Protein AF-0000000085016935 (afdb_homodimer)

Foldseek 3Di:
DLVQLVVCLVPPVCLAQFSDDLVVLLVLLPDDDPVSLLSLLQSLLVLLVVAFQAFAEEAEDEFWQDAPFPPAQQFWQRHACQFPQYNPHTDGDDLVLLLQQLVLCVLQFHQAYEYEYHQDLPLRQLSSLLSNLVRHNHQYEYYYALSDDLVSLVSCVVSVRAEYEHELQFPPQVLSCVRRVRDHSVSRVVVQVSNQVSPHAYEYEHEPQSPDDSSRLSCRLVCCSPPHDHAEYEQFWADHGPRGNCNVRDTGALSSSLSSLSSSCRSNSHHAYEYECQRNDQLRLLSNSSSNHRYYYNEAEPSRDDQQADGRGGDHHYDVVNCVSCVVVVGHHNTNPVSNVVSCCVPVVPDDPDD/DLVQLVVCLPPPVCLAQFSDDLVVLLVLLPDDDPVSLLSLLQSLLVLLVVAFQAFAEEAEDEFWQDAPFPPAQQFWQRHACQFPQYPVHTDGDDLVLLLQQLVLCVLQFHQAYEYEYHQDLPLRQLSSLQSSLVRHNHQYEYYYALSDDLVSLVSCVVSVRAEYEHELQFPPQVLSCVRRVRDHSVSRVVVQVSNQVSPHAYEYEHEPQSPDDSSRLSCRLVCCSPPHDHAEYEQFWADHGPRGNCNVRDTGALSSSLSSLSSSCRSNSHHAYEYECQRNDQLRLLSNSSSNHRYYYNEAEPSRDDQQADGRGGDHHYDVVNCVSCVVVVGHHNTNPVSNVVSCCVPVVPDDPDD

Radius of gyration: 26.27 Å; Cα contacts (8 Å, |Δi|>4): 1594; chains: 2; bounding box: 50×77×64 Å

Secondary structure (DSSP, 8-state):
-HHHHHHHTT-HHHHHH-S--HHHHHHHHT--SHHHHHHHHHHHHHHHHHH-SSBEEEEEEEEE-----SSPPTT-SSSTTS-TTS--S--B--HHHHHHHHHHHHHTT--EEEEEE---SS-HHHHHHHHHHHH---EEEEE-GGG--HHHHHHHHHTT-SEEE---B-S-HHHHHHH-TT--HHHHHHHHHHHHHTTPEEE--EEESSS--HHHHHHHHHHHHHH--EEEEEEEE--PPTTSTTTTBPPPPHHHHHHHHHHHHHHSSSSEEEEEHHHH-TT-THHHHHHT--EEESEE-TT--S----SS-S--EEHHHHHHHHHHTT--B-S-HHHHHHHHHHH-TT-BS--/-HHHHHHHTT-HHHHHH-S--HHHHHHHHT--SHHHHHHHHHHHHHHHHHH-SSBEEEEEEEEE-----SSPPTT-SSSTTS-TTTT-S--B--HHHHHHHHHHHHHTT--EEEEEE---SS-HHHHHHHHHHHH---EEEEE-GGG--HHHHHHHHHTT-SEEE---B-S-HHHHHHH-TT--HHHHHHHHHHHHHTTPEEE--EEESSS--HHHHHHHHHHHHHH--EEEEEEEE--PPTTSTTTTBPPPPHHHHHHHHHHHHHHSSSSEEEEEHHHH-TT-THHHHHHT--EEESEE-TT--S----SS-S--EEHHHHHHHHHHTT--B-S-HHHHHHHHHHH-TT-BS--

Nearest PDB structures (foldseek):
  5ff0-assembly1_A  TM=8.303E-01  e=9.207E-25  Thermotoga maritima
  5fep-assembly1_A  TM=8.351E-01  e=1.105E-23  Thermotoga maritima
  3iix-assembly1_A  TM=8.285E-01  e=1.041E-23  Thermotoga maritima MSB8
  7o1s-assembly1_A  TM=8.313E-01  e=1.996E-23  Thermotoga maritima MSB8
  7o1p-assembly1_A  TM=8.322E-01  e=5.791E-23  Thermotoga maritima MSB8

pLDDT: mean 96.32, std 5.63, range [45.28, 98.94]

Solvent-accessible surface area (backbone atoms only — not comparable to full-atom values): 35408 Å² total; per-residue (Å²): 109,69,68,59,44,58,60,36,72,76,33,68,66,28,55,72,69,20,57,52,52,71,69,56,48,50,54,59,68,63,60,39,41,52,60,54,52,35,50,46,19,40,54,14,27,52,44,27,55,74,61,43,78,46,33,40,42,26,26,66,44,77,43,28,26,51,49,69,56,59,55,59,49,32,58,43,16,41,34,41,71,29,9,80,69,32,43,29,70,68,49,68,62,48,73,66,54,52,41,52,43,46,49,36,43,47,50,47,9,44,41,31,35,33,33,31,34,41,36,68,78,70,53,65,46,55,56,48,49,51,48,40,55,75,72,47,88,52,44,39,30,34,33,37,48,60,47,54,46,72,69,52,51,54,51,37,53,74,67,61,45,52,32,44,34,36,58,59,37,53,72,50,62,71,58,39,41,66,45,26,57,40,57,56,71,65,51,32,53,51,37,51,50,49,36,47,72,70,68,38,38,26,27,44,27,39,50,42,53,77,64,70,52,65,66,48,54,51,51,37,55,50,47,49,64,74,73,46,75,67,44,29,34,41,52,36,24,34,39,54,28,57,76,27,85,35,39,49,38,52,57,34,53,54,65,57,45,24,50,49,39,14,53,47,25,36,42,42,35,69,47,45,28,30,35,42,20,22,31,54,30,46,87,39,60,61,47,39,51,43,10,20,35,37,28,41,27,48,35,46,52,90,71,49,83,65,91,75,59,31,66,36,25,43,54,53,24,39,44,67,62,51,50,50,50,36,47,58,38,65,45,40,68,47,54,42,60,70,38,24,52,56,38,48,59,70,74,49,72,75,58,36,79,59,134,110,69,68,58,44,57,59,34,72,76,34,67,66,28,55,73,69,18,57,50,53,72,69,56,48,51,55,60,69,64,60,39,42,52,60,55,53,36,51,46,20,40,54,14,27,51,43,26,56,74,62,44,78,44,34,38,43,25,25,66,44,78,43,28,25,50,49,69,56,60,55,58,48,32,58,43,18,44,36,43,72,27,9,80,70,30,57,24,64,68,48,66,62,50,74,64,55,52,42,52,43,46,50,36,44,47,50,46,9,44,43,30,36,34,32,30,35,42,36,69,78,72,53,64,45,57,55,49,49,52,48,40,54,74,72,47,86,53,44,39,30,35,35,36,50,60,46,55,46,71,69,53,52,53,50,37,53,75,68,60,45,53,32,44,35,37,59,60,37,52,73,50,62,70,57,40,40,67,44,28,59,40,57,55,71,66,51,32,52,49,39,50,51,50,36,47,71,70,69,38,39,26,28,44,25,39,48,40,53,77,65,70,52,66,66,48,53,50,51,36,55,49,48,48,64,75,72,46,75,68,43,30,34,41,51,36,24,34,39,54,30,56,75,26,85,35,40,50,38,53,57,35,54,52,64,58,45,26,50,50,39,13,51,47,27,36,43,42,34,68,48,43,28,30,35,42,20,22,30,55,31,46,89,39,59,62,49,38,50,42,10,18,38,38,26,42,26,47,34,46,52,90,71,49,81,64,90,75,59,32,65,36,25,42,54,53,23,41,43,68,62,51,50,50,48,34,46,59,39,64,44,40,67,48,53,42,61,70,38,25,53,56,37,49,58,70,75,50,72,73,58,37,78,59,133

Organism: Methanocaldococcus infernus (strain DSM 11812 / JCM 15783 / ME) (NCBI:txid573063)

Sequence (710 aa):
MIDEIYRRLEDKYFLEKGLIDREEALKLFSIDKVRDYLELFKISSLVRDKFKEKIEITSTIHITNICKISPKCLYCGFAAGTSEEGYYKGFRLSDEEIKRCALAIEESGIRRVSCSSAHTERGEVVRAARIVKENTNLEVLVNAGSDLTEEHIKELKKLRVETVCCNLETINEEIFKRVKPGEELEDRIKVCKLVNKYGIELSSGLLIGIGESYEDRVDHLFFLKENFEIGEIPIMGFNPYKGTPMEHFEKCHPLEQGKTIAITRLIFPKIRITSPSPTIGAENIYLPLMAGASNIATVIPKNYPLLVKGVGNPKTANLEEVVKTIEMLNLKPKLDLERFRRYYDRYNRDVQRYWMIDEIYRRLEDKYFLEKGLIDREEALKLFSIDKVRDYLELFKISSLVRDKFKEKIEITSTIHITNICKISPKCLYCGFAAGTSEEGYYKGFRLSDEEIKRCALAIEESGIRRVSCSSAHTERGEVVRAARIVKENTNLEVLVNAGSDLTEEHIKELKKLRVETVCCNLETINEEIFKRVKPGEELEDRIKVCKLVNKYGIELSSGLLIGIGESYEDRVDHLFFLKENFEIGEIPIMGFNPYKGTPMEHFEKCHPLEQGKTIAITRLIFPKIRITSPSPTIGAENIYLPLMAGASNIATVIPKNYPLLVKGVGNPKTANLEEVVKTIEMLNLKPKLDLERFRRYYDRYNRDVQRYW

InterPro domains:
  IPR002684 Biotin synthase/Biotin biosynthesis bifunctional protein BioAB [PTHR22976] (17-334)
  IPR006638 Elp3/MiaA/NifB-like, radical SAM core domain [SM00729] (57-266)
  IPR007197 Radical SAM [PF04055] (63-224)
  IPR007197 Radical SAM [PS51918] (53-277)
  IPR007197 Radical SAM [SFLDS00029] (8-341)
  IPR010722 Biotin and thiamin synthesis-associated domain [PF06968] (234-298)
  IPR010722 Biotin and thiamin synthesis-associated domain [SM00876] (234-333)
  IPR013785 Aldolase-type TIM barrel [G3DSA:3.20.20.70] (1-344)
  IPR023858 Radical S-adenosyl methionine enzyme HcgA-like [SFLDF00330] (8-341)
  IPR023858 Radical S-adenosyl methionine enzyme HcgA-like [TIGR03957] (21-335)
  IPR024177 Biotin synthase [PIRSF001619] (10-293)
  IPR058240 Radical SAM superfamily [SSF102114] (21-297)

Structure (mmCIF, N/CA/C/O backbone):
data_AF-0000000085016935-model_v1
#
loop_
_entity.id
_entity.type
_entity.pdbx_description
1 polymer 'biotin synthase'
#
loop_
_atom_site.group_PDB
_atom_site.id
_atom_site.type_symbol
_atom_site.label_atom_id
_atom_site.label_alt_id
_atom_site.label_comp_id
_atom_site.label_asym_id
_atom_site.label_entity_id
_atom_site.label_seq_id
_atom_site.pdbx_PDB_ins_code
_atom_site.Cartn_x
_atom_site.Cartn_y
_atom_site.Cartn_z
_atom_site.occupancy
_atom_site.B_iso_or_equiv
_atom_site.auth_seq_id
_atom_site.auth_comp_id
_atom_site.auth_asym_id
_atom_site.auth_atom_id
_atom_site.pdbx_PDB_model_num
ATOM 1 N N . MET A 1 1 ? -15.812 15.188 -18.547 1 82.38 1 MET A N 1
ATOM 2 C CA . MET A 1 1 ? -15.43 16 -17.391 1 82.38 1 MET A CA 1
ATOM 3 C C . MET A 1 1 ? -13.914 16.094 -17.281 1 82.38 1 MET A C 1
ATOM 5 O O . MET A 1 1 ? -13.352 17.188 -17.312 1 82.38 1 MET A O 1
ATOM 9 N N . ILE A 1 2 ? -13.148 15.023 -17.438 1 82.88 2 ILE A N 1
ATOM 10 C CA . ILE A 1 2 ? -11.703 15.031 -17.25 1 82.88 2 ILE A CA 1
ATOM 11 C C . ILE A 1 2 ? -11.031 15.781 -18.406 1 82.88 2 ILE A C 1
ATOM 13 O O . ILE A 1 2 ? -10.086 16.547 -18.188 1 82.88 2 ILE A O 1
ATOM 17 N N . ASP A 1 3 ? -11.609 15.656 -19.562 1 84.81 3 ASP A N 1
ATOM 18 C CA . ASP A 1 3 ? -11.07 16.375 -20.719 1 84.81 3 ASP A CA 1
ATOM 19 C C . ASP A 1 3 ? -11.18 17.875 -20.531 1 84.81 3 ASP A C 1
ATOM 21 O O . ASP A 1 3 ? -10.273 18.625 -20.891 1 84.81 3 ASP A O 1
ATOM 25 N N . GLU A 1 4 ? -12.289 18.25 -20 1 89.5 4 GLU A N 1
ATOM 26 C CA . GLU A 1 4 ? -12.484 19.672 -19.734 1 89.5 4 GLU A CA 1
ATOM 27 C C . GLU A 1 4 ? -11.5 20.188 -18.688 1 89.5 4 GLU A C 1
ATOM 29 O O . GLU A 1 4 ? -11 21.312 -18.797 1 89.5 4 GLU A O 1
ATOM 34 N N . ILE A 1 5 ? -11.211 19.406 -17.75 1 90.94 5 ILE A N 1
ATOM 35 C CA . ILE A 1 5 ? -10.273 19.781 -16.703 1 90.94 5 ILE A CA 1
ATOM 36 C C . ILE A 1 5 ? -8.875 19.953 -17.297 1 90.94 5 ILE A C 1
ATOM 38 O O . ILE A 1 5 ? -8.148 20.875 -16.938 1 90.94 5 ILE A O 1
ATOM 42 N N . TYR A 1 6 ? -8.539 19.141 -18.281 1 90.38 6 TYR A N 1
ATOM 43 C CA . TYR A 1 6 ? -7.254 19.266 -18.953 1 90.38 6 TYR A CA 1
ATOM 44 C C . TYR A 1 6 ? -7.145 20.609 -19.672 1 90.38 6 TYR A C 1
ATOM 46 O O . TYR A 1 6 ? -6.086 21.234 -19.656 1 90.38 6 TYR A O 1
ATOM 54 N N . ARG A 1 7 ? -8.195 21 -20.25 1 90.94 7 ARG A N 1
ATOM 55 C CA . ARG A 1 7 ? -8.211 22.281 -20.938 1 90.94 7 ARG A CA 1
ATOM 56 C C . ARG A 1 7 ? -8.008 23.438 -19.969 1 90.94 7 ARG A C 1
ATOM 58 O O . ARG A 1 7 ? -7.34 24.422 -20.281 1 90.94 7 ARG A O 1
ATOM 65 N N . ARG A 1 8 ? -8.531 23.25 -18.797 1 93.19 8 ARG A N 1
ATOM 66 C CA . ARG A 1 8 ? -8.461 24.281 -17.781 1 93.19 8 ARG A CA 1
ATOM 67 C C . ARG A 1 8 ? -7.043 24.406 -17.219 1 93.19 8 ARG A C 1
ATOM 69 O O . ARG A 1 8 ? -6.695 25.406 -16.609 1 93.19 8 ARG A O 1
ATOM 76 N N . LEU A 1 9 ? -6.227 23.406 -17.484 1 91.75 9 LEU A N 1
ATOM 77 C CA . LEU A 1 9 ? -4.848 23.422 -17 1 91.75 9 LEU A CA 1
ATOM 78 C C . LEU A 1 9 ? -4.039 24.516 -17.672 1 91.75 9 LEU A C 1
ATOM 80 O O . LEU A 1 9 ? -2.986 24.922 -17.172 1 91.75 9 LEU A O 1
ATOM 84 N N . GLU A 1 10 ? -4.52 25.016 -18.734 1 90.62 10 GLU A N 1
ATOM 85 C CA . GLU A 1 10 ? -3.795 26.016 -19.5 1 90.62 10 GLU A CA 1
ATOM 86 C C . GLU A 1 10 ? -4.367 27.422 -19.25 1 90.62 10 GLU A C 1
ATOM 88 O O . GLU A 1 10 ? -3.873 28.406 -19.797 1 90.62 10 GLU A O 1
ATOM 93 N N . ASP A 1 11 ? -5.34 27.469 -18.453 1 92.38 11 ASP A N 1
ATOM 94 C CA . ASP A 1 11 ? -6.027 28.719 -18.156 1 92.38 11 ASP A CA 1
ATOM 95 C C . ASP A 1 11 ? -5.621 29.281 -16.797 1 92.38 11 ASP A C 1
ATOM 97 O O . ASP A 1 11 ? -5.871 28.641 -15.766 1 92.38 11 ASP A O 1
ATOM 101 N N . LYS A 1 12 ? -5.199 30.469 -16.766 1 90.56 12 LYS A N 1
ATOM 102 C CA . LYS A 1 12 ? -4.664 31.094 -15.57 1 90.56 12 LYS A CA 1
ATOM 103 C C . LYS A 1 12 ? -5.75 31.266 -14.508 1 90.56 12 LYS A C 1
ATOM 105 O O . LYS A 1 12 ? -5.48 31.172 -13.312 1 90.56 12 LYS A O 1
ATOM 110 N N . TYR A 1 13 ? -6.883 31.562 -14.984 1 92.25 13 TYR A N 1
ATOM 111 C CA . TYR A 1 13 ? -7.988 31.766 -14.055 1 92.25 13 TYR A CA 1
ATOM 112 C C . TYR A 1 13 ? -8.227 30.5 -13.219 1 92.25 13 TYR A C 1
ATOM 114 O O . TYR A 1 13 ? -8.297 30.578 -11.992 1 92.25 13 TYR A O 1
ATOM 122 N N . PHE A 1 14 ? -8.289 29.391 -13.859 1 91.06 14 PHE A N 1
ATOM 123 C CA . PHE A 1 14 ? -8.555 28.125 -13.18 1 91.06 14 PHE A CA 1
ATOM 124 C C . PHE A 1 14 ? -7.367 27.703 -12.328 1 91.06 14 PHE A C 1
ATOM 126 O O . PHE A 1 14 ? -7.543 27.109 -11.266 1 91.06 14 PHE A O 1
ATOM 133 N N . LEU A 1 15 ? -6.23 28.016 -12.719 1 91.62 15 LEU A N 1
ATOM 134 C CA . LEU A 1 15 ? -5.035 27.656 -11.961 1 91.62 15 LEU A CA 1
ATOM 135 C C . LEU A 1 15 ? -4.977 28.438 -10.656 1 91.62 15 LEU A C 1
ATOM 137 O O . LEU A 1 15 ? -4.395 27.969 -9.672 1 91.62 15 LEU A O 1
ATOM 141 N N . GLU A 1 16 ? -5.617 29.578 -10.656 1 91.31 16 GLU A N 1
ATOM 142 C CA . GLU A 1 16 ? -5.625 30.406 -9.453 1 91.31 16 GLU A CA 1
ATOM 143 C C . GLU A 1 16 ? -6.82 30.078 -8.562 1 91.31 16 GLU A C 1
ATOM 145 O O . GLU A 1 16 ? -6.688 30.016 -7.34 1 91.31 16 GLU A O 1
ATOM 150 N N . LYS A 1 17 ? -7.93 29.828 -9.219 1 92.88 17 LYS A N 1
ATOM 151 C CA . LYS A 1 17 ? -9.164 29.734 -8.445 1 92.88 17 LYS A CA 1
ATOM 152 C C . LYS A 1 17 ? -9.57 28.297 -8.203 1 92.88 17 LYS A C 1
ATOM 154 O O . LYS A 1 17 ? -10.414 28.016 -7.348 1 92.88 17 LYS A O 1
ATOM 159 N N . GLY A 1 18 ? -8.969 27.391 -8.898 1 96.44 18 GLY A N 1
ATOM 160 C CA . GLY A 1 18 ? -9.367 26 -8.852 1 96.44 18 GLY A CA 1
ATOM 161 C C . GLY A 1 18 ? -9.875 25.469 -10.18 1 96.44 18 GLY A C 1
ATOM 162 O O . GLY A 1 18 ? -10.523 26.203 -10.93 1 96.44 18 GLY A O 1
ATOM 163 N N . LEU A 1 19 ? -9.664 24.266 -10.453 1 97 19 LEU A N 1
ATOM 164 C CA . LEU A 1 19 ? -9.953 23.688 -11.758 1 97 19 LEU A CA 1
ATOM 165 C C . LEU A 1 19 ? -11.359 23.094 -11.789 1 97 19 LEU A C 1
ATOM 167 O O . LEU A 1 19 ? -11.891 22.797 -12.859 1 97 19 LEU A O 1
ATOM 171 N N . ILE A 1 20 ? -11.922 22.891 -10.555 1 98 20 ILE A N 1
ATOM 172 C CA . ILE A 1 20 ? -13.227 22.25 -10.531 1 98 20 ILE A CA 1
ATOM 173 C C . ILE A 1 20 ? -14.133 22.953 -9.523 1 98 20 ILE A C 1
ATOM 175 O O . ILE A 1 20 ? -13.641 23.578 -8.57 1 98 20 ILE A O 1
ATOM 179 N N . ASP A 1 21 ? -15.398 22.891 -9.75 1 96.94 21 ASP A N 1
ATOM 180 C CA . ASP A 1 21 ? -16.375 23.453 -8.836 1 96.94 21 ASP A CA 1
ATOM 181 C C . ASP A 1 21 ? -17 22.375 -7.949 1 96.94 21 ASP A C 1
ATOM 183 O O . ASP A 1 21 ? -16.531 21.219 -7.961 1 96.94 21 ASP A O 1
ATOM 187 N N . ARG A 1 22 ? -17.938 22.75 -7.172 1 97.75 22 ARG A N 1
ATOM 188 C CA . ARG A 1 22 ? -18.547 21.859 -6.195 1 97.75 22 ARG A CA 1
ATOM 189 C C . ARG A 1 22 ? -19.172 20.641 -6.875 1 97.75 22 ARG A C 1
ATOM 191 O O . ARG A 1 22 ? -19 19.516 -6.422 1 97.75 22 ARG A O 1
ATOM 198 N N . GLU A 1 23 ? -19.891 20.844 -7.902 1 97.69 23 GLU A N 1
ATOM 199 C CA . GLU A 1 23 ? -20.594 19.766 -8.609 1 97.69 23 GLU A CA 1
ATOM 200 C C . GLU A 1 23 ? -19.609 18.797 -9.234 1 97.69 23 GLU A C 1
ATOM 202 O O . GLU A 1 23 ? -19.797 17.578 -9.156 1 97.69 23 GLU A O 1
ATOM 207 N N . GLU A 1 24 ? -18.625 19.328 -9.867 1 97.88 24 GLU A N 1
ATOM 208 C CA . GLU A 1 24 ? -17.594 18.5 -10.477 1 97.88 24 GLU A CA 1
ATOM 209 C C . GLU A 1 24 ? -16.828 17.688 -9.43 1 97.88 24 GLU A C 1
ATOM 211 O O . GLU A 1 24 ? -16.5 16.531 -9.648 1 97.88 24 GLU A O 1
ATOM 216 N N . ALA A 1 25 ? -16.516 18.312 -8.273 1 98.44 25 ALA A N 1
ATOM 217 C CA . ALA A 1 25 ? -15.859 17.609 -7.184 1 98.44 25 ALA A CA 1
ATOM 218 C C . ALA A 1 25 ? -16.688 16.422 -6.715 1 98.44 25 ALA A C 1
ATOM 220 O O . ALA A 1 25 ? -16.172 15.312 -6.523 1 98.44 25 ALA A O 1
ATOM 221 N N . LEU A 1 26 ? -17.984 16.641 -6.543 1 98.31 26 LEU A N 1
ATOM 222 C CA . LEU A 1 26 ? -18.875 15.57 -6.098 1 98.31 26 LEU A CA 1
ATOM 223 C C . LEU A 1 26 ? -18.891 14.43 -7.105 1 98.31 26 LEU A C 1
ATOM 225 O O . LEU A 1 26 ? -18.891 13.258 -6.719 1 98.31 26 LEU A O 1
ATOM 229 N N . LYS A 1 27 ? -18.922 14.766 -8.398 1 97.56 27 LYS A N 1
ATOM 230 C CA . LYS A 1 27 ? -18.875 13.75 -9.445 1 97.56 27 LYS A CA 1
ATOM 231 C C . LYS A 1 27 ? -17.578 12.945 -9.375 1 97.56 27 LYS A C 1
ATOM 233 O O . LYS A 1 27 ? -17.594 11.727 -9.555 1 97.56 27 LYS A O 1
ATOM 238 N N . LEU A 1 28 ? -16.5 13.633 -9.125 1 98.12 28 LEU A N 1
ATOM 239 C CA . LEU A 1 28 ? -15.211 12.953 -9.047 1 98.12 28 LEU A CA 1
ATOM 240 C C . LEU A 1 28 ? -15.164 12.023 -7.836 1 98.12 28 LEU A C 1
ATOM 242 O O . LEU A 1 28 ? -14.578 10.938 -7.906 1 98.12 28 LEU A O 1
ATOM 246 N N . PHE A 1 29 ? -15.766 12.414 -6.703 1 98.06 29 PHE A N 1
ATOM 247 C CA . PHE A 1 29 ? -15.797 11.555 -5.527 1 98.06 29 PHE A CA 1
ATOM 248 C C . PHE A 1 29 ? -16.594 10.281 -5.809 1 98.06 29 PHE A C 1
ATOM 250 O O . PHE A 1 29 ? -16.391 9.258 -5.156 1 98.06 29 PHE A O 1
ATOM 257 N N . SER A 1 30 ? -17.391 10.305 -6.816 1 95.75 30 SER A N 1
ATOM 258 C CA . SER A 1 30 ? -18.281 9.18 -7.086 1 95.75 30 SER A CA 1
ATOM 259 C C . SER A 1 30 ? -17.688 8.234 -8.117 1 95.75 30 SER A C 1
ATOM 261 O O . SER A 1 30 ? -18.312 7.223 -8.477 1 95.75 30 SER A O 1
ATOM 263 N N . ILE A 1 31 ? -16.516 8.531 -8.586 1 95 31 ILE A N 1
ATOM 264 C CA . ILE A 1 31 ? -15.906 7.629 -9.562 1 95 31 ILE A CA 1
ATOM 265 C C . ILE A 1 31 ? -15.648 6.27 -8.914 1 95 31 ILE A C 1
ATOM 267 O O . ILE A 1 31 ? -15.359 6.191 -7.715 1 95 31 ILE A O 1
ATOM 271 N N . ASP A 1 32 ? -15.719 5.168 -9.719 1 93.38 32 ASP A N 1
ATOM 272 C CA . ASP A 1 32 ? -15.523 3.84 -9.148 1 93.38 32 ASP A CA 1
ATOM 273 C C . ASP A 1 32 ? -14.875 2.896 -10.164 1 93.38 32 ASP A C 1
ATOM 275 O O . ASP A 1 32 ? -14.922 1.676 -10 1 93.38 32 ASP A O 1
ATOM 279 N N . LYS A 1 33 ? -14.352 3.42 -11.258 1 95.81 33 LYS A N 1
ATOM 280 C CA . LYS A 1 33 ? -13.648 2.592 -12.234 1 95.81 33 LYS A CA 1
ATOM 281 C C . LYS A 1 33 ? -12.141 2.844 -12.18 1 95.81 33 LYS A C 1
ATOM 283 O O . LYS A 1 33 ? -11.703 3.967 -11.922 1 95.81 33 LYS A O 1
ATOM 288 N N . VAL A 1 34 ? -11.422 1.822 -12.5 1 97.25 34 VAL A N 1
ATOM 289 C CA . VAL A 1 34 ? -9.961 1.887 -12.492 1 97.25 34 VAL A CA 1
ATOM 290 C C . VAL A 1 34 ? -9.484 3.025 -13.391 1 97.25 34 VAL A C 1
ATOM 292 O O . VAL A 1 34 ? -8.68 3.861 -12.977 1 97.25 34 VAL A O 1
ATOM 295 N N . ARG A 1 35 ? -10.031 3.107 -14.602 1 95 35 ARG A N 1
ATOM 296 C CA . ARG A 1 35 ? -9.609 4.098 -15.586 1 95 35 ARG A CA 1
ATOM 297 C C . ARG A 1 35 ? -9.836 5.516 -15.07 1 95 35 ARG A C 1
ATOM 299 O O . ARG A 1 35 ? -9.008 6.402 -15.297 1 95 35 ARG A O 1
ATOM 306 N N . ASP A 1 36 ? -10.93 5.699 -14.344 1 96.31 36 ASP A N 1
ATOM 307 C CA . ASP A 1 36 ? -11.258 7.027 -13.836 1 96.31 36 ASP A CA 1
ATOM 308 C C . ASP A 1 36 ? -10.305 7.438 -12.719 1 96.31 36 ASP A C 1
ATOM 310 O O . ASP A 1 36 ? -9.883 8.594 -12.648 1 96.31 36 ASP A O 1
ATOM 314 N N . TYR A 1 37 ? -9.953 6.465 -11.82 1 97.56 37 TYR A N 1
ATOM 315 C CA . TYR A 1 37 ? -8.945 6.723 -10.789 1 97.56 37 TYR A CA 1
ATOM 316 C C . TYR A 1 37 ? -7.629 7.156 -11.414 1 97.56 37 TYR A C 1
ATOM 318 O O . TYR A 1 37 ? -7.039 8.156 -11.008 1 97.56 37 TYR A O 1
ATOM 326 N N . LEU A 1 38 ? -7.211 6.395 -12.406 1 97.94 38 LEU A N 1
ATOM 327 C CA . LEU A 1 38 ? -5.906 6.617 -13.023 1 97.94 38 LEU A CA 1
ATOM 328 C C . LEU A 1 38 ? -5.871 7.957 -13.75 1 97.94 38 LEU A C 1
ATOM 330 O O . LEU A 1 38 ? -4.871 8.672 -13.695 1 97.94 38 LEU A O 1
ATOM 334 N N . GLU A 1 39 ? -6.969 8.336 -14.367 1 96.62 39 GLU A N 1
ATOM 335 C CA . GLU A 1 39 ? -7.062 9.633 -15.039 1 96.62 39 GLU A CA 1
ATOM 336 C C . GLU A 1 39 ? -7.051 10.773 -14.031 1 96.62 39 GLU A C 1
ATOM 338 O O . GLU A 1 39 ? -6.402 11.805 -14.25 1 96.62 39 GLU A O 1
ATOM 343 N N . LEU A 1 40 ? -7.785 10.57 -12.969 1 97.62 40 LEU A N 1
ATOM 344 C CA . LEU A 1 40 ? -7.812 11.578 -11.914 1 97.62 40 LEU A CA 1
ATOM 345 C C . LEU A 1 40 ? -6.418 11.789 -11.328 1 97.62 40 LEU A C 1
ATOM 347 O O . LEU A 1 40 ? -5.984 12.93 -11.164 1 97.62 40 LEU A O 1
ATOM 351 N N . PHE A 1 41 ? -5.699 10.711 -11.047 1 98.5 41 PHE A N 1
ATOM 352 C CA . PHE A 1 41 ? -4.355 10.805 -10.484 1 98.5 41 PHE A CA 1
ATOM 353 C C . PHE A 1 41 ? -3.395 11.438 -11.484 1 98.5 41 PHE A C 1
ATOM 355 O O . PHE A 1 41 ? -2.518 12.219 -11.094 1 98.5 41 PHE A O 1
ATOM 362 N N . LYS A 1 42 ? -3.592 11.156 -12.758 1 97.31 42 LYS A N 1
ATOM 363 C CA . LYS A 1 42 ? -2.746 11.742 -13.797 1 97.31 42 LYS A CA 1
ATOM 364 C C . LYS A 1 42 ? -2.885 13.258 -13.836 1 97.31 42 LYS A C 1
ATOM 366 O O . LYS A 1 42 ? -1.887 13.984 -13.773 1 97.31 42 LYS A O 1
ATOM 371 N N . ILE A 1 43 ? -4.109 13.742 -13.836 1 97.06 43 ILE A N 1
ATOM 372 C CA . ILE A 1 43 ? -4.32 15.18 -13.969 1 97.06 43 ILE A CA 1
ATOM 373 C C . ILE A 1 43 ? -3.887 15.891 -12.688 1 97.06 43 ILE A C 1
ATOM 375 O O . ILE A 1 43 ? -3.262 16.953 -12.742 1 97.06 43 ILE A O 1
ATOM 379 N N . SER A 1 44 ? -4.199 15.305 -11.508 1 98.06 44 SER A N 1
ATOM 380 C CA . SER A 1 44 ? -3.832 15.945 -10.242 1 98.06 44 SER A CA 1
ATOM 381 C C . SER A 1 44 ? -2.318 16 -10.078 1 98.06 44 SER A C 1
ATOM 383 O O . SER A 1 44 ? -1.783 16.984 -9.562 1 98.06 44 SER A O 1
ATOM 385 N N . SER A 1 45 ? -1.615 14.93 -10.508 1 97.94 45 SER A N 1
ATOM 386 C CA . SER A 1 45 ? -0.159 14.945 -10.422 1 97.94 45 SER A CA 1
ATOM 387 C C . SER A 1 45 ? 0.441 15.984 -11.359 1 97.94 45 SER A C 1
ATOM 389 O O . SER A 1 45 ? 1.449 16.625 -11.039 1 97.94 45 SER A O 1
ATOM 391 N N . LEU A 1 46 ? -0.153 16.188 -12.539 1 96.56 46 LEU A N 1
ATOM 392 C CA . LEU A 1 46 ? 0.291 17.234 -13.461 1 96.56 46 LEU A CA 1
ATOM 393 C C . LEU A 1 46 ? 0.126 18.609 -12.852 1 96.56 46 LEU A C 1
ATOM 395 O O . LEU A 1 46 ? 1.009 19.469 -12.984 1 96.56 46 LEU A O 1
ATOM 399 N N . VAL A 1 47 ? -0.986 18.812 -12.188 1 97.38 47 VAL A N 1
ATOM 400 C CA . VAL A 1 47 ? -1.243 20.078 -11.539 1 97.38 47 VAL A CA 1
ATOM 401 C C . VAL A 1 47 ? -0.197 20.328 -10.453 1 97.38 47 VAL A C 1
ATOM 403 O O . VAL A 1 47 ? 0.366 21.422 -10.367 1 97.38 47 VAL A O 1
ATOM 406 N N . ARG A 1 48 ? 0.086 19.281 -9.641 1 98.06 48 ARG A N 1
ATOM 407 C CA . ARG A 1 48 ? 1.125 19.422 -8.625 1 98.06 48 ARG A CA 1
ATOM 408 C C . ARG A 1 48 ? 2.451 19.844 -9.242 1 98.06 48 ARG A C 1
ATOM 410 O O . ARG A 1 48 ? 3.102 20.766 -8.766 1 98.06 48 ARG A O 1
ATOM 417 N N . ASP A 1 49 ? 2.83 19.203 -10.328 1 96.75 49 ASP A N 1
ATOM 418 C CA . ASP A 1 49 ? 4.141 19.406 -10.938 1 96.75 49 ASP A CA 1
ATOM 419 C C . ASP A 1 49 ? 4.273 20.797 -11.523 1 96.75 49 ASP A C 1
ATOM 421 O O . ASP A 1 49 ? 5.383 21.312 -11.68 1 96.75 49 ASP A O 1
ATOM 425 N N . LYS A 1 50 ? 3.172 21.406 -11.844 1 95.31 50 LYS A N 1
ATOM 426 C CA . LYS A 1 50 ? 3.189 22.766 -12.375 1 95.31 50 LYS A CA 1
ATOM 427 C C . LYS A 1 50 ? 3.598 23.781 -11.297 1 95.31 50 LYS A C 1
ATOM 429 O O . LYS A 1 50 ? 4.234 24.797 -11.594 1 95.31 50 LYS A O 1
ATOM 434 N N . PHE A 1 51 ? 3.287 23.422 -10.031 1 96.31 51 PHE A N 1
ATOM 435 C CA . PHE A 1 51 ? 3.439 24.453 -9.008 1 96.31 51 PHE A CA 1
ATOM 436 C C . PHE A 1 51 ? 4.426 24.016 -7.938 1 96.31 51 PHE A C 1
ATOM 438 O O . PHE A 1 51 ? 4.934 24.844 -7.18 1 96.31 51 PHE A O 1
ATOM 445 N N . LYS A 1 52 ? 4.582 22.734 -7.812 1 95.75 52 LYS A N 1
ATOM 446 C CA . LYS A 1 52 ? 5.457 22.188 -6.777 1 95.75 52 LYS A CA 1
ATOM 447 C C . LYS A 1 52 ? 6.633 21.438 -7.391 1 95.75 52 LYS A C 1
ATOM 449 O O . LYS A 1 52 ? 6.508 20.266 -7.742 1 95.75 52 LYS A O 1
ATOM 454 N N . GLU A 1 53 ? 7.77 22 -7.352 1 93.31 53 GLU A N 1
ATOM 455 C CA . GLU A 1 53 ? 8.961 21.438 -7.984 1 93.31 53 GLU A CA 1
ATOM 456 C C . GLU A 1 53 ? 9.555 20.312 -7.141 1 93.31 53 GLU A C 1
ATOM 458 O O . GLU A 1 53 ? 10.141 19.375 -7.676 1 93.31 53 GLU A O 1
ATOM 463 N N . LYS A 1 54 ? 9.445 20.484 -5.867 1 98.25 54 LYS A N 1
ATOM 464 C CA . LYS A 1 54 ? 10.023 19.516 -4.934 1 98.25 54 LYS A CA 1
ATOM 465 C C . LYS A 1 54 ? 8.953 18.953 -3.994 1 98.25 54 LYS A C 1
ATOM 467 O O . LYS A 1 54 ? 7.961 19.625 -3.715 1 98.25 54 LYS A O 1
ATOM 472 N N . ILE A 1 55 ? 9.156 17.734 -3.613 1 98.81 55 ILE A N 1
ATOM 473 C CA . ILE A 1 55 ? 8.297 17.094 -2.623 1 98.81 55 ILE A CA 1
ATOM 474 C C . ILE A 1 55 ? 8.844 17.344 -1.222 1 98.81 55 ILE A C 1
ATOM 476 O O . ILE A 1 55 ? 9.984 17 -0.92 1 98.81 55 ILE A O 1
ATOM 480 N N . GLU A 1 56 ? 8.062 17.938 -0.413 1 98.81 56 GLU A N 1
ATOM 481 C CA . GLU A 1 56 ? 8.469 18.203 0.966 1 98.81 56 GLU A CA 1
ATOM 482 C C . GLU A 1 56 ? 8.367 16.938 1.816 1 98.81 56 GLU A C 1
ATOM 484 O O . GLU A 1 56 ? 7.535 16.062 1.546 1 98.81 56 GLU A O 1
ATOM 489 N N . ILE A 1 57 ? 9.258 16.828 2.709 1 98.88 57 ILE A N 1
ATOM 490 C CA . ILE A 1 57 ? 9.273 15.773 3.721 1 98.88 57 ILE A CA 1
ATOM 491 C C . ILE A 1 57 ? 9.266 16.391 5.113 1 98.88 57 ILE A C 1
ATOM 493 O O . ILE A 1 57 ? 10.109 17.234 5.434 1 98.88 57 ILE A O 1
ATOM 497 N N . THR A 1 58 ? 8.281 16.031 5.906 1 98.88 58 THR A N 1
ATOM 498 C CA . THR A 1 58 ? 8.148 16.609 7.242 1 98.88 58 THR A CA 1
ATOM 499 C C . THR A 1 58 ? 8.281 15.523 8.312 1 98.88 58 THR A C 1
ATOM 501 O O . THR A 1 58 ? 7.594 14.508 8.258 1 98.88 58 THR A O 1
ATOM 504 N N . SER A 1 59 ? 9.211 15.672 9.195 1 98.81 59 SER A N 1
ATOM 505 C CA . SER A 1 59 ? 9.289 14.805 10.367 1 98.81 59 SER A CA 1
ATOM 506 C C . SER A 1 59 ? 8.461 15.359 11.516 1 98.81 59 SER A C 1
ATOM 508 O O . SER A 1 59 ? 7.672 16.281 11.328 1 98.81 59 SER A O 1
ATOM 510 N N . THR A 1 60 ? 8.578 14.695 12.719 1 98.75 60 THR A N 1
ATOM 511 C CA . THR A 1 60 ? 7.676 15.117 13.789 1 98.75 60 THR A CA 1
ATOM 512 C C . THR A 1 60 ? 8.359 14.992 15.148 1 98.75 60 THR A C 1
ATOM 514 O O . THR A 1 60 ? 9.289 14.203 15.312 1 98.75 60 THR A O 1
ATOM 517 N N . ILE A 1 61 ? 8.023 15.82 16.016 1 98.81 61 ILE A N 1
ATOM 518 C CA . ILE A 1 61 ? 8.297 15.711 17.453 1 98.81 61 ILE A CA 1
ATOM 519 C C . ILE A 1 61 ? 6.984 15.758 18.219 1 98.81 61 ILE A C 1
ATOM 521 O O . ILE A 1 61 ? 6.281 16.766 18.203 1 98.81 61 ILE A O 1
ATOM 525 N N . HIS A 1 62 ? 6.648 14.648 18.844 1 98.5 62 HIS A N 1
ATOM 526 C CA . HIS A 1 62 ? 5.504 14.617 19.734 1 98.5 62 HIS A CA 1
ATOM 527 C C . HIS A 1 62 ? 5.887 15.102 21.141 1 98.5 62 HIS A C 1
ATOM 529 O O . HIS A 1 62 ? 6.605 14.414 21.859 1 98.5 62 HIS A O 1
ATOM 535 N N . ILE A 1 63 ? 5.305 16.172 21.531 1 98.5 63 ILE A N 1
ATOM 536 C CA . ILE A 1 63 ? 5.801 16.891 22.703 1 98.5 63 ILE A CA 1
ATOM 537 C C . ILE A 1 63 ? 5.23 16.266 23.969 1 98.5 63 ILE A C 1
ATOM 539 O O . ILE A 1 63 ? 5.957 16.031 24.938 1 98.5 63 ILE A O 1
ATOM 543 N N . THR A 1 64 ? 3.967 16.016 23.984 1 98.25 64 THR A N 1
ATOM 544 C CA . THR A 1 64 ? 3.279 15.383 25.109 1 98.25 64 THR A CA 1
ATOM 545 C C . THR A 1 64 ? 1.981 14.727 24.641 1 98.25 64 THR A C 1
ATOM 547 O O . THR A 1 64 ? 1.303 15.242 23.75 1 98.25 64 THR A O 1
ATOM 550 N N . ASN A 1 65 ? 1.684 13.586 25.203 1 97.5 65 ASN A N 1
ATOM 551 C CA . ASN A 1 65 ? 0.427 12.914 24.891 1 97.5 65 ASN A CA 1
ATOM 552 C C . ASN A 1 65 ? -0.573 13.031 26.047 1 97.5 65 ASN A C 1
ATOM 554 O O . ASN A 1 65 ? -1.604 12.359 26.031 1 97.5 65 ASN A O 1
ATOM 558 N N . ILE A 1 66 ? -0.205 13.773 27.094 1 97.88 66 ILE A N 1
ATOM 559 C CA . ILE A 1 66 ? -1.127 14.047 28.188 1 97.88 66 ILE A CA 1
ATOM 560 C C . ILE A 1 66 ? -2.176 15.062 27.734 1 97.88 66 ILE A C 1
ATOM 562 O O . ILE A 1 66 ? -1.866 16.25 27.562 1 97.88 66 ILE A O 1
ATOM 566 N N . CYS A 1 67 ? -3.406 14.57 27.578 1 97.94 67 CYS A N 1
ATOM 567 C CA . CYS A 1 67 ? -4.461 15.406 27 1 97.94 67 CYS A CA 1
ATOM 568 C C . CYS A 1 67 ? -5.539 15.703 28.047 1 97.94 67 CYS A C 1
ATOM 570 O O . CYS A 1 67 ? -6.062 14.781 28.672 1 97.94 67 CYS A O 1
ATOM 572 N N . LYS A 1 68 ? -5.922 16.922 28.172 1 97.31 68 LYS A N 1
ATOM 573 C CA . LYS A 1 68 ? -6.895 17.359 29.172 1 97.31 68 LYS A CA 1
ATOM 574 C C . LYS A 1 68 ? -8.32 17.266 28.625 1 97.31 68 LYS A C 1
ATOM 576 O O . LYS A 1 68 ? -9.281 17.422 29.375 1 97.31 68 LYS A O 1
ATOM 581 N N . ILE A 1 69 ? -8.461 17.016 27.359 1 97.44 69 ILE A N 1
ATOM 582 C CA . ILE A 1 69 ? -9.789 16.938 26.766 1 97.44 69 ILE A CA 1
ATOM 583 C C . ILE A 1 69 ? -10.555 15.766 27.391 1 97.44 69 ILE A C 1
ATOM 585 O O . ILE A 1 69 ? -10.023 14.664 27.516 1 97.44 69 ILE A O 1
ATOM 589 N N . SER A 1 70 ? -11.742 16.062 27.781 1 96.31 70 SER A N 1
ATOM 590 C CA . SER A 1 70 ? -12.664 15.07 28.312 1 96.31 70 SER A CA 1
ATOM 591 C C . SER A 1 70 ? -14.102 15.367 27.875 1 96.31 70 SER A C 1
ATOM 593 O O . SER A 1 70 ? -14.57 16.5 27.984 1 96.31 70 SER A O 1
ATOM 595 N N . PRO A 1 71 ? -14.805 14.398 27.469 1 97.31 71 PRO A N 1
ATOM 596 C CA . PRO A 1 71 ? -14.328 13.055 27.125 1 97.31 71 PRO A CA 1
ATOM 597 C C . PRO A 1 71 ? -13.32 13.07 25.969 1 97.31 71 PRO A C 1
ATOM 599 O O . PRO A 1 71 ? -13.297 14.016 25.172 1 97.31 71 PRO A O 1
ATOM 602 N N . LYS A 1 72 ? -12.492 12.031 25.812 1 96.81 72 LYS A N 1
ATOM 603 C CA . LYS A 1 72 ? -11.484 11.914 24.766 1 96.81 72 LYS A CA 1
ATOM 604 C C . LYS A 1 72 ? -12.125 11.695 23.406 1 96.81 72 LYS A C 1
ATOM 606 O O . LYS A 1 72 ? -13.266 11.227 23.312 1 96.81 72 LYS A O 1
ATOM 611 N N . CYS A 1 73 ? -11.344 12.109 22.375 1 97.5 73 CYS A N 1
ATOM 612 C CA . CYS A 1 73 ? -11.758 11.742 21.016 1 97.5 73 CYS A CA 1
ATOM 613 C C . CYS A 1 73 ? -11.914 10.234 20.891 1 97.5 73 CYS A C 1
ATOM 615 O O . CYS A 1 73 ? -11.086 9.477 21.391 1 97.5 73 CYS A O 1
ATOM 617 N N . LEU A 1 74 ? -12.844 9.766 20.156 1 97.12 74 LEU A N 1
ATOM 618 C CA . LEU A 1 74 ? -13.211 8.359 20.156 1 97.12 74 LEU A CA 1
ATOM 619 C C . LEU A 1 74 ? -12.219 7.535 19.344 1 97.12 74 LEU A C 1
ATOM 621 O O . LEU A 1 74 ? -12.148 6.312 19.484 1 97.12 74 LEU A O 1
ATOM 625 N N . TYR A 1 75 ? -11.422 8.203 18.484 1 96.12 75 TYR A N 1
ATOM 626 C CA . TYR A 1 75 ? -10.516 7.496 17.594 1 96.12 75 TYR A CA 1
ATOM 627 C C . TYR A 1 75 ? -9.07 7.656 18.047 1 96.12 75 TYR A C 1
ATOM 629 O O . TYR A 1 75 ? -8.156 7.121 17.406 1 96.12 75 TYR A O 1
ATOM 637 N N . CYS A 1 76 ? -8.828 8.344 19.031 1 96.06 76 CYS A N 1
ATOM 638 C CA . CYS A 1 76 ? -7.484 8.844 19.312 1 96.06 76 CYS A CA 1
ATOM 639 C C . CYS A 1 76 ? -6.602 7.738 19.891 1 96.06 76 CYS A C 1
ATOM 641 O O . CYS A 1 76 ? -6.859 7.23 20.984 1 96.06 76 CYS A O 1
ATOM 643 N N . GLY A 1 77 ? -5.586 7.48 19.203 1 95.06 77 GLY A N 1
ATOM 644 C CA . GLY A 1 77 ? -4.582 6.559 19.703 1 95.06 77 GLY A CA 1
ATOM 645 C C . GLY A 1 77 ? -3.367 7.262 20.297 1 95.06 77 GLY A C 1
ATOM 646 O O . GLY A 1 77 ? -2.41 6.609 20.719 1 95.06 77 GLY A O 1
ATOM 647 N N . PHE A 1 78 ? -3.354 8.531 20.344 1 95.94 78 PHE A N 1
ATOM 648 C CA . PHE A 1 78 ? -2.217 9.344 20.75 1 95.94 78 PHE A CA 1
ATOM 649 C C . PHE A 1 78 ? -2.291 9.656 22.25 1 95.94 78 PHE A C 1
ATOM 651 O O . PHE A 1 78 ? -1.281 9.586 22.953 1 95.94 78 PHE A O 1
ATOM 658 N N . ALA A 1 79 ? -3.479 10.016 22.734 1 97.25 79 ALA A N 1
ATOM 659 C CA . ALA A 1 79 ? -3.637 10.438 24.125 1 97.25 79 ALA A CA 1
ATOM 660 C C . ALA A 1 79 ? -3.342 9.281 25.078 1 97.25 79 ALA A C 1
ATOM 662 O O . ALA A 1 79 ? -3.699 8.133 24.797 1 97.25 79 ALA A O 1
ATOM 663 N N . ALA A 1 80 ? -2.771 9.641 26.156 1 97.12 80 ALA A N 1
ATOM 664 C CA . ALA A 1 80 ? -2.432 8.641 27.172 1 97.12 80 ALA A CA 1
ATOM 665 C C . ALA A 1 80 ? -3.662 7.844 27.594 1 97.12 80 ALA A C 1
ATOM 667 O O . ALA A 1 80 ? -4.746 8.406 27.766 1 97.12 80 ALA A O 1
ATOM 668 N N . GLY A 1 81 ? -3.467 6.512 27.625 1 96.56 81 GLY A N 1
ATOM 669 C CA . GLY A 1 81 ? -4.512 5.652 28.156 1 96.56 81 GLY A CA 1
ATOM 670 C C . GLY A 1 81 ? -5.512 5.207 27.109 1 96.56 81 GLY A C 1
ATOM 671 O O . GLY A 1 81 ? -6.418 4.422 27.406 1 96.56 81 GLY A O 1
ATOM 672 N N . THR A 1 82 ? -5.363 5.648 25.875 1 96.5 82 THR A N 1
ATOM 673 C CA . THR A 1 82 ? -6.41 5.387 24.891 1 96.5 82 THR A CA 1
ATOM 674 C C . THR A 1 82 ? -6.164 4.059 24.188 1 96.5 82 THR A C 1
ATOM 676 O O . THR A 1 82 ? -7.102 3.301 23.922 1 96.5 82 THR A O 1
ATOM 679 N N . SER A 1 83 ? -4.918 3.789 23.828 1 96.94 83 SER A N 1
ATOM 680 C CA . SER A 1 83 ? -4.621 2.564 23.094 1 96.94 83 SER A CA 1
ATOM 681 C C . SER A 1 83 ? -3.244 2.02 23.453 1 96.94 83 SER A C 1
ATOM 683 O O . SER A 1 83 ? -2.266 2.77 23.5 1 96.94 83 SER A O 1
ATOM 685 N N . GLU A 1 84 ? -3.115 0.746 23.578 1 94.94 84 GLU A N 1
ATOM 686 C CA . GLU A 1 84 ? -1.833 0.111 23.875 1 94.94 84 GLU A CA 1
ATOM 687 C C . GLU A 1 84 ? -0.95 0.053 22.625 1 94.94 84 GLU A C 1
ATOM 689 O O . GLU A 1 84 ? 0.27 -0.092 22.734 1 94.94 84 GLU A O 1
ATOM 694 N N . GLU A 1 85 ? -1.52 0.175 21.453 1 94.81 85 GLU A N 1
ATOM 695 C CA . GLU A 1 85 ? -0.758 0.223 20.203 1 94.81 85 GLU A CA 1
ATOM 696 C C . GLU A 1 85 ? -0.146 1.604 19.984 1 94.81 85 GLU A C 1
ATOM 698 O O . GLU A 1 85 ? 0.793 1.755 19.203 1 94.81 85 GLU A O 1
ATOM 703 N N . GLY A 1 86 ? -0.796 2.605 20.656 1 94.12 86 GLY A N 1
ATOM 704 C CA . GLY A 1 86 ? -0.28 3.965 20.609 1 94.12 86 GLY A CA 1
ATOM 705 C C . GLY A 1 86 ? 0.645 4.277 21.781 1 94.12 86 GLY A C 1
ATOM 706 O O . GLY A 1 86 ? 1.421 3.424 22.203 1 94.12 86 GLY A O 1
ATOM 707 N N . TYR A 1 87 ? 0.604 5.754 22.203 1 90.81 87 TYR A N 1
ATOM 708 C CA . TYR A 1 87 ? 1.369 6.188 23.375 1 90.81 87 TYR A CA 1
ATOM 709 C C . TYR A 1 87 ? 0.589 5.941 24.656 1 90.81 87 TYR A C 1
ATOM 711 O O . TYR A 1 87 ? -0.174 6.801 25.109 1 90.81 87 TYR A O 1
ATOM 719 N N . TYR A 1 88 ? 0.474 4.703 25.031 1 93.94 88 TYR A N 1
ATOM 720 C CA . TYR A 1 88 ? -0.389 4.363 26.156 1 93.94 88 TYR A CA 1
ATOM 721 C C . TYR A 1 88 ? 0.027 5.117 27.406 1 93.94 88 TYR A C 1
ATOM 723 O O . TYR A 1 88 ? -0.815 5.688 28.109 1 93.94 88 TYR A O 1
ATOM 731 N N . LYS A 1 89 ? 1.337 5.102 27.797 1 96.44 89 LYS A N 1
ATOM 732 C CA . LYS A 1 89 ? 1.846 5.785 28.984 1 96.44 89 LYS A CA 1
ATOM 733 C C . LYS A 1 89 ? 2.018 7.281 28.734 1 96.44 89 LYS A C 1
ATOM 735 O O . LYS A 1 89 ? 2.49 7.684 27.672 1 96.44 89 LYS A O 1
ATOM 740 N N . GLY A 1 90 ? 1.656 8.078 29.703 1 97.31 90 GLY A N 1
ATOM 741 C CA . GLY A 1 90 ? 1.819 9.523 29.594 1 97.31 90 GLY A CA 1
ATOM 742 C C . GLY A 1 90 ? 3.273 9.953 29.547 1 97.31 90 GLY A C 1
ATOM 743 O O . GLY A 1 90 ? 4.117 9.383 30.25 1 97.31 90 GLY A O 1
ATOM 744 N N . PHE A 1 91 ? 3.516 10.984 28.703 1 97.88 91 PHE A N 1
ATOM 745 C CA . PHE A 1 91 ? 4.855 11.555 28.672 1 97.88 91 PHE A CA 1
ATOM 746 C C . PHE A 1 91 ? 4.801 13.047 28.359 1 97.88 91 PHE A C 1
ATOM 748 O O . PHE A 1 91 ? 3.805 13.539 27.828 1 97.88 91 PHE A O 1
ATOM 755 N N . ARG A 1 92 ? 5.75 13.75 28.719 1 98.25 92 ARG A N 1
ATOM 756 C CA . ARG A 1 92 ? 6.094 15.125 28.359 1 98.25 92 ARG A CA 1
ATOM 757 C C . ARG A 1 92 ? 7.594 15.273 28.125 1 98.25 92 ARG A C 1
ATOM 759 O O . ARG A 1 92 ? 8.391 15.102 29.062 1 98.25 92 ARG A O 1
ATOM 766 N N . LEU A 1 93 ? 7.961 15.609 26.938 1 98.62 93 LEU A N 1
ATOM 767 C CA . LEU A 1 93 ? 9.383 15.68 26.625 1 98.62 93 LEU A CA 1
ATOM 768 C C . LEU A 1 93 ? 10.047 16.859 27.328 1 98.62 93 LEU A C 1
ATOM 770 O O . LEU A 1 93 ? 9.453 17.938 27.438 1 98.62 93 LEU A O 1
ATOM 774 N N . SER A 1 94 ? 11.258 16.609 27.766 1 98.62 94 SER A N 1
ATOM 775 C CA . SER A 1 94 ? 12.078 17.688 28.281 1 98.62 94 SER A CA 1
ATOM 776 C C . SER A 1 94 ? 12.602 18.578 27.156 1 98.62 94 SER A C 1
ATOM 778 O O . SER A 1 94 ? 12.516 18.219 25.984 1 98.62 94 SER A O 1
ATOM 780 N N . ASP A 1 95 ? 13.086 19.797 27.578 1 98.69 95 ASP A N 1
ATOM 781 C CA . ASP A 1 95 ? 13.68 20.688 26.594 1 98.69 95 ASP A CA 1
ATOM 782 C C . ASP A 1 95 ? 14.836 20 25.875 1 98.69 95 ASP A C 1
ATOM 784 O O . ASP A 1 95 ? 14.977 20.141 24.656 1 98.69 95 ASP A O 1
ATOM 788 N N . GLU A 1 96 ? 15.586 19.266 26.609 1 98.69 96 GLU A N 1
ATOM 789 C CA . GLU A 1 96 ? 16.734 18.562 26.031 1 98.69 96 GLU A CA 1
ATOM 790 C C . GLU A 1 96 ? 16.297 17.5 25.047 1 98.69 96 GLU A C 1
ATOM 792 O O . GLU A 1 96 ? 16.938 17.297 24.016 1 98.69 96 GLU A O 1
ATOM 797 N N . GLU A 1 97 ? 15.305 16.766 25.375 1 98.75 97 GLU A N 1
ATOM 798 C CA . GLU A 1 97 ? 14.789 15.742 24.484 1 98.75 97 GLU A CA 1
ATOM 799 C C . GLU A 1 97 ? 14.289 16.359 23.172 1 98.75 97 GLU A C 1
ATOM 801 O O . GLU A 1 97 ? 14.539 15.82 22.094 1 98.75 97 GLU A O 1
ATOM 806 N N . ILE A 1 98 ? 13.562 17.438 23.281 1 98.88 98 ILE A N 1
ATOM 807 C CA . ILE A 1 98 ? 13.062 18.141 22.094 1 98.88 98 ILE A CA 1
ATOM 808 C C . ILE A 1 98 ? 14.242 18.578 21.234 1 98.88 98 ILE A C 1
ATOM 810 O O . ILE A 1 98 ? 14.242 18.375 20.016 1 98.88 98 ILE A O 1
ATOM 814 N N . LYS A 1 99 ? 15.25 19.172 21.875 1 98.88 99 LYS A N 1
ATOM 815 C CA . LYS A 1 99 ? 16.453 19.625 21.172 1 98.88 99 LYS A CA 1
ATOM 816 C C . LYS A 1 99 ? 17.125 18.469 20.453 1 98.88 99 LYS A C 1
ATOM 818 O O . LYS A 1 99 ? 17.5 18.594 19.281 1 98.88 99 LYS A O 1
ATOM 823 N N . ARG A 1 100 ? 17.266 17.344 21.125 1 98.81 100 ARG A N 1
ATOM 824 C CA . ARG A 1 100 ? 17.922 16.188 20.531 1 98.81 100 ARG A CA 1
ATOM 825 C C . ARG A 1 100 ? 17.172 15.688 19.312 1 98.81 100 ARG A C 1
ATOM 827 O O . ARG A 1 100 ? 17.781 15.328 18.297 1 98.81 100 ARG A O 1
ATOM 834 N N . CYS A 1 101 ? 15.898 15.625 19.406 1 98.88 101 CYS A N 1
ATOM 835 C CA . CYS A 1 101 ? 15.07 15.219 18.281 1 98.88 101 CYS A CA 1
ATOM 836 C C . CYS A 1 101 ? 15.25 16.172 17.109 1 98.88 101 CYS A C 1
ATOM 838 O O . CYS A 1 101 ? 15.445 15.734 15.969 1 98.88 101 CYS A O 1
ATOM 840 N N . ALA A 1 102 ? 15.18 17.438 17.391 1 98.94 102 ALA A N 1
ATOM 841 C CA . ALA A 1 102 ? 15.297 18.453 16.344 1 98.94 102 ALA A CA 1
ATOM 842 C C . ALA A 1 102 ? 16.641 18.359 15.625 1 98.94 102 ALA A C 1
ATOM 844 O O . ALA A 1 102 ? 16.703 18.422 14.391 1 98.94 102 ALA A O 1
ATOM 845 N N . LEU A 1 103 ? 17.672 18.203 16.375 1 98.88 103 LEU A N 1
ATOM 846 C CA . LEU A 1 103 ? 19 18.094 15.812 1 98.88 103 LEU A CA 1
ATOM 847 C C . LEU A 1 103 ? 19.125 16.844 14.945 1 98.88 103 LEU A C 1
ATOM 849 O O . LEU A 1 103 ? 19.734 16.891 13.867 1 98.88 103 LEU A O 1
ATOM 853 N N . ALA A 1 104 ? 18.594 15.766 15.43 1 98.81 104 ALA A N 1
ATOM 854 C CA . ALA A 1 104 ? 18.625 14.523 14.656 1 98.81 104 ALA A CA 1
ATOM 855 C C . ALA A 1 104 ? 17.906 14.68 13.328 1 98.81 104 ALA A C 1
ATOM 857 O O . ALA A 1 104 ? 18.391 14.211 12.289 1 98.81 104 ALA A O 1
ATOM 858 N N . ILE A 1 105 ? 16.766 15.312 13.352 1 98.88 105 ILE A N 1
ATOM 859 C CA . ILE A 1 105 ? 15.977 15.555 12.156 1 98.88 105 ILE A CA 1
ATOM 860 C C . ILE A 1 105 ? 16.781 16.406 11.172 1 98.88 105 ILE A C 1
ATOM 862 O O . ILE A 1 105 ? 16.922 16.062 10 1 98.88 105 ILE A O 1
ATOM 866 N N . GLU A 1 106 ? 17.359 17.469 11.617 1 98.88 106 GLU A N 1
ATOM 867 C CA . GLU A 1 106 ? 18.141 18.344 10.758 1 98.88 106 GLU A CA 1
ATOM 868 C C . GLU A 1 106 ? 19.359 17.625 10.188 1 98.88 106 GLU A C 1
ATOM 870 O O . GLU A 1 106 ? 19.688 17.766 9.008 1 98.88 106 GLU A O 1
ATOM 875 N N . GLU A 1 107 ? 19.984 16.797 10.977 1 98.62 107 GLU A N 1
ATOM 876 C CA . GLU A 1 107 ? 21.172 16.062 10.562 1 98.62 107 GLU A CA 1
ATOM 877 C C . GLU A 1 107 ? 20.859 15.078 9.453 1 98.62 107 GLU A C 1
ATOM 879 O O . GLU A 1 107 ? 21.719 14.758 8.625 1 98.62 107 GLU A O 1
ATOM 884 N N . SER A 1 108 ? 19.672 14.602 9.414 1 98.69 108 SER A N 1
ATOM 885 C CA . SER A 1 108 ? 19.266 13.625 8.414 1 98.69 108 SER A CA 1
ATOM 886 C C . SER A 1 108 ? 19.078 14.266 7.043 1 98.69 108 SER A C 1
ATOM 888 O O . SER A 1 108 ? 18.984 13.57 6.027 1 98.69 108 SER A O 1
ATOM 890 N N . GLY A 1 109 ? 18.984 15.586 7.035 1 98.81 109 GLY A N 1
ATOM 891 C CA . GLY A 1 109 ? 18.75 16.312 5.801 1 98.81 109 GLY A CA 1
ATOM 892 C C . GLY A 1 109 ? 17.312 16.828 5.672 1 98.81 109 GLY A C 1
ATOM 893 O O . GLY A 1 109 ? 17.016 17.625 4.785 1 98.81 109 GLY A O 1
ATOM 894 N N . ILE A 1 110 ? 16.406 16.391 6.52 1 98.88 110 ILE A N 1
ATOM 895 C CA . ILE A 1 110 ? 15.047 16.891 6.527 1 98.88 110 ILE A CA 1
ATOM 896 C C . ILE A 1 110 ? 15.039 18.375 6.891 1 98.88 110 ILE A C 1
ATOM 898 O O . ILE A 1 110 ? 15.805 18.812 7.754 1 98.88 110 ILE A O 1
ATOM 902 N N . ARG A 1 111 ? 14.117 19.156 6.316 1 98.81 111 ARG A N 1
ATOM 903 C CA . ARG A 1 111 ? 14.164 20.594 6.48 1 98.81 111 ARG A CA 1
ATOM 904 C C . ARG A 1 111 ? 12.969 21.109 7.281 1 98.81 111 ARG A C 1
ATOM 906 O O . ARG A 1 111 ? 12.906 22.281 7.637 1 98.81 111 ARG A O 1
ATOM 913 N N . ARG A 1 112 ? 12.031 20.234 7.543 1 98.88 112 ARG A N 1
ATOM 914 C CA . ARG A 1 112 ? 10.781 20.656 8.156 1 98.88 112 ARG A CA 1
ATOM 915 C C . ARG A 1 112 ? 10.367 19.688 9.266 1 98.88 112 ARG A C 1
ATOM 917 O O . ARG A 1 112 ? 10.5 18.484 9.125 1 98.88 112 ARG A O 1
ATOM 924 N N . VAL A 1 113 ? 9.859 20.203 10.383 1 98.94 113 VAL A N 1
ATOM 925 C CA . VAL A 1 113 ? 9.438 19.375 11.508 1 98.94 113 VAL A CA 1
ATOM 926 C C . VAL A 1 113 ? 8.086 19.875 12.031 1 98.94 113 VAL A C 1
ATOM 928 O O . VAL A 1 113 ? 7.828 21.078 12.055 1 98.94 113 VAL A O 1
ATOM 931 N N . SER A 1 114 ? 7.262 18.969 12.344 1 98.81 114 SER A N 1
ATOM 932 C CA . SER A 1 114 ? 6.012 19.25 13.039 1 98.81 114 SER A CA 1
ATOM 933 C C . SER A 1 114 ? 6.148 19.031 14.539 1 98.81 114 SER A C 1
ATOM 935 O O . SER A 1 114 ? 6.492 17.938 14.977 1 98.81 114 SER A O 1
ATOM 937 N N . CYS A 1 115 ? 5.918 20.016 15.297 1 98.81 115 CYS A N 1
ATOM 938 C CA . CYS A 1 115 ? 5.793 19.906 16.75 1 98.81 115 CYS A CA 1
ATOM 939 C C . CYS A 1 115 ? 4.332 19.766 17.156 1 98.81 115 CYS A C 1
ATOM 941 O O . CYS A 1 115 ? 3.574 20.734 17.078 1 98.81 115 CYS A O 1
ATOM 943 N N . SER A 1 116 ? 4.008 18.609 17.625 1 98.06 116 SER A N 1
ATOM 944 C CA . SER A 1 116 ? 2.609 18.328 17.922 1 98.06 116 SER A CA 1
ATOM 945 C C . SER A 1 116 ? 2.42 18 19.406 1 98.06 116 SER A C 1
ATOM 947 O O . SER A 1 116 ? 3.279 17.359 20.016 1 98.06 116 SER A O 1
ATOM 949 N N . SER A 1 117 ? 1.312 18.422 19.953 1 97.19 117 SER A N 1
ATOM 950 C CA . SER A 1 117 ? 1.012 18.188 21.359 1 97.19 117 SER A CA 1
ATOM 951 C C . SER A 1 117 ? -0.47 17.891 21.562 1 97.19 117 SER A C 1
ATOM 953 O O . SER A 1 117 ? -1.308 18.297 20.766 1 97.19 117 SER A O 1
ATOM 955 N N . ALA A 1 118 ? -0.708 17.172 22.625 1 97.19 118 ALA A N 1
ATOM 956 C CA . ALA A 1 118 ? -2.072 17.109 23.141 1 97.19 118 ALA A CA 1
ATOM 957 C C . ALA A 1 118 ? -2.5 18.438 23.75 1 97.19 118 ALA A C 1
ATOM 959 O O . ALA A 1 118 ? -1.727 19.406 23.766 1 97.19 118 ALA A O 1
ATOM 960 N N . HIS A 1 119 ? -3.785 18.469 24.188 1 97.19 119 HIS A N 1
ATOM 961 C CA . HIS A 1 119 ? -4.316 19.672 24.828 1 97.19 119 HIS A CA 1
ATOM 962 C C . HIS A 1 119 ? -3.891 19.75 26.281 1 97.19 119 HIS A C 1
ATOM 964 O O . HIS A 1 119 ? -4.262 18.906 27.094 1 97.19 119 HIS A O 1
ATOM 970 N N . THR A 1 120 ? -3.105 20.766 26.609 1 95.44 120 THR A N 1
ATOM 971 C CA . THR A 1 120 ? -2.586 20.906 27.969 1 95.44 120 THR A CA 1
ATOM 972 C C . THR A 1 120 ? -2.947 22.281 28.547 1 95.44 120 THR A C 1
ATOM 974 O O . THR A 1 120 ? -2.836 22.484 29.75 1 95.44 120 THR A O 1
ATOM 977 N N . GLU A 1 121 ? -3.281 23.25 27.75 1 89 121 GLU A N 1
ATOM 978 C CA . GLU A 1 121 ? -3.566 24.641 28.109 1 89 121 GLU A CA 1
ATOM 979 C C . GLU A 1 121 ? -2.309 25.359 28.594 1 89 121 GLU A C 1
ATOM 981 O O . GLU A 1 121 ? -2.391 26.312 29.359 1 89 121 GLU A O 1
ATOM 986 N N . ARG A 1 122 ? -1.052 24.859 28.203 1 89.44 122 ARG A N 1
ATOM 987 C CA . ARG A 1 122 ? 0.197 25.422 28.719 1 89.44 122 ARG A CA 1
ATOM 988 C C . ARG A 1 122 ? 1.079 25.922 27.578 1 89.44 122 ARG A C 1
ATOM 990 O O . ARG A 1 122 ? 2.203 26.375 27.812 1 89.44 122 ARG A O 1
ATOM 997 N N . GLY A 1 123 ? 0.612 25.797 26.391 1 94.5 123 GLY A N 1
ATOM 998 C CA . GLY A 1 123 ? 1.391 26.281 25.266 1 94.5 123 GLY A CA 1
ATOM 999 C C . GLY A 1 123 ? 2.617 25.438 24.984 1 94.5 123 GLY A C 1
ATOM 1000 O O . GLY A 1 123 ? 3.688 25.969 24.672 1 94.5 123 GLY A O 1
ATOM 1001 N N . GLU A 1 124 ? 2.506 24.156 25.078 1 97.69 124 GLU A N 1
ATOM 1002 C CA . GLU A 1 124 ? 3.621 23.219 24.922 1 97.69 124 GLU A CA 1
ATOM 1003 C C . GLU A 1 124 ? 4.262 23.328 23.547 1 97.69 124 GLU A C 1
ATOM 1005 O O . GLU A 1 124 ? 5.477 23.172 23.406 1 97.69 124 GLU A O 1
ATOM 1010 N N . VAL A 1 125 ? 3.465 23.594 22.516 1 98.38 125 VAL A N 1
ATOM 1011 C CA . VAL A 1 125 ? 4.012 23.672 21.172 1 98.38 125 VAL A CA 1
ATOM 1012 C C . VAL A 1 125 ? 4.797 24.969 20.984 1 98.38 125 VAL A C 1
ATOM 1014 O O . VAL A 1 125 ? 5.727 25.031 20.172 1 98.38 125 VAL A O 1
ATOM 1017 N N . VAL A 1 126 ? 4.438 26.047 21.719 1 98.69 126 VAL A N 1
ATOM 1018 C CA . VAL A 1 126 ? 5.207 27.281 21.688 1 98.69 126 VAL A CA 1
ATOM 1019 C C . VAL A 1 126 ? 6.594 27.031 22.281 1 98.69 126 VAL A C 1
ATOM 1021 O O . VAL A 1 126 ? 7.602 27.469 21.719 1 98.69 126 VAL A O 1
ATOM 1024 N N . ARG A 1 127 ? 6.594 26.312 23.422 1 98.62 127 ARG A N 1
ATOM 1025 C CA . ARG A 1 127 ? 7.844 25.922 24.047 1 98.62 127 ARG A CA 1
ATOM 1026 C C . ARG A 1 127 ? 8.719 25.125 23.078 1 98.62 127 ARG A C 1
ATOM 1028 O O . ARG A 1 127 ? 9.898 25.422 22.922 1 98.62 127 ARG A O 1
ATOM 1035 N N . ALA A 1 128 ? 8.148 24.203 22.438 1 98.88 128 ALA A N 1
ATOM 1036 C CA . ALA A 1 128 ? 8.875 23.344 21.516 1 98.88 128 ALA A CA 1
ATOM 1037 C C . ALA A 1 128 ? 9.398 24.156 20.328 1 98.88 128 ALA A C 1
ATOM 1039 O O . ALA A 1 128 ? 10.547 23.984 19.906 1 98.88 128 ALA A O 1
ATOM 1040 N N . ALA A 1 129 ? 8.555 25 19.781 1 98.88 129 ALA A N 1
ATOM 1041 C CA . ALA A 1 129 ? 8.945 25.828 18.656 1 98.88 129 ALA A CA 1
ATOM 1042 C C . ALA A 1 129 ? 10.156 26.688 19 1 98.88 129 ALA A C 1
ATOM 1044 O O . ALA A 1 129 ? 11.07 26.828 18.172 1 98.88 129 ALA A O 1
ATOM 1045 N N . ARG A 1 130 ? 10.164 27.266 20.156 1 98.81 130 ARG A N 1
ATOM 1046 C CA . ARG A 1 130 ? 11.281 28.078 20.609 1 98.81 130 ARG A CA 1
ATOM 1047 C C . ARG A 1 130 ? 12.578 27.281 20.625 1 98.81 130 ARG A C 1
ATOM 1049 O O . ARG A 1 130 ? 13.602 27.734 20.109 1 98.81 130 ARG A O 1
ATOM 1056 N N . ILE A 1 131 ? 12.523 26.094 21.188 1 98.88 131 ILE A N 1
ATOM 1057 C CA . ILE A 1 131 ? 13.695 25.234 21.312 1 98.88 131 ILE A CA 1
ATOM 1058 C C . ILE A 1 131 ? 14.203 24.859 19.922 1 98.88 131 ILE A C 1
ATOM 1060 O O . ILE A 1 131 ? 15.406 24.938 19.656 1 98.88 131 ILE A O 1
ATOM 1064 N N . VAL A 1 132 ? 13.32 24.469 18.984 1 98.94 132 VAL A N 1
ATOM 1065 C CA . VAL A 1 132 ? 13.711 24.062 17.641 1 98.94 132 VAL A CA 1
ATOM 1066 C C . VAL A 1 132 ? 14.32 25.25 16.906 1 98.94 132 VAL A C 1
ATOM 1068 O O . VAL A 1 132 ? 15.391 25.125 16.297 1 98.94 132 VAL A O 1
ATOM 1071 N N . LYS A 1 133 ? 13.68 26.453 17.031 1 98.81 133 LYS A N 1
ATOM 1072 C CA . LYS A 1 133 ? 14.125 27.641 16.312 1 98.81 133 LYS A CA 1
ATOM 1073 C C . LYS A 1 133 ? 15.477 28.109 16.828 1 98.81 133 LYS A C 1
ATOM 1075 O O . LYS A 1 133 ? 16.297 28.625 16.062 1 98.81 133 LYS A O 1
ATOM 1080 N N . GLU A 1 134 ? 15.734 27.938 18.078 1 98.62 134 GLU A N 1
ATOM 1081 C CA . GLU A 1 134 ? 16.969 28.391 18.688 1 98.62 134 GLU A CA 1
ATOM 1082 C C . GLU A 1 134 ? 18.125 27.453 18.359 1 98.62 134 GLU A C 1
ATOM 1084 O O . GLU A 1 134 ? 19.297 27.859 18.406 1 98.62 134 GLU A O 1
ATOM 1089 N N . ASN A 1 135 ? 17.812 26.25 17.984 1 98.75 135 ASN A N 1
ATOM 1090 C CA . ASN A 1 135 ? 18.891 25.266 17.922 1 98.75 135 ASN A CA 1
ATOM 1091 C C . ASN A 1 135 ? 19.062 24.703 16.516 1 98.75 135 ASN A C 1
ATOM 1093 O O . ASN A 1 135 ? 20 23.969 16.234 1 98.75 135 ASN A O 1
ATOM 1097 N N . THR A 1 136 ? 18.141 25.016 15.602 1 98.81 136 THR A N 1
ATOM 1098 C CA . THR A 1 136 ? 18.203 24.469 14.25 1 98.81 136 THR A CA 1
ATOM 1099 C C . THR A 1 136 ? 17.734 25.5 13.227 1 98.81 136 THR A C 1
ATOM 1101 O O . THR A 1 136 ? 17.281 26.578 13.594 1 98.81 136 THR A O 1
ATOM 1104 N N . ASN A 1 137 ? 17.859 25.219 11.984 1 98.56 137 ASN A N 1
ATOM 1105 C CA . ASN A 1 137 ? 17.328 26.016 10.883 1 98.56 137 ASN A CA 1
ATOM 1106 C C . ASN A 1 137 ? 16.094 25.391 10.281 1 98.56 137 ASN A C 1
ATOM 1108 O O . ASN A 1 137 ? 15.688 25.734 9.164 1 98.56 137 ASN A O 1
ATOM 1112 N N . LEU A 1 138 ? 15.5 24.438 10.977 1 98.88 138 LEU A N 1
ATOM 1113 C CA . LEU A 1 138 ? 14.312 23.734 10.492 1 98.88 138 LEU A CA 1
ATOM 1114 C C . LEU A 1 138 ? 13.141 24.703 10.328 1 98.88 138 LEU A C 1
ATOM 1116 O O . LEU A 1 138 ? 12.953 25.594 11.156 1 98.88 138 LEU A O 1
ATOM 1120 N N . GLU A 1 139 ? 12.391 24.484 9.25 1 98.88 139 GLU A N 1
ATOM 1121 C CA . GLU A 1 139 ? 11.039 25.031 9.203 1 98.88 139 GLU A CA 1
ATOM 1122 C C . GLU A 1 139 ? 10.133 24.359 10.227 1 98.88 139 GLU A C 1
ATOM 1124 O O . GLU A 1 139 ? 10.148 23.125 10.352 1 98.88 139 GLU A O 1
ATOM 1129 N N . VAL A 1 140 ? 9.336 25.156 10.922 1 98.94 140 VAL A N 1
ATOM 1130 C CA . VAL A 1 140 ? 8.578 24.594 12.039 1 98.94 140 VAL A CA 1
ATOM 1131 C C . VAL A 1 140 ? 7.082 24.734 11.758 1 98.94 140 VAL A C 1
ATOM 1133 O O . VAL A 1 140 ? 6.613 25.797 11.367 1 98.94 140 VAL A O 1
ATOM 1136 N N . LEU A 1 141 ? 6.395 23.641 11.859 1 98.88 141 LEU A N 1
ATOM 1137 C CA . LEU A 1 141 ? 4.941 23.562 11.977 1 98.88 141 LEU A CA 1
ATOM 1138 C C . LEU A 1 141 ? 4.539 23.156 13.391 1 98.88 141 LEU A C 1
ATOM 1140 O O . LEU A 1 141 ? 5.148 22.266 13.992 1 98.88 141 LEU A O 1
ATOM 1144 N N . VAL A 1 142 ? 3.541 23.828 13.922 1 98.81 142 VAL A N 1
ATOM 1145 C CA . VAL A 1 142 ? 3.033 23.391 15.219 1 98.81 142 VAL A CA 1
ATOM 1146 C C . VAL A 1 142 ? 1.596 22.891 15.07 1 98.81 142 VAL A C 1
ATOM 1148 O O . VAL A 1 142 ? 0.851 23.375 14.211 1 98.81 142 VAL A O 1
ATOM 1151 N N . ASN A 1 143 ? 1.22 21.891 15.828 1 98.19 143 ASN A N 1
ATOM 1152 C CA . ASN A 1 143 ? -0.109 21.297 15.836 1 98.19 143 ASN A CA 1
ATOM 1153 C C . ASN A 1 143 ? -0.584 21.016 17.266 1 98.19 143 ASN A C 1
ATOM 1155 O O . ASN A 1 143 ? -0.067 20.109 17.922 1 98.19 143 ASN A O 1
ATOM 1159 N N . ALA A 1 144 ? -1.577 21.812 17.703 1 96.88 144 ALA A N 1
ATOM 1160 C CA . ALA A 1 144 ? -2.121 21.625 19.047 1 96.88 144 ALA A CA 1
ATOM 1161 C C . ALA A 1 144 ? -3.625 21.875 19.062 1 96.88 144 ALA A C 1
ATOM 1163 O O . ALA A 1 144 ? -4.195 22.172 20.125 1 96.88 144 ALA A O 1
ATOM 1164 N N . GLY A 1 145 ? -4.23 21.875 17.953 1 96.19 145 GLY A N 1
ATOM 1165 C CA . GLY A 1 145 ? -5.672 22.016 17.828 1 96.19 145 GLY A CA 1
ATOM 1166 C C . GLY A 1 145 ? -6.211 23.25 18.516 1 96.19 145 GLY A C 1
ATOM 1167 O O . GLY A 1 145 ? -5.676 24.344 18.328 1 96.19 145 GLY A O 1
ATOM 1168 N N . SER A 1 146 ? -7.297 23.078 19.234 1 96.88 146 SER A N 1
ATOM 1169 C CA . SER A 1 146 ? -7.988 24.203 19.859 1 96.88 146 SER A CA 1
ATOM 1170 C C . SER A 1 146 ? -7.316 24.625 21.156 1 96.88 146 SER A C 1
ATOM 1172 O O . SER A 1 146 ? -7.789 25.531 21.844 1 96.88 146 SER A O 1
ATOM 1174 N N . ASP A 1 147 ? -6.219 23.969 21.422 1 96.88 147 ASP A N 1
ATOM 1175 C CA . ASP A 1 147 ? -5.453 24.359 22.594 1 96.88 147 ASP A CA 1
ATOM 1176 C C . ASP A 1 147 ? -4.762 25.703 22.406 1 96.88 147 ASP A C 1
ATOM 1178 O O . ASP A 1 147 ? -4.293 26.312 23.359 1 96.88 147 ASP A O 1
ATOM 1182 N N . LEU A 1 148 ? -4.66 26.188 21.234 1 98.06 148 LEU A N 1
ATOM 1183 C CA . LEU A 1 148 ? -3.959 27.422 20.891 1 98.06 148 LEU A CA 1
ATOM 1184 C C . LEU A 1 148 ? -4.828 28.641 21.203 1 98.06 148 LEU A C 1
ATOM 1186 O O . LEU A 1 148 ? -5.969 28.719 20.75 1 98.06 148 LEU A O 1
ATOM 1190 N N . THR A 1 149 ? -4.27 29.578 21.938 1 97.75 149 THR A N 1
ATOM 1191 C CA . THR A 1 149 ? -4.902 30.859 22.219 1 97.75 149 THR A CA 1
ATOM 1192 C C . THR A 1 149 ? -4.324 31.953 21.328 1 97.75 149 THR A C 1
ATOM 1194 O O . THR A 1 149 ? -3.336 31.734 20.625 1 97.75 149 THR A O 1
ATOM 1197 N N . GLU A 1 150 ? -4.98 33.062 21.344 1 98.31 150 GLU A N 1
ATOM 1198 C CA . GLU A 1 150 ? -4.453 34.188 20.578 1 98.31 150 GLU A CA 1
ATOM 1199 C C . GLU A 1 150 ? -3.035 34.531 21.016 1 98.31 150 GLU A C 1
ATOM 1201 O O . GLU A 1 150 ? -2.189 34.875 20.188 1 98.31 150 GLU A O 1
ATOM 1206 N N . GLU A 1 151 ? -2.807 34.5 22.312 1 98.19 151 GLU A N 1
ATOM 1207 C CA . GLU A 1 151 ? -1.472 34.75 22.828 1 98.19 151 GLU A CA 1
ATOM 1208 C C . GLU A 1 151 ? -0.45 33.781 22.281 1 98.19 151 GLU A C 1
ATOM 1210 O O . GLU A 1 151 ? 0.67 34.156 21.938 1 98.19 151 GLU A O 1
ATOM 1215 N N . HIS A 1 152 ? -0.808 32.5 22.234 1 98.5 152 HIS A N 1
ATOM 1216 C CA . HIS A 1 152 ? 0.072 31.516 21.641 1 98.5 152 HIS A CA 1
ATOM 1217 C C . HIS A 1 152 ? 0.411 31.859 20.203 1 98.5 152 HIS A C 1
ATOM 1219 O O . HIS A 1 152 ? 1.573 31.781 19.797 1 98.5 152 HIS A O 1
ATOM 1225 N N . ILE A 1 153 ? -0.562 32.25 19.438 1 98.62 153 ILE A N 1
ATOM 1226 C CA . ILE A 1 153 ? -0.394 32.531 18.016 1 98.62 153 ILE A CA 1
ATOM 1227 C C . ILE A 1 153 ? 0.527 33.719 17.844 1 98.62 153 ILE A C 1
ATOM 1229 O O . ILE A 1 153 ? 1.41 33.719 16.984 1 98.62 153 ILE A O 1
ATOM 1233 N N . LYS A 1 154 ? 0.341 34.75 18.672 1 98.56 154 LYS A N 1
ATOM 1234 C CA . LYS A 1 154 ? 1.22 35.906 18.641 1 98.56 154 LYS A CA 1
ATOM 1235 C C . LYS A 1 154 ? 2.668 35.531 18.922 1 98.56 154 LYS A C 1
ATOM 1237 O O . LYS A 1 154 ? 3.586 36 18.25 1 98.56 154 LYS A O 1
ATOM 1242 N N . GLU A 1 155 ? 2.83 34.688 19.875 1 98.5 155 GLU A N 1
ATOM 1243 C CA . GLU A 1 155 ? 4.172 34.219 20.219 1 98.5 155 GLU A CA 1
ATOM 1244 C C . GLU A 1 155 ? 4.789 33.438 19.062 1 98.5 155 GLU A C 1
ATOM 1246 O O . GLU A 1 155 ? 5.977 33.562 18.781 1 98.5 155 GLU A O 1
ATOM 1251 N N . LEU A 1 156 ? 4.027 32.594 18.453 1 98.81 156 LEU A N 1
ATOM 1252 C CA . LEU A 1 156 ? 4.496 31.797 17.344 1 98.81 156 LEU A CA 1
ATOM 1253 C C . LEU A 1 156 ? 4.914 32.688 16.172 1 98.81 156 LEU A C 1
ATOM 1255 O O . LEU A 1 156 ? 5.887 32.375 15.477 1 98.81 156 LEU A O 1
ATOM 1259 N N . LYS A 1 157 ? 4.18 33.75 15.938 1 98.69 157 LYS A N 1
ATOM 1260 C CA . LYS A 1 157 ? 4.547 34.719 14.914 1 98.69 157 LYS A CA 1
ATOM 1261 C C . LYS A 1 157 ? 5.906 35.344 15.211 1 98.69 157 LYS A C 1
ATOM 1263 O O . LYS A 1 157 ? 6.75 35.469 14.32 1 98.69 157 LYS A O 1
ATOM 1268 N N . LYS A 1 158 ? 6.082 35.719 16.453 1 98.56 158 LYS A N 1
ATOM 1269 C CA . LYS A 1 158 ? 7.344 36.312 16.875 1 98.56 158 LYS A CA 1
ATOM 1270 C C . LYS A 1 158 ? 8.508 35.375 16.672 1 98.56 158 LYS A C 1
ATOM 1272 O O . LYS A 1 158 ? 9.617 35.781 16.344 1 98.56 158 LYS A O 1
ATOM 1277 N N . LEU A 1 159 ? 8.234 34.094 16.875 1 98.5 159 LEU A N 1
ATOM 1278 C CA . LEU A 1 159 ? 9.25 33.062 16.719 1 98.5 159 LEU A CA 1
ATOM 1279 C C . LEU A 1 159 ? 9.477 32.75 15.25 1 98.5 159 LEU A C 1
ATOM 1281 O O . LEU A 1 159 ? 10.344 31.938 14.906 1 98.5 159 LEU A O 1
ATOM 1285 N N . ARG A 1 160 ? 8.664 33.312 14.375 1 98.44 160 ARG A N 1
ATOM 1286 C CA . ARG A 1 160 ? 8.742 33.125 12.93 1 98.44 160 ARG A CA 1
ATOM 1287 C C . ARG A 1 160 ? 8.445 31.656 12.562 1 98.44 160 ARG A C 1
ATOM 1289 O O . ARG A 1 160 ? 9.141 31.078 11.734 1 98.44 160 ARG A O 1
ATOM 1296 N N . VAL A 1 161 ? 7.555 31.109 13.305 1 98.75 161 VAL A N 1
ATOM 1297 C CA . VAL A 1 161 ? 7.027 29.812 12.922 1 98.75 161 VAL A CA 1
ATOM 1298 C C . VAL A 1 161 ? 6.391 29.891 11.539 1 98.75 161 VAL A C 1
ATOM 1300 O O . VAL A 1 161 ? 5.699 30.859 11.227 1 98.75 161 VAL A O 1
ATOM 1303 N N . GLU A 1 162 ? 6.664 28.891 10.742 1 98.88 162 GLU A N 1
ATOM 1304 C CA . GLU A 1 162 ? 6.254 28.969 9.344 1 98.88 162 GLU A CA 1
ATOM 1305 C C . GLU A 1 162 ? 4.785 28.594 9.18 1 98.88 162 GLU A C 1
ATOM 1307 O O . GLU A 1 162 ? 4.074 29.172 8.359 1 98.88 162 GLU A O 1
ATOM 1312 N N . THR A 1 163 ? 4.316 27.547 9.906 1 98.94 163 THR A N 1
ATOM 1313 C CA . THR A 1 163 ? 2.973 27.016 9.695 1 98.94 163 THR A CA 1
ATOM 1314 C C . THR A 1 163 ? 2.318 26.656 11.023 1 98.94 163 THR A C 1
ATOM 1316 O O . THR A 1 163 ? 2.971 26.109 11.914 1 98.94 163 THR A O 1
ATOM 1319 N N . VAL A 1 164 ? 1.075 26.984 11.203 1 98.94 164 VAL A N 1
ATOM 1320 C CA . VAL A 1 164 ? 0.251 26.5 12.305 1 98.94 164 VAL A CA 1
ATOM 1321 C C . VAL A 1 164 ? -0.857 25.594 11.773 1 98.94 164 VAL A C 1
ATOM 1323 O O . VAL A 1 164 ? -1.599 25.984 10.867 1 98.94 164 VAL A O 1
ATOM 1326 N N . CYS A 1 165 ? -0.904 24.422 12.352 1 98.88 165 CYS A N 1
ATOM 1327 C CA . CYS A 1 165 ? -1.896 23.438 11.922 1 98.88 165 CYS A CA 1
ATOM 1328 C C . CYS A 1 165 ? -3.043 23.359 12.922 1 98.88 165 CYS A C 1
ATOM 1330 O O . CYS A 1 165 ? -2.814 23.234 14.125 1 98.88 165 CYS A O 1
ATOM 1332 N N . CYS A 1 166 ? -4.207 23.438 12.438 1 98.69 166 CYS A N 1
ATOM 1333 C CA . CYS A 1 166 ? -5.434 23.125 13.164 1 98.69 166 CYS A CA 1
ATOM 1334 C C . CYS A 1 166 ? -6.449 22.453 12.25 1 98.69 166 CYS A C 1
ATOM 1336 O O . CYS A 1 166 ? -7.238 23.125 11.586 1 98.69 166 CYS A O 1
ATOM 1338 N N . ASN A 1 167 ? -6.457 21.172 12.297 1 98.44 167 ASN A N 1
ATOM 1339 C CA . ASN A 1 167 ? -7.387 20.406 11.469 1 98.44 167 ASN A CA 1
ATOM 1340 C C . ASN A 1 167 ? -8.812 20.484 12 1 98.44 167 ASN A C 1
ATOM 1342 O O . ASN A 1 167 ? -9.031 20.406 13.211 1 98.44 167 ASN A O 1
ATOM 1346 N N . LEU A 1 168 ? -9.711 20.609 11.078 1 98.69 168 LEU A N 1
ATOM 1347 C CA . LEU A 1 168 ? -11.109 20.594 11.477 1 98.69 168 LEU A CA 1
ATOM 1348 C C . LEU A 1 168 ? -11.648 19.172 11.5 1 98.69 168 LEU A C 1
ATOM 1350 O O . LEU A 1 168 ? -12.68 18.891 12.117 1 98.69 168 LEU A O 1
ATOM 1354 N N . GLU A 1 169 ? -11.008 18.281 10.812 1 97.81 169 GLU A N 1
ATOM 1355 C CA . GLU A 1 169 ? -11.391 16.891 10.633 1 97.81 169 GLU A CA 1
ATOM 1356 C C . GLU A 1 169 ? -12.641 16.766 9.773 1 97.81 169 GLU A C 1
ATOM 1358 O O . GLU A 1 169 ? -12.664 16 8.805 1 97.81 169 GLU A O 1
ATOM 1363 N N . THR A 1 170 ? -13.68 17.375 10.141 1 98.56 170 THR A N 1
ATOM 1364 C CA . THR A 1 170 ? -14.93 17.5 9.398 1 98.56 170 THR A CA 1
ATOM 1365 C C . THR A 1 170 ? -15.695 18.75 9.836 1 98.56 170 THR A C 1
ATOM 1367 O O . THR A 1 170 ? -15.57 19.188 10.984 1 98.56 170 THR A O 1
ATOM 1370 N N . ILE A 1 171 ? -16.5 19.312 8.938 1 98.56 171 ILE A N 1
ATOM 1371 C CA . ILE A 1 171 ? -17.312 20.469 9.305 1 98.56 171 ILE A CA 1
ATOM 1372 C C . ILE A 1 171 ? -18.75 20.031 9.555 1 98.56 171 ILE A C 1
ATOM 1374 O O . ILE A 1 171 ? -19.609 20.859 9.836 1 98.56 171 ILE A O 1
ATOM 1378 N N . ASN A 1 172 ? -18.984 18.734 9.297 1 98.56 172 ASN A N 1
ATOM 1379 C CA . ASN A 1 172 ? -20.266 18.188 9.742 1 98.56 172 ASN A CA 1
ATOM 1380 C C . ASN A 1 172 ? -20.359 18.156 11.266 1 98.56 172 ASN A C 1
ATOM 1382 O O . ASN A 1 172 ? -19.734 17.312 11.914 1 98.56 172 ASN A O 1
ATOM 1386 N N . GLU A 1 173 ? -21.172 18.984 11.828 1 98.38 173 GLU A N 1
ATOM 1387 C CA . GLU A 1 173 ? -21.234 19.188 13.266 1 98.38 173 GLU A CA 1
ATOM 1388 C C . GLU A 1 173 ? -21.641 17.922 14 1 98.38 173 GLU A C 1
ATOM 1390 O O . GLU A 1 173 ? -21.141 17.625 15.086 1 98.38 173 GLU A O 1
ATOM 1395 N N . GLU A 1 174 ? -22.562 17.234 13.43 1 98 174 GLU A N 1
ATOM 1396 C CA . GLU A 1 174 ? -23.047 16 14.055 1 98 174 GLU A CA 1
ATOM 1397 C C . GLU A 1 174 ? -21.938 14.961 14.156 1 98 174 GLU A C 1
ATOM 1399 O O . GLU A 1 174 ? -21.734 14.352 15.211 1 98 174 GLU A O 1
ATOM 1404 N N . ILE A 1 175 ? -21.203 14.812 13.07 1 98.12 175 ILE A N 1
ATOM 1405 C CA . ILE A 1 175 ? -20.109 13.836 13.055 1 98.12 175 ILE A CA 1
ATOM 1406 C C . ILE A 1 175 ? -18.984 14.305 13.969 1 98.12 175 ILE A C 1
ATOM 1408 O O . ILE A 1 175 ? -18.422 13.516 14.734 1 98.12 175 ILE A O 1
ATOM 1412 N N . PHE A 1 176 ? -18.688 15.586 13.93 1 98.5 176 PHE A N 1
ATOM 1413 C CA . PHE A 1 176 ? -17.641 16.141 14.773 1 98.5 176 PHE A CA 1
ATOM 1414 C C . PHE A 1 176 ? -17.922 15.875 16.25 1 98.5 176 PHE A C 1
ATOM 1416 O O . PHE A 1 176 ? -17.078 15.352 16.969 1 98.5 176 PHE A O 1
ATOM 1423 N N . LYS A 1 177 ? -19.109 16.172 16.672 1 97.94 177 LYS A N 1
ATOM 1424 C CA . LYS A 1 177 ? -19.5 16.016 18.062 1 97.94 177 LYS A CA 1
ATOM 1425 C C . LYS A 1 177 ? -19.453 14.547 18.484 1 97.94 177 LYS A C 1
ATOM 1427 O O . LYS A 1 177 ? -19.125 14.227 19.641 1 97.94 177 LYS A O 1
ATOM 1432 N N . ARG A 1 178 ? -19.781 13.781 17.562 1 97.25 178 ARG A N 1
ATOM 1433 C CA . ARG A 1 178 ? -19.781 12.352 17.859 1 97.25 178 ARG A CA 1
ATOM 1434 C C . ARG A 1 178 ? -18.375 11.828 18.109 1 97.25 178 ARG A C 1
ATOM 1436 O O . ARG A 1 178 ? -18.125 11.125 19.078 1 97.25 178 ARG A O 1
ATOM 1443 N N . VAL A 1 179 ? -17.391 12.164 17.25 1 97.56 179 VAL A N 1
ATOM 1444 C CA . VAL A 1 179 ? -16.078 11.547 17.312 1 97.56 179 VAL A CA 1
ATOM 1445 C C . VAL A 1 179 ? -15.18 12.328 18.281 1 97.56 179 VAL A C 1
ATOM 1447 O O . VAL A 1 179 ? -14.188 11.797 18.781 1 97.56 179 VAL A O 1
ATOM 1450 N N . LYS A 1 180 ? -15.523 13.562 18.5 1 97.81 180 LYS A N 1
ATOM 1451 C CA . LYS A 1 180 ? -14.789 14.43 19.422 1 97.81 180 LYS A CA 1
ATOM 1452 C C . LYS A 1 180 ? -15.734 15.062 20.438 1 97.81 180 LYS A C 1
ATOM 1454 O O . LYS A 1 180 ? -15.844 16.281 20.516 1 97.81 180 LYS A O 1
ATOM 1459 N N . PRO A 1 181 ? -16.234 14.305 21.297 1 97.88 181 PRO A N 1
ATOM 1460 C CA . PRO A 1 181 ? -17.281 14.789 22.203 1 97.88 181 PRO A CA 1
ATOM 1461 C C . PRO A 1 181 ? -16.766 15.828 23.203 1 97.88 181 PRO A C 1
ATOM 1463 O O . PRO A 1 181 ? -17.547 16.578 23.766 1 97.88 181 PRO A O 1
ATOM 1466 N N . GLY A 1 182 ? -15.523 15.914 23.422 1 98 182 GLY A N 1
ATOM 1467 C CA . GLY A 1 182 ? -14.977 16.844 24.391 1 98 182 GLY A CA 1
ATOM 1468 C C . GLY A 1 182 ? -14.562 18.172 23.781 1 98 182 GLY A C 1
ATOM 1469 O O . GLY A 1 182 ? -14.062 19.062 24.469 1 98 182 GLY A O 1
ATOM 1470 N N . GLU A 1 183 ? -14.758 18.344 22.484 1 97.75 183 GLU A N 1
ATOM 1471 C CA . GLU A 1 183 ? -14.367 19.562 21.781 1 97.75 183 GLU A CA 1
ATOM 1472 C C . GLU A 1 183 ? -15.555 20.172 21.031 1 97.75 183 GLU A C 1
ATOM 1474 O O . GLU A 1 183 ? -16.594 19.516 20.859 1 97.75 183 GLU A O 1
ATOM 1479 N N . GLU A 1 184 ? -15.328 21.375 20.688 1 97.88 184 GLU A N 1
ATOM 1480 C CA . GLU A 1 184 ? -16.281 22.078 19.828 1 97.88 184 GLU A CA 1
ATOM 1481 C C . GLU A 1 184 ? -15.625 22.5 18.516 1 97.88 184 GLU A C 1
ATOM 1483 O O . GLU A 1 184 ? -14.523 23.047 18.516 1 97.88 184 GLU A O 1
ATOM 1488 N N . LEU A 1 185 ? -16.312 22.234 17.438 1 98.62 185 LEU A N 1
ATOM 1489 C CA . LEU A 1 185 ? -15.812 22.594 16.125 1 98.62 185 LEU A CA 1
ATOM 1490 C C . LEU A 1 185 ? -15.516 24.094 16.031 1 98.62 185 LEU A C 1
ATOM 1492 O O . LEU A 1 185 ? -14.508 24.5 15.461 1 98.62 185 LEU A O 1
ATOM 1496 N N . GLU A 1 186 ? -16.344 24.875 16.625 1 98.44 186 GLU A N 1
ATOM 1497 C CA . GLU A 1 186 ? -16.219 26.328 16.562 1 98.44 186 GLU A CA 1
ATOM 1498 C C . GLU A 1 186 ? -14.891 26.797 17.156 1 98.44 186 GLU A C 1
ATOM 1500 O O . GLU A 1 186 ? -14.312 27.781 16.719 1 98.44 186 GLU A O 1
ATOM 1505 N N . ASP A 1 187 ? -14.438 26.109 18.141 1 98.31 187 ASP A N 1
ATOM 1506 C CA . ASP A 1 187 ? -13.164 26.453 18.766 1 98.31 187 ASP A CA 1
ATOM 1507 C C . ASP A 1 187 ? -12.008 26.297 17.781 1 98.31 187 ASP A C 1
ATOM 1509 O O . ASP A 1 187 ? -11.078 27.109 17.766 1 98.31 187 ASP A O 1
ATOM 1513 N N . ARG A 1 188 ? -12.023 25.25 17 1 98.69 188 ARG A N 1
ATOM 1514 C CA . ARG A 1 188 ? -10.984 25.031 16 1 98.69 188 ARG A CA 1
ATOM 1515 C C . ARG A 1 188 ? -11.078 26.062 14.875 1 98.69 188 ARG A C 1
ATOM 1517 O O . ARG A 1 188 ? -10.062 26.547 14.383 1 98.69 188 ARG A O 1
ATOM 1524 N N . ILE A 1 189 ? -12.32 26.359 14.508 1 98.88 189 ILE A N 1
ATOM 1525 C CA . ILE A 1 189 ? -12.523 27.375 13.477 1 98.88 189 ILE A CA 1
ATOM 1526 C C . ILE A 1 189 ? -11.961 28.719 13.953 1 98.88 189 ILE A C 1
ATOM 1528 O O . ILE A 1 189 ? -11.312 29.438 13.18 1 98.88 189 ILE A O 1
ATOM 1532 N N . LYS A 1 190 ? -12.188 29.047 15.195 1 98.69 190 LYS A N 1
ATOM 1533 C CA . LYS A 1 190 ? -11.656 30.266 15.773 1 98.69 190 LYS A CA 1
ATOM 1534 C C . LYS A 1 190 ? -10.133 30.312 15.695 1 98.69 190 LYS A C 1
ATOM 1536 O O . LYS A 1 190 ? -9.547 31.344 15.375 1 98.69 190 LYS A O 1
ATOM 1541 N N . VAL A 1 191 ? -9.508 29.188 16 1 98.75 191 VAL A N 1
ATOM 1542 C CA . VAL A 1 191 ? -8.047 29.109 15.914 1 98.75 191 VAL A CA 1
ATOM 1543 C C . VAL A 1 191 ? -7.602 29.375 14.484 1 98.75 191 VAL A C 1
ATOM 1545 O O . VAL A 1 191 ? -6.66 30.156 14.258 1 98.75 191 VAL A O 1
ATOM 1548 N N . CYS A 1 192 ? -8.258 28.781 13.5 1 98.88 192 CYS A N 1
ATOM 1549 C CA . CYS A 1 192 ? -7.914 29 12.094 1 98.88 192 CYS A CA 1
ATOM 1550 C C . CYS A 1 192 ? -8.008 30.469 11.719 1 98.88 192 CYS A C 1
ATOM 1552 O O . CYS A 1 192 ? -7.129 31 11.047 1 98.88 192 CYS A O 1
ATOM 1554 N N . LYS A 1 193 ? -9.062 31.125 12.219 1 98.81 193 LYS A N 1
ATOM 1555 C CA . LYS A 1 193 ? -9.242 32.531 11.945 1 98.81 193 LYS A CA 1
ATOM 1556 C C . LYS A 1 193 ? -8.117 33.375 12.555 1 98.81 193 LYS A C 1
ATOM 1558 O O . LYS A 1 193 ? -7.633 34.312 11.938 1 98.81 193 LYS A O 1
ATOM 1563 N N . LEU A 1 194 ? -7.75 33 13.758 1 98.75 194 LEU A N 1
ATOM 1564 C CA . LEU A 1 194 ? -6.672 33.719 14.445 1 98.75 194 LEU A CA 1
ATOM 1565 C C . LEU A 1 194 ? -5.355 33.562 13.688 1 98.75 194 LEU A C 1
ATOM 1567 O O . LEU A 1 194 ? -4.586 34.5 13.57 1 98.75 194 LEU A O 1
ATOM 1571 N N . VAL A 1 195 ? -5.082 32.344 13.195 1 98.88 195 VAL A N 1
ATOM 1572 C CA . VAL A 1 195 ? -3.859 32.094 12.438 1 98.88 195 VAL A CA 1
ATOM 1573 C C . VAL A 1 195 ? -3.811 33 11.211 1 98.88 195 VAL A C 1
ATOM 1575 O O . VAL A 1 195 ? -2.789 33.656 10.945 1 98.88 195 VAL A O 1
ATOM 1578 N N . ASN A 1 196 ? -4.926 33.125 10.477 1 98.81 196 ASN A N 1
ATOM 1579 C CA . ASN A 1 196 ? -5.004 34.031 9.328 1 98.81 196 ASN A CA 1
ATOM 1580 C C . ASN A 1 196 ? -4.855 35.469 9.75 1 98.81 196 ASN A C 1
ATOM 1582 O O . ASN A 1 196 ? -4.164 36.25 9.086 1 98.81 196 ASN A O 1
ATOM 1586 N N . LYS A 1 197 ? -5.547 35.812 10.875 1 98.69 197 LYS A N 1
ATOM 1587 C CA . LYS A 1 197 ? -5.508 37.188 11.383 1 98.69 197 LYS A CA 1
ATOM 1588 C C . LYS A 1 197 ? -4.07 37.656 11.586 1 98.69 197 LYS A C 1
ATOM 1590 O O . LYS A 1 197 ? -3.738 38.781 11.281 1 98.69 197 LYS A O 1
ATOM 1595 N N . TYR A 1 198 ? -3.207 36.781 12.016 1 98.5 198 TYR A N 1
ATOM 1596 C CA . TYR A 1 198 ? -1.849 37.188 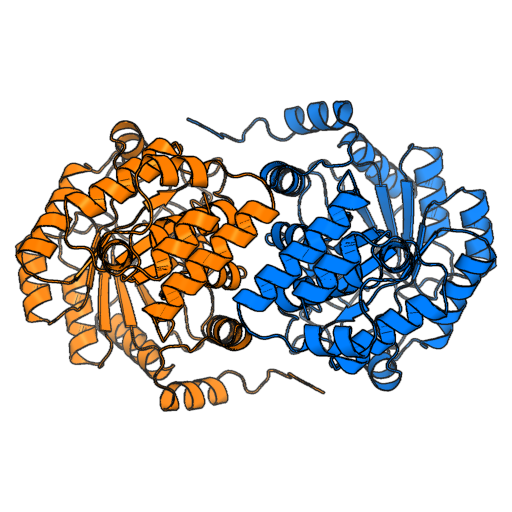12.375 1 98.5 198 TYR A CA 1
ATOM 1597 C C . TYR A 1 198 ? -0.873 36.844 11.25 1 98.5 198 TYR A C 1
ATOM 1599 O O . TYR A 1 198 ? 0.341 37 11.406 1 98.5 198 TYR A O 1
ATOM 1607 N N . GLY A 1 199 ? -1.338 36.312 10.156 1 98.38 199 GLY A N 1
ATOM 1608 C CA . GLY A 1 199 ? -0.565 36.219 8.93 1 98.38 199 GLY A CA 1
ATOM 1609 C C . GLY A 1 199 ? 0.391 35.031 8.938 1 98.38 199 GLY A C 1
ATOM 1610 O O . GLY A 1 199 ? 1.427 35.062 8.266 1 98.38 199 GLY A O 1
ATOM 1611 N N . ILE A 1 200 ? 0.223 34 9.766 1 98.81 200 ILE A N 1
ATOM 1612 C CA . ILE A 1 200 ? 0.975 32.75 9.711 1 98.81 200 ILE A CA 1
ATOM 1613 C C . ILE A 1 200 ? 0.314 31.797 8.727 1 98.81 200 ILE A C 1
ATOM 1615 O O . ILE A 1 200 ? -0.909 31.812 8.562 1 98.81 200 ILE A O 1
ATOM 1619 N N . GLU A 1 201 ? 1.081 31.016 7.988 1 98.88 201 GLU A N 1
ATOM 1620 C CA . GLU A 1 201 ? 0.495 30.016 7.09 1 98.88 201 GLU A CA 1
ATOM 1621 C C . GLU A 1 201 ? -0.388 29.031 7.855 1 98.88 201 GLU A C 1
ATOM 1623 O O . GLU A 1 201 ? 0.023 28.5 8.883 1 98.88 201 GLU A O 1
ATOM 1628 N N . LEU A 1 202 ? -1.587 28.859 7.379 1 98.94 202 LEU A N 1
ATOM 1629 C CA . LEU A 1 202 ? -2.551 27.953 8.008 1 98.94 202 LEU A CA 1
ATOM 1630 C C . LEU A 1 202 ? -2.551 26.594 7.32 1 98.94 202 LEU A C 1
ATOM 1632 O O . LEU A 1 202 ? -2.613 26.516 6.094 1 98.94 202 LEU A O 1
ATOM 1636 N N . SER A 1 203 ? -2.373 25.531 8.102 1 98.94 203 SER A N 1
ATOM 1637 C CA . SER A 1 203 ? -2.65 24.156 7.707 1 98.94 203 SER A CA 1
ATOM 1638 C C . SER A 1 203 ? -3.928 23.641 8.359 1 98.94 203 SER A C 1
ATOM 1640 O O . SER A 1 203 ? -4.086 23.719 9.578 1 98.94 203 SER A O 1
ATOM 1642 N N . SER A 1 204 ? -4.848 23.172 7.57 1 98.88 204 SER A N 1
ATOM 1643 C CA . SER A 1 204 ? -6.09 22.609 8.094 1 98.88 204 SER A CA 1
ATOM 1644 C C . SER A 1 204 ? -6.648 21.531 7.16 1 98.88 204 SER A C 1
ATOM 1646 O O . SER A 1 204 ? -6.812 21.781 5.961 1 98.88 204 SER A O 1
ATOM 1648 N N . GLY A 1 205 ? -6.93 20.375 7.707 1 97.81 205 GLY A N 1
ATOM 1649 C CA . GLY A 1 205 ? -7.258 19.266 6.82 1 97.81 205 GLY A CA 1
ATOM 1650 C C . GLY A 1 205 ? -8.453 18.469 7.285 1 97.81 205 GLY A C 1
ATOM 1651 O O . GLY A 1 205 ? -9.258 18.953 8.086 1 97.81 205 GLY A O 1
ATOM 1652 N N . LEU A 1 206 ? -8.664 17.391 6.57 1 98.19 206 LEU A N 1
ATOM 1653 C CA . LEU A 1 206 ? -9.797 16.5 6.754 1 98.19 206 LEU A CA 1
ATOM 1654 C C . LEU A 1 206 ? -9.328 15.141 7.289 1 98.19 206 LEU A C 1
ATOM 1656 O O . LEU A 1 206 ? -8.297 14.625 6.863 1 98.19 206 LEU A O 1
ATOM 1660 N N . LEU A 1 207 ? -10.07 14.602 8.203 1 98.38 207 LEU A N 1
ATOM 1661 C CA . LEU A 1 207 ? -10.031 13.18 8.508 1 98.38 207 LEU A CA 1
ATOM 1662 C C . LEU A 1 207 ? -11.172 12.438 7.82 1 98.38 207 LEU A C 1
ATOM 1664 O O . LEU A 1 207 ? -12.344 12.664 8.141 1 98.38 207 LEU A O 1
ATOM 1668 N N . ILE A 1 208 ? -10.852 11.578 6.879 1 98 208 ILE A N 1
ATOM 1669 C CA . ILE A 1 208 ? -11.906 10.953 6.094 1 98 208 ILE A CA 1
ATOM 1670 C C . ILE A 1 208 ? -12.086 9.5 6.535 1 98 208 ILE A C 1
ATOM 1672 O O . ILE A 1 208 ? -11.148 8.867 7.016 1 98 208 ILE A O 1
ATOM 1676 N N . GLY A 1 209 ? -13.328 9 6.352 1 96.56 209 GLY A N 1
ATOM 1677 C CA . GLY A 1 209 ? -13.672 7.641 6.738 1 96.56 209 GLY A CA 1
ATOM 1678 C C . GLY A 1 209 ? -14.242 7.547 8.141 1 96.56 209 GLY A C 1
ATOM 1679 O O . GLY A 1 209 ? -14.195 6.484 8.766 1 96.56 209 GLY A O 1
ATOM 1680 N N . ILE A 1 210 ? -14.75 8.633 8.672 1 96.75 210 ILE A N 1
ATOM 1681 C CA . ILE A 1 210 ? -15.273 8.633 10.031 1 96.75 210 ILE A CA 1
ATOM 1682 C C . ILE A 1 210 ? -16.797 8.727 10 1 96.75 210 ILE A C 1
ATOM 1684 O O . ILE A 1 210 ? -17.422 9.203 10.961 1 96.75 210 ILE A O 1
ATOM 1688 N N . GLY A 1 211 ? -17.359 8.406 8.883 1 95.62 211 GLY A N 1
ATOM 1689 C CA . GLY A 1 211 ? -18.812 8.391 8.766 1 95.62 211 GLY A CA 1
ATOM 1690 C C . GLY A 1 211 ? -19.344 9.508 7.902 1 95.62 211 GLY A C 1
A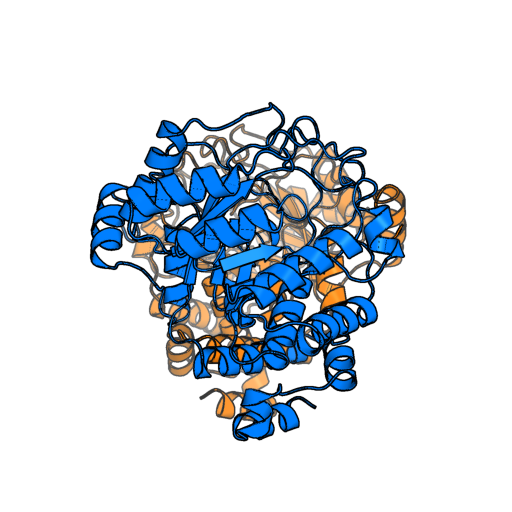TOM 1691 O O . GLY A 1 211 ? -20.562 9.617 7.699 1 95.62 211 GLY A O 1
ATOM 1692 N N . GLU A 1 212 ? -18.469 10.336 7.395 1 97.38 212 GLU A N 1
ATOM 1693 C CA . GLU A 1 212 ? -18.891 11.453 6.562 1 97.38 212 GLU A CA 1
ATOM 1694 C C . GLU A 1 212 ? -19.219 11 5.145 1 97.38 212 GLU A C 1
ATOM 1696 O O . GLU A 1 212 ? -18.719 9.977 4.684 1 97.38 212 GLU A O 1
ATOM 1701 N N . SER A 1 213 ? -20.109 11.75 4.441 1 97.5 213 SER A N 1
ATOM 1702 C CA . SER A 1 213 ? -20.453 11.5 3.043 1 97.5 213 SER A CA 1
ATOM 1703 C C . SER A 1 213 ? -19.484 12.219 2.102 1 97.5 213 SER A C 1
ATOM 1705 O O . SER A 1 213 ? -18.656 13.016 2.545 1 97.5 213 SER A O 1
ATOM 1707 N N . TYR A 1 214 ? -19.641 11.914 0.846 1 98.25 214 TYR A N 1
ATOM 1708 C CA . TYR A 1 214 ? -18.875 12.664 -0.15 1 98.25 214 TYR A CA 1
ATOM 1709 C C . TYR A 1 214 ? -19.281 14.133 -0.155 1 98.25 214 TYR A C 1
ATOM 1711 O O . TYR A 1 214 ? -18.438 15.008 -0.353 1 98.25 214 TYR A O 1
ATOM 1719 N N . GLU A 1 215 ? -20.531 14.367 0.045 1 98.56 215 GLU A N 1
ATOM 1720 C CA . GLU A 1 215 ? -21 15.75 0.16 1 98.56 215 GLU A CA 1
ATOM 1721 C C . GLU A 1 215 ? -20.328 16.469 1.33 1 98.56 215 GLU A C 1
ATOM 1723 O O . GLU A 1 215 ? -19.969 17.641 1.222 1 98.56 215 GLU A O 1
ATOM 1728 N N . ASP A 1 216 ? -20.172 15.773 2.416 1 98.62 216 ASP A N 1
ATOM 1729 C CA . ASP A 1 216 ? -19.469 16.344 3.572 1 98.62 216 ASP A CA 1
ATOM 1730 C C . ASP A 1 216 ? -18.047 16.734 3.217 1 98.62 216 ASP A C 1
ATOM 1732 O O . ASP A 1 216 ? -17.562 17.781 3.637 1 98.62 216 ASP A O 1
ATOM 1736 N N . ARG A 1 217 ? -17.328 15.906 2.475 1 98.88 217 ARG A N 1
ATOM 1737 C CA . ARG A 1 217 ? -15.945 16.188 2.08 1 98.88 217 ARG A CA 1
ATOM 1738 C C . ARG A 1 217 ? -15.875 17.422 1.186 1 98.88 217 ARG A C 1
ATOM 1740 O O . ARG A 1 217 ? -15.023 18.281 1.385 1 98.88 217 ARG A O 1
ATOM 1747 N N . VAL A 1 218 ? -16.828 17.453 0.229 1 98.81 218 VAL A N 1
ATOM 1748 C CA . VAL A 1 218 ? -16.875 18.578 -0.692 1 98.81 218 VAL A CA 1
ATOM 1749 C C . VAL A 1 218 ? -17.156 19.875 0.081 1 98.81 218 VAL A C 1
ATOM 1751 O O . VAL A 1 218 ? -16.484 20.875 -0.108 1 98.81 218 VAL A O 1
ATOM 1754 N N . ASP A 1 219 ? -18.156 19.797 0.957 1 98.81 219 ASP A N 1
ATOM 1755 C CA . ASP A 1 219 ? -18.5 20.969 1.771 1 98.81 219 ASP A CA 1
ATOM 1756 C C . ASP A 1 219 ? -17.312 21.438 2.596 1 98.81 219 ASP A C 1
ATOM 1758 O O . ASP A 1 219 ? -17.062 22.625 2.707 1 98.81 219 ASP A O 1
ATOM 1762 N N . HIS A 1 220 ? -16.594 20.531 3.119 1 98.88 220 HIS A N 1
ATOM 1763 C CA . HIS A 1 220 ? -15.43 20.844 3.934 1 98.88 220 HIS A CA 1
ATOM 1764 C C . HIS A 1 220 ? -14.367 21.578 3.111 1 98.88 220 HIS A C 1
ATOM 1766 O O . HIS A 1 220 ? -13.859 22.625 3.523 1 98.88 220 HIS A O 1
ATOM 1772 N N . LEU A 1 221 ? -14.016 21 1.985 1 98.94 221 LEU A N 1
ATOM 1773 C CA . LEU A 1 221 ? -12.969 21.578 1.143 1 98.94 221 LEU A CA 1
ATOM 1774 C C . LEU A 1 221 ? -13.344 22.984 0.685 1 98.94 221 LEU A C 1
ATOM 1776 O O . LEU A 1 221 ? -12.516 23.891 0.732 1 98.94 221 LEU A O 1
ATOM 1780 N N . PHE A 1 222 ? -14.539 23.188 0.332 1 98.81 222 PHE A N 1
ATOM 1781 C CA . PHE A 1 222 ? -14.953 24.5 -0.136 1 98.81 222 PHE A CA 1
ATOM 1782 C C . PHE A 1 222 ? -15.141 25.453 1.035 1 98.81 222 PHE A C 1
ATOM 1784 O O . PHE A 1 222 ? -14.953 26.672 0.892 1 98.81 222 PHE A O 1
ATOM 1791 N N . PHE A 1 223 ? -15.547 24.938 2.191 1 98.81 223 PHE A N 1
ATOM 1792 C CA . PHE A 1 223 ? -15.555 25.766 3.391 1 98.81 223 PHE A CA 1
ATOM 1793 C C . PHE A 1 223 ? -14.172 26.359 3.652 1 98.81 223 PHE A C 1
ATOM 1795 O O . PHE A 1 223 ? -14.039 27.562 3.912 1 98.81 223 PHE A O 1
ATOM 1802 N N . LEU A 1 224 ? -13.141 25.484 3.57 1 98.88 224 LEU A N 1
ATOM 1803 C CA . LEU A 1 224 ? -11.773 25.969 3.744 1 98.88 224 LEU A CA 1
ATOM 1804 C C . LEU A 1 224 ? -11.438 27.031 2.713 1 98.88 224 LEU A C 1
ATOM 1806 O O . LEU A 1 224 ? -10.852 28.078 3.051 1 98.88 224 LEU A O 1
ATOM 1810 N N . LYS A 1 225 ? -11.805 26.828 1.479 1 98.44 225 LYS A N 1
ATOM 1811 C CA . LYS A 1 225 ? -11.484 27.719 0.367 1 98.44 225 LYS A CA 1
ATOM 1812 C C . LYS A 1 225 ? -12.141 29.078 0.556 1 98.44 225 LYS A C 1
ATOM 1814 O O . LYS A 1 225 ? -11.531 30.109 0.257 1 98.44 225 LYS A O 1
ATOM 1819 N N . GLU A 1 226 ? -13.336 29.078 1.11 1 98.12 226 GLU A N 1
ATOM 1820 C CA . GLU A 1 226 ? -14.148 30.297 1.171 1 98.12 226 GLU A CA 1
ATOM 1821 C C . GLU A 1 226 ? -13.875 31.078 2.449 1 98.12 226 GLU A C 1
ATOM 1823 O O . GLU A 1 226 ? -14.102 32.281 2.498 1 98.12 226 GLU A O 1
ATOM 1828 N N . ASN A 1 227 ? -13.328 30.422 3.432 1 98.44 227 ASN A N 1
ATOM 1829 C CA . ASN A 1 227 ? -13.32 31.078 4.738 1 98.44 227 ASN A CA 1
ATOM 1830 C C . ASN A 1 227 ? -11.898 31.375 5.203 1 98.44 227 ASN A C 1
ATOM 1832 O O . ASN A 1 227 ? -11.695 32.156 6.145 1 98.44 227 ASN A O 1
ATOM 1836 N N . PHE A 1 228 ? -10.898 30.797 4.523 1 98.69 228 PHE A N 1
ATOM 1837 C CA . PHE A 1 228 ? -9.547 30.953 5.047 1 98.69 228 PHE A CA 1
ATOM 1838 C C . PHE A 1 228 ? -8.547 31.172 3.918 1 98.69 228 PHE A C 1
ATOM 1840 O O . PHE A 1 228 ? -8.797 30.797 2.775 1 98.69 228 PHE A O 1
ATOM 1847 N N . GLU A 1 229 ? -7.5 31.906 4.215 1 98.38 229 GLU A N 1
ATOM 1848 C CA . GLU A 1 229 ? -6.266 31.812 3.445 1 98.38 229 GLU A CA 1
ATOM 1849 C C . GLU A 1 229 ? -5.438 30.609 3.871 1 98.38 229 GLU A C 1
ATOM 1851 O O . GLU A 1 229 ? -4.766 30.641 4.902 1 98.38 229 GLU A O 1
ATOM 1856 N N . ILE A 1 230 ? -5.426 29.625 3.064 1 98.25 230 ILE A N 1
ATOM 1857 C CA . ILE A 1 230 ? -4.883 28.312 3.449 1 98.25 230 ILE A CA 1
ATOM 1858 C C . ILE A 1 230 ? -3.613 28.031 2.648 1 98.25 230 ILE A C 1
ATOM 1860 O O . ILE A 1 230 ? -3.555 28.312 1.447 1 98.25 230 ILE A O 1
ATOM 1864 N N . GLY A 1 231 ? -2.588 27.516 3.363 1 98.62 231 GLY A N 1
ATOM 1865 C CA . GLY A 1 231 ? -1.338 27.188 2.693 1 98.62 231 GLY A CA 1
ATOM 1866 C C . GLY A 1 231 ? -1.092 25.703 2.59 1 98.62 231 GLY A C 1
ATOM 1867 O O . GLY A 1 231 ? -0.279 25.25 1.776 1 98.62 231 GLY A O 1
ATOM 1868 N N . GLU A 1 232 ? -1.82 24.938 3.404 1 98.88 232 GLU A N 1
ATOM 1869 C CA . GLU A 1 232 ? -1.607 23.484 3.465 1 98.88 232 GLU A CA 1
ATOM 1870 C C . GLU A 1 232 ? -2.879 22.766 3.889 1 98.88 232 GLU A C 1
ATOM 1872 O O . GLU A 1 232 ? -3.611 23.234 4.762 1 98.88 232 GLU A O 1
ATOM 1877 N N . ILE A 1 233 ? -3.146 21.656 3.211 1 98.94 233 ILE A N 1
ATOM 1878 C CA . ILE A 1 233 ? -4.27 20.812 3.596 1 98.94 233 ILE A CA 1
ATOM 1879 C C . ILE A 1 233 ? -3.793 19.375 3.781 1 98.94 233 ILE A C 1
ATOM 1881 O O . ILE A 1 233 ? -3.459 18.688 2.807 1 98.94 233 ILE A O 1
ATOM 1885 N N . PRO A 1 234 ? -3.703 18.906 5 1 98.88 234 PRO A N 1
ATOM 1886 C CA . PRO A 1 234 ? -3.5 17.469 5.23 1 98.88 234 PRO A CA 1
ATOM 1887 C C . PRO A 1 234 ? -4.75 16.641 4.938 1 98.88 234 PRO A C 1
ATOM 1889 O O . PRO A 1 234 ? -5.848 17 5.359 1 98.88 234 PRO A O 1
ATOM 1892 N N . ILE A 1 235 ? -4.602 15.633 4.168 1 98.88 235 ILE A N 1
ATOM 1893 C CA . ILE A 1 235 ? -5.656 14.641 3.957 1 98.88 235 ILE A CA 1
ATOM 1894 C C . ILE A 1 235 ? -5.324 13.359 4.727 1 98.88 235 ILE A C 1
ATOM 1896 O O . ILE A 1 235 ? -4.363 12.664 4.395 1 98.88 235 ILE A O 1
ATOM 1900 N N . MET A 1 236 ? -6.16 13.062 5.703 1 98.5 236 MET A N 1
ATOM 1901 C CA . MET A 1 236 ? -5.891 11.945 6.605 1 98.5 236 MET A CA 1
ATOM 1902 C C . MET A 1 236 ? -6.984 10.891 6.504 1 98.5 236 MET A C 1
ATOM 1904 O O . MET A 1 236 ? -8.172 11.203 6.621 1 98.5 236 MET A O 1
ATOM 1908 N N . GLY A 1 237 ? -6.57 9.648 6.297 1 98.12 237 GLY A N 1
ATOM 1909 C CA . GLY A 1 237 ? -7.504 8.539 6.348 1 98.12 237 GLY A CA 1
ATOM 1910 C C . GLY A 1 237 ? -7.605 7.906 7.723 1 98.12 237 GLY A C 1
ATOM 1911 O O . GLY A 1 237 ? -6.59 7.695 8.391 1 98.12 237 GLY A O 1
ATOM 1912 N N . PHE A 1 238 ? -8.812 7.535 8.086 1 97.75 238 PHE A N 1
ATOM 1913 C CA . PHE A 1 238 ? -9.055 6.957 9.406 1 97.75 238 PHE A CA 1
ATOM 1914 C C . PHE A 1 238 ? -8.516 5.531 9.477 1 97.75 238 PHE A C 1
ATOM 1916 O O . PHE A 1 238 ? -8.758 4.727 8.578 1 97.75 238 PHE A O 1
ATOM 1923 N N . ASN A 1 239 ? -7.777 5.273 10.484 1 96.12 239 ASN A N 1
ATOM 1924 C CA . ASN A 1 239 ? -7.395 3.928 10.898 1 96.12 239 ASN A CA 1
ATOM 1925 C C . ASN A 1 239 ? -7.781 3.65 12.344 1 96.12 239 ASN A C 1
ATOM 1927 O O . ASN A 1 239 ? -7.434 4.422 13.242 1 96.12 239 ASN A O 1
ATOM 1931 N N . PRO A 1 240 ? -8.391 2.572 12.641 1 95.19 240 PRO A N 1
ATOM 1932 C CA . PRO A 1 240 ? -8.773 2.281 14.023 1 95.19 240 PRO A CA 1
ATOM 1933 C C . PRO A 1 240 ? -7.574 1.919 14.898 1 95.19 240 PRO A C 1
ATOM 1935 O O . PRO A 1 240 ? -6.648 1.247 14.438 1 95.19 240 PRO A O 1
ATOM 1938 N N . TYR A 1 241 ? -7.602 2.396 16.078 1 95.81 241 TYR A N 1
ATOM 1939 C CA . TYR A 1 241 ? -6.66 1.998 17.125 1 95.81 241 TYR A CA 1
ATOM 1940 C C . TYR A 1 241 ? -7.305 1.027 18.109 1 95.81 241 TYR A C 1
ATOM 1942 O O . TYR A 1 241 ? -8.398 1.288 18.609 1 95.81 241 TYR A O 1
ATOM 1950 N N . LYS A 1 242 ? -6.594 -0.035 18.328 1 94.62 242 LYS A N 1
ATOM 1951 C CA . LYS A 1 242 ? -7.113 -1.017 19.266 1 94.62 242 LYS A CA 1
ATOM 1952 C C . LYS A 1 242 ? -7.289 -0.402 20.656 1 94.62 242 LYS A C 1
ATOM 1954 O O . LYS A 1 242 ? -6.434 0.355 21.109 1 94.62 242 LYS A O 1
ATOM 1959 N N . GLY A 1 243 ? -8.383 -0.704 21.297 1 95.5 243 GLY A N 1
ATOM 1960 C CA . GLY A 1 243 ? -8.633 -0.207 22.641 1 95.5 243 GLY A CA 1
ATOM 1961 C C . GLY A 1 243 ? -9.453 1.069 22.672 1 95.5 243 GLY A C 1
ATOM 1962 O O . GLY A 1 243 ? -9.984 1.454 23.703 1 95.5 243 GLY A O 1
ATOM 1963 N N . THR A 1 244 ? -9.609 1.769 21.562 1 96.19 244 THR A N 1
ATOM 1964 C CA . THR A 1 244 ? -10.43 2.975 21.484 1 96.19 244 THR A CA 1
ATOM 1965 C C . THR A 1 244 ? -11.891 2.625 21.234 1 96.19 244 THR A C 1
ATOM 1967 O O . THR A 1 244 ? -12.203 1.514 20.812 1 96.19 244 THR A O 1
ATOM 1970 N N . PRO A 1 245 ? -12.773 3.529 21.469 1 96 245 PRO A N 1
ATOM 1971 C CA . PRO A 1 245 ? -14.188 3.275 21.203 1 96 245 PRO A CA 1
ATOM 1972 C C . PRO A 1 245 ? -14.477 2.982 19.734 1 96 245 PRO A C 1
ATOM 1974 O O . PRO A 1 245 ? -15.469 2.332 19.422 1 96 245 PRO A O 1
ATOM 1977 N N . MET A 1 246 ? -13.602 3.383 18.844 1 96.06 246 MET A N 1
ATOM 1978 C CA . MET A 1 246 ? -13.82 3.186 17.406 1 96.06 246 MET A CA 1
ATOM 1979 C C . MET A 1 246 ? -12.938 2.059 16.875 1 96.06 246 MET A C 1
ATOM 1981 O O . MET A 1 246 ? -12.648 2.004 15.68 1 96.06 246 MET A O 1
ATOM 1985 N N . GLU A 1 247 ? -12.453 1.175 17.688 1 94.5 247 GLU A N 1
ATOM 1986 C CA . GLU A 1 247 ? -11.531 0.113 17.297 1 94.5 247 GLU A CA 1
ATOM 1987 C C . GLU A 1 247 ? -12.156 -0.8 16.25 1 94.5 247 GLU A C 1
ATOM 1989 O O . GLU A 1 247 ? -11.445 -1.446 15.477 1 94.5 247 GLU A O 1
ATOM 1994 N N . HIS A 1 248 ? -13.547 -0.816 16.156 1 92.44 248 HIS A N 1
ATOM 1995 C CA . HIS A 1 248 ? -14.195 -1.749 15.25 1 92.44 248 HIS A CA 1
ATOM 1996 C C . HIS A 1 248 ? -14.75 -1.025 14.023 1 92.44 248 HIS A C 1
ATOM 1998 O O . HIS A 1 248 ? -15.445 -1.628 13.203 1 92.44 248 HIS A O 1
ATOM 2004 N N . PHE A 1 249 ? -14.422 0.284 13.953 1 93.5 249 PHE A N 1
ATOM 2005 C CA . PHE A 1 249 ? -14.805 1.047 12.773 1 93.5 249 PHE A CA 1
ATOM 2006 C C . PHE A 1 249 ? -13.945 0.656 11.578 1 93.5 249 PHE A C 1
ATOM 2008 O O . PHE A 1 249 ? -12.781 0.297 11.734 1 93.5 249 PHE A O 1
ATOM 2015 N N . GLU A 1 250 ? -14.539 0.711 10.461 1 91.62 250 GLU A N 1
ATOM 2016 C CA . GLU A 1 250 ? -13.82 0.335 9.25 1 91.62 250 GLU A CA 1
ATOM 2017 C C . GLU A 1 250 ? -12.727 1.344 8.922 1 91.62 250 GLU A C 1
ATOM 2019 O O . GLU A 1 250 ? -12.93 2.553 9.039 1 91.62 250 GLU A O 1
ATOM 2024 N N . LYS A 1 251 ? -11.617 0.847 8.586 1 93.56 251 LYS A N 1
ATOM 2025 C CA . LYS A 1 251 ? -10.516 1.709 8.172 1 93.56 251 LYS A CA 1
ATOM 2026 C C . LYS A 1 251 ? -10.797 2.352 6.82 1 93.56 251 LYS A C 1
ATOM 2028 O O . LYS A 1 251 ? -11.438 1.746 5.961 1 93.56 251 LYS A O 1
ATOM 2033 N N . CYS A 1 252 ? -10.312 3.574 6.652 1 95.75 252 CYS A N 1
ATOM 2034 C CA . CYS A 1 252 ? -10.375 4.246 5.359 1 95.75 252 CYS A CA 1
ATOM 2035 C C . CYS A 1 252 ? -9.453 3.57 4.352 1 95.75 252 CYS A C 1
ATOM 2037 O O . CYS A 1 252 ? -8.266 3.377 4.625 1 95.75 252 CYS A O 1
ATOM 2039 N N . HIS A 1 253 ? -9.969 3.199 3.254 1 95.44 253 HIS A N 1
ATOM 2040 C CA . HIS A 1 253 ? -9.156 2.57 2.219 1 95.44 253 HIS A CA 1
ATOM 2041 C C . HIS A 1 253 ? -8.156 3.559 1.628 1 95.44 253 HIS A C 1
ATOM 2043 O O . HIS A 1 253 ? -8.492 4.715 1.373 1 95.44 253 HIS A O 1
ATOM 2049 N N . PRO A 1 254 ? -6.93 3.162 1.375 1 96.5 254 PRO A N 1
ATOM 2050 C CA . PRO A 1 254 ? -5.926 4.078 0.831 1 96.5 254 PRO A CA 1
ATOM 2051 C C . PRO A 1 254 ? -6.379 4.75 -0.464 1 96.5 254 PRO A C 1
ATOM 2053 O O . PRO A 1 254 ? -6.086 5.926 -0.689 1 96.5 254 PRO A O 1
ATOM 2056 N N . LEU A 1 255 ? -7.125 4.105 -1.278 1 96.81 255 LEU A N 1
ATOM 2057 C CA . LEU A 1 255 ? -7.59 4.676 -2.539 1 96.81 255 LEU A CA 1
ATOM 2058 C C . LEU A 1 255 ? -8.508 5.867 -2.293 1 96.81 255 LEU A C 1
ATOM 2060 O O . LEU A 1 255 ? -8.516 6.82 -3.076 1 96.81 255 LEU A O 1
ATOM 2064 N N . GLU A 1 256 ? -9.266 5.746 -1.227 1 96.88 256 GLU A N 1
ATOM 2065 C CA . GLU A 1 256 ? -10.141 6.859 -0.874 1 96.88 256 GLU A CA 1
ATOM 2066 C C . GLU A 1 256 ? -9.336 8.086 -0.463 1 96.88 256 GLU A C 1
ATOM 2068 O O . GLU A 1 256 ? -9.695 9.219 -0.81 1 96.88 256 GLU A O 1
ATOM 2073 N N . GLN A 1 257 ? -8.32 7.848 0.293 1 98.06 257 GLN A N 1
ATOM 2074 C CA . GLN A 1 257 ? -7.445 8.953 0.663 1 98.06 257 GLN A CA 1
ATOM 2075 C C . GLN A 1 257 ? -6.746 9.531 -0.562 1 98.06 257 GLN A C 1
ATOM 2077 O O . GLN A 1 257 ? -6.66 10.758 -0.712 1 98.06 257 GLN A O 1
ATOM 2082 N N . GLY A 1 258 ? -6.246 8.641 -1.459 1 98.5 258 GLY A N 1
ATOM 2083 C CA . GLY A 1 258 ? -5.656 9.102 -2.705 1 98.5 258 GLY A CA 1
ATOM 2084 C C . GLY A 1 258 ? -6.613 9.93 -3.547 1 98.5 258 GLY A C 1
ATOM 2085 O O . GLY A 1 258 ? -6.242 10.984 -4.059 1 98.5 258 GLY A O 1
ATOM 2086 N N . LYS A 1 259 ? -7.824 9.445 -3.67 1 98.56 259 LYS A N 1
ATOM 2087 C CA . LYS A 1 259 ? -8.867 10.148 -4.414 1 98.56 259 LYS A CA 1
ATOM 2088 C C . LYS A 1 259 ? -9.125 11.531 -3.832 1 98.56 259 LYS A C 1
ATOM 2090 O O . LYS A 1 259 ? -9.234 12.516 -4.574 1 98.56 259 LYS A O 1
ATOM 2095 N N . THR A 1 260 ? -9.18 11.594 -2.541 1 98.94 260 THR A N 1
ATOM 2096 C CA . THR A 1 260 ? -9.422 12.867 -1.871 1 98.94 260 THR A CA 1
ATOM 2097 C C . THR A 1 260 ? -8.25 13.82 -2.082 1 98.94 260 THR A C 1
ATOM 2099 O O . THR A 1 260 ? -8.453 15.016 -2.305 1 98.94 260 THR A O 1
ATOM 2102 N N . ILE A 1 261 ? -7.062 13.297 -2.037 1 98.94 261 ILE A N 1
ATOM 2103 C CA . ILE A 1 261 ? -5.871 14.102 -2.297 1 98.94 261 ILE A CA 1
ATOM 2104 C C . ILE A 1 261 ? -5.941 14.695 -3.701 1 98.94 261 ILE A C 1
ATOM 2106 O O . ILE A 1 261 ? -5.723 15.891 -3.889 1 98.94 261 ILE A O 1
ATOM 2110 N N . ALA A 1 262 ? -6.273 13.875 -4.656 1 98.88 262 ALA A N 1
ATOM 2111 C CA . ALA A 1 262 ? -6.32 14.297 -6.051 1 98.88 262 ALA A CA 1
ATOM 2112 C C . ALA A 1 262 ? -7.371 15.391 -6.258 1 98.88 262 ALA A C 1
ATOM 2114 O O . ALA A 1 262 ? -7.102 16.406 -6.906 1 98.88 262 ALA A O 1
ATOM 2115 N N . ILE A 1 263 ? -8.5 15.195 -5.699 1 98.88 263 ILE A N 1
ATOM 2116 C CA . ILE A 1 263 ? -9.594 16.156 -5.844 1 98.88 263 ILE A CA 1
ATOM 2117 C C . ILE A 1 263 ? -9.219 17.469 -5.16 1 98.88 263 ILE A C 1
ATOM 2119 O O . ILE A 1 263 ? -9.461 18.547 -5.699 1 98.88 263 ILE A O 1
ATOM 2123 N N . THR A 1 264 ? -8.609 17.328 -3.986 1 98.94 264 THR A N 1
ATOM 2124 C CA . THR A 1 264 ? -8.141 18.516 -3.279 1 98.94 264 THR A CA 1
ATOM 2125 C C . THR A 1 264 ? -7.16 19.312 -4.137 1 98.94 264 THR A C 1
ATOM 2127 O O . THR A 1 264 ? -7.242 20.547 -4.215 1 98.94 264 THR A O 1
ATOM 2130 N N . ARG A 1 265 ? -6.242 18.656 -4.832 1 98.81 265 ARG A N 1
ATOM 2131 C CA . ARG A 1 265 ? -5.273 19.297 -5.715 1 98.81 265 ARG A CA 1
ATOM 2132 C C . ARG A 1 265 ? -5.973 20.062 -6.832 1 98.81 265 ARG A C 1
ATOM 2134 O O . ARG A 1 265 ? -5.555 21.172 -7.184 1 98.81 265 ARG A O 1
ATOM 2141 N N . LEU A 1 266 ? -7.043 19.5 -7.336 1 98.56 266 LEU A N 1
ATOM 2142 C CA . LEU A 1 266 ? -7.766 20.172 -8.414 1 98.56 266 LEU A CA 1
ATOM 2143 C C . LEU A 1 266 ? -8.508 21.406 -7.898 1 98.56 266 LEU A C 1
ATOM 2145 O O . LEU A 1 266 ? -8.688 22.375 -8.633 1 98.56 266 LEU A O 1
ATOM 2149 N N . ILE A 1 267 ? -8.891 21.375 -6.617 1 98.75 267 ILE A N 1
ATOM 2150 C CA . ILE A 1 267 ? -9.578 22.516 -6.004 1 98.75 267 ILE A CA 1
ATOM 2151 C C . ILE A 1 267 ? -8.562 23.578 -5.598 1 98.75 267 ILE A C 1
ATOM 2153 O O . ILE A 1 267 ? -8.828 24.766 -5.719 1 98.75 267 ILE A O 1
ATOM 2157 N N . PHE A 1 268 ? -7.441 23.125 -5.117 1 98.44 268 PHE A N 1
ATOM 2158 C CA . PHE A 1 268 ? -6.367 23.984 -4.645 1 98.44 268 PHE A CA 1
ATOM 2159 C C . PHE A 1 268 ? -5.074 23.703 -5.402 1 98.44 268 PHE A C 1
ATOM 2161 O O . PHE A 1 268 ? -4.16 23.078 -4.867 1 98.44 268 PHE A O 1
ATOM 2168 N N . PRO A 1 269 ? -4.871 24.203 -6.531 1 97.94 269 PRO A N 1
ATOM 2169 C CA . PRO A 1 269 ? -3.746 23.812 -7.387 1 97.94 269 PRO A CA 1
ATOM 2170 C C . PRO A 1 269 ? -2.393 24.156 -6.773 1 97.94 269 PRO A C 1
ATOM 2172 O O . PRO A 1 269 ? -1.419 23.422 -6.961 1 97.94 269 PRO A O 1
ATOM 2175 N N . LYS A 1 270 ? -2.295 25.188 -5.93 1 97.62 270 LYS A N 1
ATOM 2176 C CA . LYS A 1 270 ? -0.999 25.797 -5.66 1 97.62 270 LYS A CA 1
ATOM 2177 C C . LYS A 1 270 ? -0.492 25.438 -4.27 1 97.62 270 LYS A C 1
ATOM 2179 O O . LYS A 1 270 ? 0.708 25.516 -3.996 1 97.62 270 LYS A O 1
ATOM 2184 N N . ILE A 1 271 ? -1.357 25.016 -3.447 1 98.25 271 ILE A N 1
ATOM 2185 C CA . ILE A 1 271 ? -0.953 24.938 -2.047 1 98.25 271 ILE A CA 1
ATOM 2186 C C . ILE A 1 271 ? -0.376 23.562 -1.752 1 98.25 271 ILE A C 1
ATOM 2188 O O . ILE A 1 271 ? -0.404 22.672 -2.609 1 98.25 271 ILE A O 1
ATOM 2192 N N . ARG A 1 272 ? 0.22 23.438 -0.542 1 98.75 272 ARG A N 1
ATOM 2193 C CA . ARG A 1 272 ? 0.773 22.172 -0.066 1 98.75 272 ARG A CA 1
ATOM 2194 C C . ARG A 1 272 ? -0.337 21.203 0.316 1 98.75 272 ARG A C 1
ATOM 2196 O O . ARG A 1 272 ? -1.179 21.5 1.161 1 98.75 272 ARG A O 1
ATOM 2203 N N . ILE A 1 273 ? -0.384 20.094 -0.357 1 98.94 273 ILE A N 1
ATOM 2204 C CA . ILE A 1 273 ? -1.255 19 0.051 1 98.94 273 ILE A CA 1
ATOM 2205 C C . ILE A 1 273 ? -0.425 17.891 0.704 1 98.94 273 ILE A C 1
ATOM 2207 O O . ILE A 1 273 ? 0.525 17.391 0.104 1 98.94 273 ILE A O 1
ATOM 2211 N N . THR A 1 274 ? -0.771 17.531 1.926 1 98.88 274 THR A N 1
ATOM 2212 C CA . THR A 1 274 ? 0.061 16.672 2.764 1 98.88 274 THR A CA 1
ATOM 2213 C C . THR A 1 274 ? -0.617 15.32 3.002 1 98.88 274 THR A C 1
ATOM 2215 O O . THR A 1 274 ? -1.822 15.266 3.252 1 98.88 274 THR A O 1
ATOM 2218 N N . SER A 1 275 ? 0.149 14.289 2.865 1 98.69 275 SER A N 1
ATOM 2219 C CA . SER A 1 275 ? -0.274 12.953 3.285 1 98.69 275 SER A CA 1
ATOM 2220 C C . SER A 1 275 ? 0.595 12.438 4.426 1 98.69 275 SER A C 1
ATOM 2222 O O . SER A 1 275 ? 1.782 12.164 4.234 1 98.69 275 SER A O 1
ATOM 2224 N N . PRO A 1 276 ? 0.065 12.305 5.613 1 98.19 276 PRO A N 1
ATOM 2225 C CA . PRO A 1 276 ? 0.839 11.664 6.68 1 98.19 276 PRO A CA 1
ATOM 2226 C C . PRO A 1 276 ? 1.059 10.172 6.441 1 98.19 276 PRO A C 1
ATOM 2228 O O . PRO A 1 276 ? 0.121 9.461 6.078 1 98.19 276 PRO A O 1
ATOM 2231 N N . SER A 1 277 ? 2.236 9.695 6.688 1 97.94 277 SER A N 1
ATOM 2232 C CA . SER A 1 277 ? 2.594 8.312 6.375 1 97.94 277 SER A CA 1
ATOM 2233 C C . SER A 1 277 ? 1.814 7.328 7.242 1 97.94 277 SER A C 1
ATOM 2235 O O . SER A 1 277 ? 1.435 6.25 6.777 1 97.94 277 SER A O 1
ATOM 2237 N N . PRO A 1 278 ? 1.506 7.633 8.516 1 96.81 278 PRO A N 1
ATOM 2238 C CA . PRO A 1 278 ? 0.749 6.66 9.305 1 96.81 278 PRO A CA 1
ATOM 2239 C C . PRO A 1 278 ? -0.675 6.461 8.789 1 96.81 278 PRO A C 1
ATOM 2241 O O . PRO A 1 278 ? -1.237 5.371 8.93 1 96.81 278 PRO A O 1
ATOM 2244 N N . THR A 1 279 ? -1.267 7.504 8.203 1 96.5 279 THR A N 1
ATOM 2245 C CA . THR A 1 279 ? -2.672 7.426 7.82 1 96.5 279 THR A CA 1
ATOM 2246 C C . THR A 1 279 ? -2.83 6.738 6.469 1 96.5 279 THR A C 1
ATOM 2248 O O . THR A 1 279 ? -3.773 5.973 6.262 1 96.5 279 THR A O 1
ATOM 2251 N N . ILE A 1 280 ? -1.916 6.965 5.57 1 96.62 280 ILE A N 1
ATOM 2252 C CA . ILE A 1 280 ? -1.982 6.352 4.246 1 96.62 280 ILE A CA 1
ATOM 2253 C C . ILE A 1 280 ? -1.352 4.961 4.293 1 96.62 280 ILE A C 1
ATOM 2255 O O . ILE A 1 280 ? -1.678 4.098 3.475 1 96.62 280 ILE A O 1
ATOM 2259 N N . GLY A 1 281 ? -0.509 4.715 5.219 1 94 281 GLY A N 1
ATOM 2260 C CA . GLY A 1 281 ? 0.301 3.512 5.305 1 94 281 GLY A CA 1
ATOM 2261 C C . GLY A 1 281 ? 1.744 3.734 4.891 1 94 281 GLY A C 1
ATOM 2262 O O . GLY A 1 281 ? 2.012 4.266 3.812 1 94 281 GLY A O 1
ATOM 2263 N N . ALA A 1 282 ? 2.602 3.234 5.688 1 89.81 282 ALA A N 1
ATOM 2264 C CA . ALA A 1 282 ? 4.035 3.447 5.508 1 89.81 282 ALA A CA 1
ATOM 2265 C C . ALA A 1 282 ? 4.512 2.865 4.18 1 89.81 282 ALA A C 1
ATOM 2267 O O . ALA A 1 282 ? 5.469 3.365 3.582 1 89.81 282 ALA A O 1
ATOM 2268 N N . GLU A 1 283 ? 3.836 1.899 3.664 1 89.38 283 GLU A N 1
ATOM 2269 C CA . GLU A 1 283 ? 4.254 1.228 2.438 1 89.38 283 GLU A CA 1
ATOM 2270 C C . GLU A 1 283 ? 3.518 1.788 1.224 1 89.38 283 GLU A C 1
ATOM 2272 O O . GLU A 1 283 ? 3.754 1.355 0.094 1 89.38 283 GLU A O 1
ATOM 2277 N N . ASN A 1 284 ? 2.697 2.773 1.493 1 95 284 ASN A N 1
ATOM 2278 C CA . ASN A 1 284 ? 1.813 3.27 0.442 1 95 284 ASN A CA 1
ATOM 2279 C C . ASN A 1 284 ? 2.182 4.691 0.025 1 95 284 ASN A C 1
ATOM 2281 O O . ASN A 1 284 ? 1.377 5.391 -0.592 1 95 284 ASN A O 1
ATOM 2285 N N . ILE A 1 285 ? 3.383 5.055 0.269 1 96.88 285 ILE A N 1
ATOM 2286 C CA . ILE A 1 285 ? 3.777 6.445 0.078 1 96.88 285 ILE A CA 1
ATOM 2287 C C . ILE A 1 285 ? 3.715 6.801 -1.406 1 96.88 285 ILE A C 1
ATOM 2289 O O . ILE A 1 285 ? 3.535 7.965 -1.765 1 96.88 285 ILE A O 1
ATOM 2293 N N . TYR A 1 286 ? 3.852 5.832 -2.293 1 97.88 286 TYR A N 1
ATOM 2294 C CA . TYR A 1 286 ? 3.812 6.094 -3.727 1 97.88 286 TYR A CA 1
ATOM 2295 C C . TYR A 1 286 ? 2.432 6.574 -4.156 1 97.88 286 TYR A C 1
ATOM 2297 O O . TYR A 1 286 ? 2.305 7.355 -5.105 1 97.88 286 TYR A O 1
ATOM 2305 N N . LEU A 1 287 ? 1.387 6.234 -3.43 1 98.31 287 LEU A N 1
ATOM 2306 C CA . LEU A 1 287 ? 0.018 6.523 -3.842 1 98.31 287 LEU A CA 1
ATOM 2307 C C . LEU A 1 287 ? -0.283 8.016 -3.721 1 98.31 287 LEU A C 1
ATOM 2309 O O . LEU A 1 287 ? -0.713 8.641 -4.688 1 98.31 287 LEU A O 1
ATOM 2313 N N . PRO A 1 288 ? -0.021 8.617 -2.557 1 98.69 288 PRO A N 1
ATOM 2314 C CA . PRO A 1 288 ? -0.274 10.062 -2.492 1 98.69 288 PRO A CA 1
ATOM 2315 C C . PRO A 1 288 ? 0.581 10.859 -3.477 1 98.69 288 PRO A C 1
ATOM 2317 O O . PRO A 1 288 ? 0.138 11.883 -3.994 1 98.69 288 PRO A O 1
ATOM 2320 N N . LEU A 1 289 ? 1.784 10.422 -3.752 1 98.75 289 LEU A N 1
ATOM 2321 C CA . LEU A 1 289 ? 2.627 11.094 -4.73 1 98.75 289 LEU A CA 1
ATOM 2322 C C . LEU A 1 289 ? 2.018 11.008 -6.125 1 98.75 289 LEU A C 1
ATOM 2324 O O . LEU A 1 289 ? 2.002 11.992 -6.867 1 98.75 289 LEU A O 1
ATOM 2328 N N . MET A 1 290 ? 1.495 9.875 -6.422 1 98.44 290 MET A N 1
ATOM 2329 C CA . MET A 1 290 ? 0.837 9.688 -7.711 1 98.44 290 MET A CA 1
ATOM 2330 C C . MET A 1 290 ? -0.458 10.492 -7.781 1 98.44 290 MET A C 1
ATOM 2332 O O . MET A 1 290 ? -0.871 10.922 -8.859 1 98.44 290 MET A O 1
ATOM 2336 N N . ALA A 1 291 ? -1.065 10.781 -6.609 1 98.69 291 ALA A N 1
ATOM 2337 C CA . ALA A 1 291 ? -2.365 11.445 -6.535 1 98.69 291 ALA A CA 1
ATOM 2338 C C . ALA A 1 291 ? -2.207 12.961 -6.473 1 98.69 291 ALA A C 1
ATOM 2340 O O . ALA A 1 291 ? -3.195 13.695 -6.496 1 98.69 291 ALA A O 1
ATOM 2341 N N . GLY A 1 292 ? -0.978 13.445 -6.305 1 98.75 292 GLY A N 1
ATOM 2342 C CA . GLY A 1 292 ? -0.768 14.883 -6.426 1 98.75 292 GLY A CA 1
ATOM 2343 C C . GLY A 1 292 ? -0.397 15.539 -5.113 1 98.75 292 GLY A C 1
ATOM 2344 O O . GLY A 1 292 ? -0.409 16.766 -5.004 1 98.75 292 GLY A O 1
ATOM 2345 N N . ALA A 1 293 ? -0.107 14.734 -4.098 1 98.88 293 ALA A N 1
ATOM 2346 C CA . ALA A 1 293 ? 0.409 15.312 -2.857 1 98.88 293 ALA A CA 1
ATOM 2347 C C . ALA A 1 293 ? 1.792 15.922 -3.068 1 98.88 293 ALA A C 1
ATOM 2349 O O . ALA A 1 293 ? 2.557 15.461 -3.92 1 98.88 293 ALA A O 1
ATOM 2350 N N . SER A 1 294 ? 2.109 16.953 -2.299 1 98.88 294 SER A N 1
ATOM 2351 C CA . SER A 1 294 ? 3.408 17.609 -2.43 1 98.88 294 SER A CA 1
ATOM 2352 C C . SER A 1 294 ? 4.191 17.547 -1.121 1 98.88 294 SER A C 1
ATOM 2354 O O . SER A 1 294 ? 5.258 18.156 -1.002 1 98.88 294 SER A O 1
ATOM 2356 N N . ASN A 1 295 ? 3.668 16.859 -0.128 1 98.88 295 ASN A N 1
ATOM 2357 C CA . ASN A 1 295 ? 4.336 16.688 1.157 1 98.88 295 ASN A CA 1
ATOM 2358 C C . ASN A 1 295 ? 3.982 15.352 1.794 1 98.88 295 ASN A C 1
ATOM 2360 O O . ASN A 1 295 ? 2.814 14.953 1.814 1 98.88 295 ASN A O 1
ATOM 2364 N N . ILE A 1 296 ? 4.984 14.617 2.197 1 98.88 296 ILE A N 1
ATOM 2365 C CA . ILE A 1 296 ? 4.812 13.438 3.039 1 98.88 296 ILE A CA 1
ATOM 2366 C C . ILE A 1 296 ? 5.23 13.758 4.473 1 98.88 296 ILE A C 1
ATOM 2368 O O . ILE A 1 296 ? 6.355 14.195 4.715 1 98.88 296 ILE A O 1
ATOM 2372 N N . ALA A 1 297 ? 4.285 13.547 5.391 1 98.62 297 ALA A N 1
ATOM 2373 C CA . ALA A 1 297 ? 4.543 13.93 6.773 1 98.62 297 ALA A CA 1
ATOM 2374 C C . ALA A 1 297 ? 4.742 12.703 7.656 1 98.62 297 ALA A C 1
ATOM 2376 O O . ALA A 1 297 ? 4.43 11.578 7.254 1 98.62 297 ALA A O 1
ATOM 2377 N N . THR A 1 298 ? 5.262 12.961 8.867 1 98.38 298 THR A N 1
ATOM 2378 C CA . THR A 1 298 ? 5.586 11.953 9.867 1 98.38 298 THR A CA 1
ATOM 2379 C C . THR A 1 298 ? 6.559 10.922 9.297 1 98.38 298 THR A C 1
ATOM 2381 O O . THR A 1 298 ? 6.277 9.719 9.305 1 98.38 298 THR A O 1
ATOM 2384 N N . VAL A 1 299 ? 7.586 11.398 8.781 1 98.69 299 VAL A N 1
ATOM 2385 C CA . VAL A 1 299 ? 8.703 10.594 8.289 1 98.69 299 VAL A CA 1
ATOM 2386 C C . VAL A 1 299 ? 9.828 10.586 9.312 1 98.69 299 VAL A C 1
ATOM 2388 O O . VAL A 1 299 ? 10.289 11.641 9.758 1 98.69 299 VAL A O 1
ATOM 2391 N N . ILE A 1 300 ? 10.297 9.422 9.695 1 98.62 300 ILE A N 1
ATOM 2392 C CA . ILE A 1 300 ? 11.227 9.305 10.812 1 98.62 300 ILE A CA 1
ATOM 2393 C C . ILE A 1 300 ? 12.578 8.812 10.305 1 98.62 300 ILE A C 1
ATOM 2395 O O . ILE A 1 300 ? 12.68 7.719 9.75 1 98.62 300 ILE A O 1
ATOM 2399 N N . PRO A 1 301 ? 13.625 9.578 10.477 1 98.5 301 PRO A N 1
ATOM 2400 C CA . PRO A 1 301 ? 14.953 9.094 10.102 1 98.5 301 PRO A CA 1
ATOM 2401 C C . PRO A 1 301 ? 15.508 8.062 11.086 1 98.5 301 PRO A C 1
ATOM 2403 O O . PRO A 1 301 ? 15.07 8.008 12.234 1 98.5 301 PRO A O 1
ATOM 2406 N N . LYS A 1 302 ? 16.469 7.305 10.719 1 96.44 302 LYS A N 1
ATOM 2407 C CA . LYS A 1 302 ? 17.016 6.195 11.492 1 96.44 302 LYS A CA 1
ATOM 2408 C C . LYS A 1 302 ? 17.703 6.699 12.758 1 96.44 302 LYS A C 1
ATOM 2410 O O . LYS A 1 302 ? 17.75 5.992 13.766 1 96.44 302 LYS A O 1
ATOM 2415 N N . ASN A 1 303 ? 18.188 7.895 12.703 1 97.44 303 ASN A N 1
ATOM 2416 C CA . ASN A 1 303 ? 18.938 8.43 13.828 1 97.44 303 ASN A CA 1
ATOM 2417 C C . ASN A 1 303 ? 18.031 9.07 14.867 1 97.44 303 ASN A C 1
ATOM 2419 O O . ASN A 1 303 ? 18.5 9.664 15.844 1 97.44 303 ASN A O 1
ATOM 2423 N N . TYR A 1 304 ? 16.734 9.016 14.641 1 98.31 304 TYR A N 1
ATOM 2424 C CA . TYR A 1 304 ? 15.805 9.609 15.594 1 98.31 304 TYR A CA 1
ATOM 2425 C C . TYR A 1 304 ? 15.984 9.016 16.984 1 98.31 304 TYR A C 1
ATOM 2427 O O . TYR A 1 304 ? 16.016 7.789 17.141 1 98.31 304 TYR A O 1
ATOM 2435 N N . PRO A 1 305 ? 16.016 9.758 18.016 1 98.06 305 PRO A N 1
ATOM 2436 C CA . PRO A 1 305 ? 16.5 9.266 19.312 1 98.06 305 PRO A CA 1
ATOM 2437 C C . PRO A 1 305 ? 15.398 8.656 20.172 1 98.06 305 PRO A C 1
ATOM 2439 O O . PRO A 1 305 ? 15.672 8.047 21.203 1 98.06 305 PRO A O 1
ATOM 2442 N N . LEU A 1 306 ? 14.203 8.867 19.766 1 97 306 LEU A N 1
ATOM 2443 C CA . LEU A 1 306 ? 13.086 8.398 20.578 1 97 306 LEU A CA 1
ATOM 2444 C C . LEU A 1 306 ? 12.141 7.523 19.766 1 97 306 LEU A C 1
ATOM 2446 O O . LEU A 1 306 ? 12.164 7.559 18.531 1 97 306 LEU A O 1
ATOM 2450 N N . LEU A 1 307 ? 11.359 6.762 20.469 1 93.44 307 LEU A N 1
ATOM 2451 C CA . LEU A 1 307 ? 10.312 5.988 19.812 1 93.44 307 LEU A CA 1
ATOM 2452 C C . LEU A 1 307 ? 9.188 6.898 19.328 1 93.44 307 LEU A C 1
ATOM 2454 O O . LEU A 1 307 ? 8.711 7.758 20.078 1 93.44 307 LEU A O 1
ATOM 2458 N N . VAL A 1 308 ? 8.828 6.691 18.094 1 95.75 308 VAL A N 1
ATOM 2459 C CA . VAL A 1 308 ? 7.727 7.469 17.547 1 95.75 308 VAL A CA 1
ATOM 2460 C C . VAL A 1 308 ? 6.605 6.531 17.109 1 95.75 308 VAL A C 1
ATOM 2462 O O . VAL A 1 308 ? 6.852 5.57 16.375 1 95.75 308 VAL A O 1
ATOM 2465 N N . LYS A 1 309 ? 5.457 6.777 17.562 1 94.56 309 LYS A N 1
ATOM 2466 C CA . LYS A 1 309 ? 4.234 6.148 17.062 1 94.56 309 LYS A CA 1
ATOM 2467 C C . LYS A 1 309 ? 3.348 7.156 16.344 1 94.56 309 LYS A C 1
ATOM 2469 O O . LYS A 1 309 ? 3.057 8.227 16.875 1 94.56 309 LYS A O 1
ATOM 2474 N N . GLY A 1 310 ? 2.908 6.766 15.172 1 90.56 310 GLY A N 1
ATOM 2475 C CA . GLY A 1 310 ? 2.047 7.676 14.43 1 90.56 310 GLY A CA 1
ATOM 2476 C C . GLY A 1 310 ? 0.673 7.836 15.062 1 90.56 310 GLY A C 1
ATOM 2477 O O . GLY A 1 310 ? 0.207 6.949 15.773 1 90.56 310 GLY A O 1
ATOM 2478 N N . VAL A 1 311 ? -0 8.938 14.703 1 82.5 311 VAL A N 1
ATOM 2479 C CA . VAL A 1 311 ? -1.307 9.234 15.273 1 82.5 311 VAL A CA 1
ATOM 2480 C C . VAL A 1 311 ? -2.396 8.5 14.5 1 82.5 311 VAL A C 1
ATOM 2482 O O . VAL A 1 311 ? -3.377 8.031 15.086 1 82.5 311 VAL A O 1
ATOM 2485 N N . GLY A 1 312 ? -2.297 8.227 13.297 1 88.31 312 GLY A N 1
ATOM 2486 C CA . GLY A 1 312 ? -3.283 7.508 12.5 1 88.31 312 GLY A CA 1
ATOM 2487 C C . GLY A 1 312 ? -3.021 6.016 12.43 1 88.31 312 GLY A C 1
ATOM 2488 O O . GLY A 1 312 ? -3.898 5.246 12.031 1 88.31 312 GLY A O 1
ATOM 2489 N N . ASN A 1 313 ? -1.862 5.688 12.773 1 91.44 313 ASN A N 1
ATOM 2490 C CA . ASN A 1 313 ? -1.306 4.344 12.852 1 91.44 313 ASN A CA 1
ATOM 2491 C C . ASN A 1 313 ? 0.042 4.332 13.562 1 91.44 313 ASN A C 1
ATOM 2493 O O . ASN A 1 313 ? 0.841 5.258 13.406 1 91.44 313 ASN A O 1
ATOM 2497 N N . PRO A 1 314 ? 0.265 3.24 14.336 1 93.94 314 PRO A N 1
ATOM 2498 C CA . PRO A 1 314 ? 1.54 3.248 15.062 1 93.94 314 PRO A CA 1
ATOM 2499 C C . PRO A 1 314 ? 2.748 3.193 14.125 1 93.94 314 PRO A C 1
ATOM 2501 O O . PRO A 1 314 ? 3.84 3.633 14.5 1 93.94 314 PRO A O 1
ATOM 2504 N N . LYS A 1 315 ? 2.621 2.635 12.969 1 94 315 LYS A N 1
ATOM 2505 C CA . LYS A 1 315 ? 3.723 2.512 12.016 1 94 315 LYS A CA 1
ATOM 2506 C C . LYS A 1 315 ? 3.912 3.799 11.219 1 94 315 LYS A C 1
ATOM 2508 O O . LYS A 1 315 ? 2.936 4.434 10.82 1 94 315 LYS A O 1
ATOM 2513 N N . THR A 1 316 ? 5.188 4.141 11.047 1 96.5 316 THR A N 1
ATOM 2514 C CA . THR A 1 316 ? 5.559 5.32 10.273 1 96.5 316 THR A CA 1
ATOM 2515 C C . THR A 1 316 ? 6.488 4.949 9.125 1 96.5 316 THR A C 1
ATOM 2517 O O . THR A 1 316 ? 7.109 3.883 9.148 1 96.5 316 THR A O 1
ATOM 2520 N N . ALA A 1 317 ? 6.527 5.801 8.164 1 96.81 317 ALA A N 1
ATOM 2521 C CA . ALA A 1 317 ? 7.523 5.605 7.113 1 96.81 317 ALA A CA 1
ATOM 2522 C C . ALA A 1 317 ? 8.906 6.062 7.57 1 96.81 317 ALA A C 1
ATOM 2524 O O . ALA A 1 317 ? 9.023 6.914 8.453 1 96.81 317 ALA A O 1
ATOM 2525 N N . ASN A 1 318 ? 9.883 5.516 6.957 1 96 318 ASN A N 1
ATOM 2526 C CA . ASN A 1 318 ? 11.25 5.973 7.211 1 96 318 ASN A CA 1
ATOM 2527 C C . ASN A 1 318 ? 11.766 6.84 6.066 1 96 318 ASN A C 1
ATOM 2529 O O . ASN A 1 318 ? 11.234 6.797 4.957 1 96 318 ASN A O 1
ATOM 2533 N N . LEU A 1 319 ? 12.75 7.582 6.398 1 98.19 319 LEU A N 1
ATOM 2534 C CA . LEU A 1 319 ? 13.258 8.594 5.477 1 98.19 319 LEU A CA 1
ATOM 2535 C C . LEU A 1 319 ? 13.805 7.949 4.211 1 98.19 319 LEU A C 1
ATOM 2537 O O . LEU A 1 319 ? 13.508 8.398 3.102 1 98.19 319 LEU A O 1
ATOM 2541 N N . GLU A 1 320 ? 14.555 6.867 4.305 1 95.31 320 GLU A N 1
ATOM 2542 C CA . GLU A 1 320 ? 15.203 6.227 3.168 1 95.31 320 GLU A CA 1
ATOM 2543 C C . GLU A 1 320 ? 14.18 5.723 2.154 1 95.31 320 GLU A C 1
ATOM 2545 O O . GLU A 1 320 ? 14.328 5.945 0.951 1 95.31 320 GLU A O 1
ATOM 2550 N N . GLU A 1 321 ? 13.148 5.102 2.666 1 94.5 321 GLU A N 1
ATOM 2551 C CA . GLU A 1 321 ? 12.109 4.559 1.792 1 94.5 321 GLU A CA 1
ATOM 2552 C C . GLU A 1 321 ? 11.32 5.676 1.11 1 94.5 321 GLU A C 1
ATOM 2554 O O . GLU A 1 321 ? 10.953 5.555 -0.058 1 94.5 321 GLU A O 1
ATOM 2559 N N . VAL A 1 322 ? 11.078 6.727 1.848 1 98.12 322 VAL A N 1
ATOM 2560 C CA . VAL A 1 322 ? 10.344 7.855 1.289 1 98.12 322 VAL A CA 1
ATOM 2561 C C . VAL A 1 322 ? 11.156 8.5 0.168 1 98.12 322 VAL A C 1
ATOM 2563 O O . VAL A 1 322 ? 10.633 8.742 -0.925 1 98.12 322 VAL A O 1
ATOM 2566 N N . VAL A 1 323 ? 12.414 8.75 0.391 1 98 323 VAL A N 1
ATOM 2567 C CA . VAL A 1 323 ? 13.281 9.375 -0.602 1 98 323 VAL A CA 1
ATOM 2568 C C . VAL A 1 323 ? 13.398 8.477 -1.829 1 98 323 VAL A C 1
ATOM 2570 O O . VAL A 1 323 ? 13.289 8.945 -2.965 1 98 323 VAL A O 1
ATOM 2573 N N . LYS A 1 324 ? 13.578 7.223 -1.582 1 95.44 324 LYS A N 1
ATOM 2574 C CA . LYS A 1 324 ? 13.656 6.262 -2.678 1 95.44 324 LYS A CA 1
ATOM 2575 C C . LYS A 1 324 ? 12.398 6.309 -3.547 1 95.44 324 LYS A C 1
ATOM 2577 O O . LYS A 1 324 ? 12.492 6.309 -4.777 1 95.44 324 LYS A O 1
ATOM 2582 N N . THR A 1 325 ? 11.273 6.324 -2.941 1 97.44 325 THR A N 1
ATOM 2583 C CA . THR A 1 325 ? 10.008 6.355 -3.658 1 97.44 325 THR A CA 1
ATOM 2584 C C . THR A 1 325 ? 9.883 7.633 -4.484 1 97.44 325 THR A C 1
ATOM 2586 O O . THR A 1 325 ? 9.484 7.586 -5.648 1 97.44 325 THR A O 1
ATOM 2589 N N . ILE A 1 326 ? 10.234 8.75 -3.871 1 98.44 326 ILE A N 1
ATOM 2590 C CA . ILE A 1 326 ? 10.188 10.031 -4.566 1 98.44 326 ILE A CA 1
ATOM 2591 C C . ILE A 1 326 ? 11.07 9.977 -5.809 1 98.44 326 ILE A C 1
ATOM 2593 O O . ILE A 1 326 ? 10.641 10.359 -6.898 1 98.44 326 ILE A O 1
ATOM 2597 N N . GLU A 1 327 ? 12.234 9.461 -5.668 1 97.19 327 GLU A N 1
ATOM 2598 C CA . GLU A 1 327 ? 13.195 9.414 -6.762 1 97.19 327 GLU A CA 1
ATOM 2599 C C . GLU A 1 327 ? 12.773 8.414 -7.832 1 97.19 327 GLU A C 1
ATOM 2601 O O . GLU A 1 327 ? 12.969 8.648 -9.023 1 97.19 327 GLU A O 1
ATOM 2606 N N . MET A 1 328 ? 12.242 7.285 -7.418 1 95.38 328 MET A N 1
ATOM 2607 C CA . MET A 1 328 ? 11.75 6.273 -8.352 1 95.38 328 MET A CA 1
ATOM 2608 C C . MET A 1 328 ? 10.719 6.871 -9.305 1 95.38 328 MET A C 1
ATOM 2610 O O . MET A 1 328 ? 10.617 6.449 -10.453 1 95.38 328 MET A O 1
ATOM 2614 N N . LEU A 1 329 ? 9.977 7.867 -8.82 1 97.56 329 LEU A N 1
ATOM 2615 C CA . LEU A 1 329 ? 8.922 8.508 -9.594 1 97.56 329 LEU A CA 1
ATOM 2616 C C . LEU A 1 329 ? 9.445 9.75 -10.297 1 97.56 329 LEU A C 1
ATOM 2618 O O . LEU A 1 329 ? 8.656 10.562 -10.797 1 97.56 329 LEU A O 1
ATOM 2622 N N . ASN A 1 330 ? 10.773 9.922 -10.266 1 97.38 330 ASN A N 1
ATOM 2623 C CA . ASN A 1 330 ? 11.469 11.039 -10.906 1 97.38 330 ASN A CA 1
ATOM 2624 C C . ASN A 1 330 ? 11.008 12.383 -10.344 1 97.38 330 ASN A C 1
ATOM 2626 O O . ASN A 1 330 ? 10.875 13.359 -11.086 1 97.38 330 ASN A O 1
ATOM 2630 N N . LEU A 1 331 ? 10.586 12.383 -9.102 1 98.31 331 LEU A N 1
ATOM 2631 C CA . LEU A 1 331 ? 10.336 13.594 -8.328 1 98.31 331 LEU A CA 1
ATOM 2632 C C . LEU A 1 331 ? 11.562 13.977 -7.508 1 98.31 331 LEU A C 1
ATOM 2634 O O . LEU A 1 331 ? 12.508 13.195 -7.398 1 98.31 331 LEU A O 1
ATOM 2638 N N . LYS A 1 332 ? 11.555 15.195 -6.992 1 98.38 332 LYS A N 1
ATOM 2639 C CA . LYS A 1 332 ? 12.711 15.695 -6.262 1 98.38 332 LYS A CA 1
ATOM 2640 C C . LYS A 1 332 ? 12.375 15.93 -4.793 1 98.38 332 LYS A C 1
ATOM 2642 O O . LYS A 1 332 ? 11.562 16.797 -4.469 1 98.38 332 LYS A O 1
ATOM 2647 N N . PRO A 1 333 ? 13.008 15.18 -3.912 1 98.56 333 PRO A N 1
ATOM 2648 C CA . PRO A 1 333 ? 12.773 15.453 -2.492 1 98.56 333 PRO A CA 1
ATOM 2649 C C . PRO A 1 333 ? 13.391 16.781 -2.043 1 98.56 333 PRO A C 1
ATOM 2651 O O . PRO A 1 333 ? 14.492 17.125 -2.471 1 98.56 333 PRO A O 1
ATOM 2654 N N . LYS A 1 334 ? 12.695 17.531 -1.298 1 98.62 334 LYS A N 1
ATOM 2655 C CA . LYS A 1 334 ? 13.227 18.766 -0.706 1 98.62 334 LYS A CA 1
ATOM 2656 C C . LYS A 1 334 ? 14.039 18.469 0.548 1 98.62 334 LYS A C 1
ATOM 2658 O O . LYS A 1 334 ? 13.492 18.406 1.651 1 98.62 334 LYS A O 1
ATOM 2663 N N . LEU A 1 335 ? 15.344 18.328 0.361 1 98.5 335 LEU A N 1
ATOM 2664 C CA . LEU A 1 335 ? 16.266 17.969 1.428 1 98.5 335 LEU A CA 1
ATOM 2665 C C . LEU A 1 335 ? 17.531 18.812 1.36 1 98.5 335 LEU A C 1
ATOM 2667 O O . LEU A 1 335 ? 17.844 19.391 0.317 1 98.5 335 LEU A O 1
ATOM 2671 N N . ASP A 1 336 ? 18.172 18.953 2.521 1 98.5 336 ASP A N 1
ATOM 2672 C CA . ASP A 1 336 ? 19.594 19.281 2.492 1 98.5 336 ASP A CA 1
ATOM 2673 C C . ASP A 1 336 ? 20.422 18.109 1.993 1 98.5 336 ASP A C 1
ATOM 2675 O O . ASP A 1 336 ? 20.703 17.172 2.752 1 98.5 336 ASP A O 1
ATOM 2679 N N . LEU A 1 337 ? 20.828 18.172 0.814 1 96.94 337 LEU A N 1
ATOM 2680 C CA . LEU A 1 337 ? 21.391 17.031 0.115 1 96.94 337 LEU A CA 1
ATOM 2681 C C . LEU A 1 337 ? 22.719 16.625 0.743 1 96.94 337 LEU A C 1
ATOM 2683 O O . LEU A 1 337 ? 23.031 15.43 0.82 1 96.94 337 LEU A O 1
ATOM 2687 N N . GLU A 1 338 ? 23.5 17.547 1.131 1 97.44 338 GLU A N 1
ATOM 2688 C CA . GLU A 1 338 ? 24.781 17.234 1.755 1 97.44 338 GLU A CA 1
ATOM 2689 C C . GLU A 1 338 ? 24.594 16.5 3.076 1 97.44 338 GLU A C 1
ATOM 2691 O O . GLU A 1 338 ? 25.234 15.477 3.322 1 97.44 338 GLU A O 1
ATOM 2696 N N . ARG A 1 339 ? 23.703 17.016 3.863 1 97.81 339 ARG A N 1
ATOM 2697 C CA . ARG A 1 339 ? 23.422 16.359 5.129 1 97.81 339 ARG A CA 1
ATOM 2698 C C . ARG A 1 339 ? 22.828 14.969 4.895 1 97.81 339 ARG A C 1
ATOM 2700 O O . ARG A 1 339 ? 23.188 14.008 5.578 1 97.81 339 ARG A O 1
ATOM 2707 N N . PHE A 1 340 ? 21.938 14.883 3.949 1 98.25 340 PHE A N 1
ATOM 2708 C CA . PHE A 1 340 ? 21.297 13.609 3.674 1 98.25 340 PHE A CA 1
ATOM 2709 C C . PHE A 1 340 ? 22.328 12.57 3.232 1 98.25 340 PHE A C 1
ATOM 2711 O O . PHE A 1 340 ? 22.266 11.414 3.654 1 98.25 340 PHE A O 1
ATOM 2718 N N . ARG A 1 341 ? 23.219 12.922 2.359 1 96.69 341 ARG A N 1
ATOM 2719 C CA . ARG A 1 341 ? 24.25 12 1.891 1 96.69 341 ARG A CA 1
ATOM 2720 C C . ARG A 1 341 ? 25.078 11.461 3.055 1 96.69 341 ARG A C 1
ATOM 2722 O O . ARG A 1 341 ? 25.328 10.258 3.135 1 96.69 341 ARG A O 1
ATOM 2729 N N . ARG A 1 342 ? 25.484 12.312 3.967 1 96.69 342 ARG A N 1
ATOM 2730 C CA . ARG A 1 342 ? 26.266 11.898 5.133 1 96.69 342 ARG A CA 1
ATOM 2731 C C . ARG A 1 342 ? 25.469 10.969 6.031 1 96.69 342 ARG A C 1
ATOM 2733 O O . ARG A 1 342 ? 25.969 9.945 6.492 1 96.69 342 ARG A O 1
ATOM 2740 N N . TYR A 1 343 ? 24.234 11.359 6.219 1 96.88 343 TYR A N 1
ATOM 2741 C CA . TYR A 1 343 ? 23.312 10.562 7.016 1 96.88 343 TYR A CA 1
ATOM 2742 C C . TYR A 1 343 ? 23.125 9.188 6.395 1 96.88 343 TYR A C 1
ATOM 2744 O O . TYR A 1 343 ? 23.203 8.164 7.086 1 96.88 343 TYR A O 1
ATOM 2752 N N . TYR A 1 344 ? 22.875 9.125 5.156 1 94.5 344 TYR A N 1
ATOM 2753 C CA . TYR A 1 344 ? 22.594 7.883 4.445 1 94.5 344 TYR A CA 1
ATOM 2754 C C . TYR A 1 344 ? 23.797 6.934 4.52 1 94.5 344 TYR A C 1
ATOM 2756 O O . TYR A 1 344 ? 23.625 5.742 4.785 1 94.5 344 TYR A O 1
ATOM 2764 N N . ASP A 1 345 ? 24.969 7.43 4.316 1 93.44 345 ASP A N 1
ATOM 2765 C CA . ASP A 1 345 ? 26.188 6.629 4.359 1 93.44 345 ASP A CA 1
ATOM 2766 C C . ASP A 1 345 ? 26.406 6.039 5.754 1 93.44 345 ASP A C 1
ATOM 2768 O O . ASP A 1 345 ? 26.828 4.895 5.887 1 93.44 345 ASP A O 1
ATOM 2772 N N . ARG A 1 346 ? 26.094 6.781 6.695 1 92.88 346 ARG A N 1
ATOM 2773 C CA . ARG A 1 346 ? 26.328 6.375 8.078 1 92.88 346 ARG A CA 1
ATOM 2774 C C . ARG A 1 346 ? 25.344 5.289 8.5 1 92.88 346 ARG A C 1
ATOM 2776 O O . ARG A 1 346 ? 25.719 4.348 9.203 1 92.88 346 ARG A O 1
ATOM 2783 N N . TYR A 1 347 ? 24.141 5.352 8.047 1 90.44 347 TYR A N 1
ATOM 2784 C CA . TYR A 1 347 ? 23.109 4.512 8.648 1 90.44 347 TYR A CA 1
ATOM 2785 C C . TYR A 1 347 ? 22.672 3.416 7.688 1 90.44 347 TYR A C 1
ATOM 2787 O O . TYR A 1 347 ? 21.844 2.562 8.039 1 90.44 347 TYR A O 1
ATOM 2795 N N . ASN A 1 348 ? 23.125 3.277 6.469 1 82.62 348 ASN A N 1
ATOM 2796 C CA . ASN A 1 348 ? 22.703 2.26 5.508 1 82.62 348 ASN A CA 1
ATOM 2797 C C . ASN A 1 348 ? 23.906 1.495 4.953 1 82.62 348 ASN A C 1
ATOM 2799 O O . ASN A 1 348 ? 23.875 1.01 3.82 1 82.62 348 ASN A O 1
ATOM 2803 N N . ARG A 1 349 ? 24.922 1.285 5.668 1 73.25 349 ARG A N 1
ATOM 2804 C CA . ARG A 1 349 ? 26.156 0.623 5.25 1 73.25 349 ARG A CA 1
ATOM 2805 C C . ARG A 1 349 ? 25.906 -0.858 4.973 1 73.25 349 ARG A C 1
ATOM 2807 O O . ARG A 1 349 ? 26.547 -1.442 4.094 1 73.25 349 ARG A O 1
ATOM 2814 N N . ASP A 1 350 ? 24.875 -1.462 5.57 1 69.38 350 ASP A N 1
ATOM 2815 C CA . ASP A 1 350 ? 24.719 -2.912 5.484 1 69.38 350 ASP A CA 1
ATOM 2816 C C . ASP A 1 350 ? 23.734 -3.295 4.383 1 69.38 350 ASP A C 1
ATOM 2818 O O . ASP A 1 350 ? 23.547 -4.477 4.086 1 69.38 350 ASP A O 1
ATOM 2822 N N . VAL A 1 351 ? 23.078 -2.338 3.74 1 70.38 351 VAL A N 1
ATOM 2823 C CA . VAL A 1 351 ? 22.109 -2.691 2.713 1 70.38 351 VAL A CA 1
ATOM 2824 C C . VAL A 1 351 ? 22.828 -3.084 1.426 1 70.38 351 VAL A C 1
ATOM 2826 O O . VAL A 1 351 ? 23.672 -2.332 0.923 1 70.38 351 VAL A O 1
ATOM 2829 N N . GLN A 1 352 ? 22.5 -4.332 1.056 1 69.62 352 GLN A N 1
ATOM 2830 C CA . GLN A 1 352 ? 23.062 -4.84 -0.192 1 69.62 352 GLN A CA 1
ATOM 2831 C C . GLN A 1 352 ? 22.078 -4.664 -1.348 1 69.62 352 GLN A C 1
ATOM 2833 O O . GLN A 1 352 ? 20.891 -4.992 -1.22 1 69.62 352 GLN A O 1
ATOM 2838 N N . ARG A 1 353 ? 22.328 -3.709 -2.184 1 59.47 353 ARG A N 1
ATOM 2839 C CA . ARG A 1 353 ? 21.453 -3.564 -3.348 1 59.47 353 ARG A CA 1
ATOM 2840 C C . ARG A 1 353 ? 21.734 -4.652 -4.379 1 59.47 353 ARG A C 1
ATOM 2842 O O . ARG A 1 353 ? 20.828 -5.066 -5.113 1 59.47 353 ARG A O 1
ATOM 2849 N N . TYR A 1 354 ? 22.938 -4.914 -4.699 1 53.66 354 TYR A N 1
ATOM 2850 C CA . TYR A 1 354 ? 23.375 -5.891 -5.695 1 53.66 354 TYR A CA 1
ATOM 2851 C C . TYR A 1 354 ? 24.469 -6.781 -5.141 1 53.66 354 TYR A C 1
ATOM 2853 O O . TYR A 1 354 ? 25.188 -6.387 -4.219 1 53.66 354 TYR A O 1
ATOM 2861 N N . TRP A 1 355 ? 24.203 -8.156 -5.27 1 45.31 355 TRP A N 1
ATOM 2862 C CA . TRP A 1 355 ? 25.422 -8.938 -5.043 1 45.31 355 TRP A CA 1
ATOM 2863 C C . TRP A 1 355 ? 26.547 -8.477 -5.969 1 45.31 355 TRP A C 1
ATOM 2865 O O . TRP A 1 355 ? 26.281 -7.992 -7.074 1 45.31 355 TRP A O 1
ATOM 2875 N N . MET B 1 1 ? 4.801 6.078 -27.953 1 82.69 1 MET B N 1
ATOM 2876 C CA . MET B 1 1 ? 4.758 4.633 -27.734 1 82.69 1 MET B CA 1
ATOM 2877 C C . MET B 1 1 ? 3.416 4.215 -27.141 1 82.69 1 MET B C 1
ATOM 2879 O O . MET B 1 1 ? 2.689 3.418 -27.75 1 82.69 1 MET B O 1
ATOM 2883 N N . ILE B 1 2 ? 2.859 4.887 -26.156 1 83.12 2 ILE B N 1
ATOM 2884 C CA . ILE B 1 2 ? 1.628 4.492 -25.484 1 83.12 2 ILE B CA 1
ATOM 2885 C C . ILE B 1 2 ? 0.438 4.707 -26.422 1 83.12 2 ILE B C 1
ATOM 2887 O O . ILE B 1 2 ? -0.47 3.877 -26.484 1 83.12 2 ILE B O 1
ATOM 2891 N N . ASP B 1 3 ? 0.521 5.742 -27.203 1 84.88 3 ASP B N 1
ATOM 2892 C CA . ASP B 1 3 ? -0.544 6.008 -28.156 1 84.88 3 ASP B CA 1
ATOM 2893 C C . ASP B 1 3 ? -0.646 4.891 -29.188 1 84.88 3 ASP B C 1
ATOM 2895 O O . ASP B 1 3 ? -1.748 4.496 -29.578 1 84.88 3 ASP B O 1
ATOM 2899 N N . GLU B 1 4 ? 0.487 4.457 -29.609 1 89.56 4 GLU B N 1
ATOM 2900 C CA . GLU B 1 4 ? 0.518 3.357 -30.562 1 89.56 4 GLU B CA 1
ATOM 2901 C C . GLU B 1 4 ? -0.056 2.082 -29.953 1 89.56 4 GLU B C 1
ATOM 2903 O O . GLU B 1 4 ? -0.752 1.324 -30.641 1 89.56 4 GLU B O 1
ATOM 2908 N N . ILE B 1 5 ? 0.193 1.871 -28.75 1 91 5 ILE B N 1
ATOM 2909 C CA . ILE B 1 5 ? -0.307 0.685 -28.062 1 91 5 ILE B CA 1
ATOM 2910 C C . ILE B 1 5 ? -1.83 0.746 -27.969 1 91 5 ILE B C 1
ATOM 2912 O O . ILE B 1 5 ? -2.51 -0.267 -28.156 1 91 5 ILE B O 1
ATOM 2916 N N . TYR B 1 6 ? -2.371 1.94 -27.797 1 90.38 6 TYR B N 1
ATOM 2917 C CA . TYR B 1 6 ? -3.818 2.117 -27.766 1 90.38 6 TYR B CA 1
ATOM 2918 C C . TYR B 1 6 ? -4.441 1.718 -29.109 1 90.38 6 TYR B C 1
ATOM 2920 O O . TYR B 1 6 ? -5.504 1.095 -29.141 1 90.38 6 TYR B O 1
ATOM 2928 N N . ARG B 1 7 ? -3.797 2.066 -30.125 1 91 7 ARG B N 1
ATOM 2929 C CA . ARG B 1 7 ? -4.293 1.723 -31.453 1 91 7 ARG B CA 1
ATOM 2930 C C . ARG B 1 7 ? -4.297 0.212 -31.672 1 91 7 ARG B C 1
ATOM 2932 O O . ARG B 1 7 ? -5.211 -0.329 -32.281 1 91 7 ARG B O 1
ATOM 2939 N N . ARG B 1 8 ? -3.326 -0.411 -31.078 1 93.19 8 ARG B N 1
ATOM 2940 C CA . ARG B 1 8 ? -3.18 -1.855 -31.219 1 93.19 8 ARG B CA 1
ATOM 2941 C C . ARG B 1 8 ? -4.262 -2.596 -30.438 1 93.19 8 ARG B C 1
ATOM 2943 O O . ARG B 1 8 ? -4.516 -3.777 -30.688 1 93.19 8 ARG B O 1
ATOM 2950 N N . LEU B 1 9 ? -4.918 -1.898 -29.547 1 91.81 9 LEU B N 1
ATOM 2951 C CA . LEU B 1 9 ? -5.973 -2.5 -28.734 1 91.81 9 LEU B CA 1
ATOM 2952 C C . LEU B 1 9 ? -7.168 -2.885 -29.594 1 91.81 9 LEU B C 1
ATOM 2954 O O . LEU B 1 9 ? -7.992 -3.711 -29.188 1 91.81 9 LEU B O 1
ATOM 2958 N N . GLU B 1 10 ? -7.246 -2.365 -30.734 1 90.69 10 GLU B N 1
ATOM 2959 C CA . GLU B 1 10 ? -8.383 -2.617 -31.625 1 90.69 10 GLU B CA 1
ATOM 2960 C C . GLU B 1 10 ? -8.023 -3.619 -32.719 1 90.69 10 GLU B C 1
ATOM 2962 O O . GLU B 1 10 ? -8.867 -3.971 -33.531 1 90.69 10 GLU B O 1
ATOM 2967 N N . ASP B 1 11 ? -6.844 -4.055 -32.688 1 92.44 11 ASP B N 1
ATOM 2968 C CA . ASP B 1 11 ? -6.344 -4.973 -33.719 1 92.44 11 ASP B CA 1
ATOM 2969 C C . ASP B 1 11 ? -6.273 -6.402 -33.188 1 92.44 11 ASP B C 1
ATOM 2971 O O . ASP B 1 11 ? -5.535 -6.688 -32.25 1 92.44 11 ASP B O 1
ATOM 2975 N N . LYS B 1 12 ? -6.867 -7.285 -33.844 1 90.69 12 LYS B N 1
ATOM 2976 C CA . LYS B 1 12 ? -6.992 -8.672 -33.438 1 90.69 12 LYS B CA 1
ATOM 2977 C C . LYS B 1 12 ? -5.629 -9.359 -33.375 1 90.69 12 LYS B C 1
ATOM 2979 O O . LYS B 1 12 ? -5.387 -10.219 -32.531 1 90.69 12 LYS B O 1
ATOM 2984 N N . TYR B 1 13 ? -4.848 -9 -34.312 1 92.38 13 TYR B N 1
ATOM 2985 C CA . TYR B 1 13 ? -3.518 -9.602 -34.375 1 92.38 13 TYR B CA 1
ATOM 2986 C C . TYR B 1 13 ? -2.752 -9.328 -33.062 1 92.38 13 TYR B C 1
ATOM 2988 O O . TYR B 1 13 ? -2.223 -10.258 -32.469 1 92.38 13 TYR B O 1
ATOM 2996 N N . PHE B 1 14 ? -2.738 -8.117 -32.656 1 91.12 14 PHE B N 1
ATOM 2997 C CA . PHE B 1 14 ? -2.002 -7.719 -31.453 1 91.12 14 PHE B CA 1
ATOM 2998 C C . PHE B 1 14 ? -2.66 -8.273 -30.203 1 91.12 14 PHE B C 1
ATOM 3000 O O . PHE B 1 14 ? -1.977 -8.617 -29.234 1 91.12 14 PHE B O 1
ATOM 3007 N N . LEU B 1 15 ? -3.898 -8.406 -30.188 1 91.81 15 LEU B N 1
ATOM 3008 C CA . LEU B 1 15 ? -4.617 -8.945 -29.031 1 91.81 15 LEU B CA 1
ATOM 3009 C C . LEU B 1 15 ? -4.297 -10.422 -28.844 1 91.81 15 LEU B C 1
ATOM 3011 O O . LEU B 1 15 ? -4.352 -10.93 -27.719 1 91.81 15 LEU B O 1
ATOM 3015 N N . GLU B 1 16 ? -3.93 -11.055 -29.922 1 91.38 16 GLU B N 1
ATOM 3016 C CA . GLU B 1 16 ? -3.602 -12.477 -29.859 1 91.38 16 GLU B CA 1
ATOM 3017 C C . GLU B 1 16 ? -2.115 -12.688 -29.594 1 91.38 16 GLU B C 1
ATOM 3019 O O . GLU B 1 16 ? -1.738 -13.555 -28.797 1 91.38 16 GLU B O 1
ATOM 3024 N N . LYS B 1 17 ? -1.326 -11.836 -30.203 1 92.88 17 LYS B N 1
ATOM 3025 C CA . LYS B 1 17 ? 0.106 -12.117 -30.203 1 92.88 17 LYS B CA 1
ATOM 3026 C C . LYS B 1 17 ? 0.831 -11.258 -29.172 1 92.88 17 LYS B C 1
ATOM 3028 O O . LYS B 1 17 ? 1.978 -11.539 -28.812 1 92.88 17 LYS B O 1
ATOM 3033 N N . GLY B 1 18 ? 0.173 -10.266 -28.672 1 96.44 18 GLY B N 1
ATOM 3034 C CA . GLY B 1 18 ? 0.81 -9.305 -27.781 1 96.44 18 GLY B CA 1
ATOM 3035 C C . GLY B 1 18 ? 0.846 -7.898 -28.359 1 96.44 18 GLY B C 1
ATOM 3036 O O . GLY B 1 18 ? 1.006 -7.719 -29.562 1 96.44 18 GLY B O 1
ATOM 3037 N N . LEU B 1 19 ? 0.768 -6.938 -27.547 1 97 19 LEU B N 1
ATOM 3038 C CA . LEU B 1 19 ? 0.627 -5.551 -27.969 1 97 19 LEU B CA 1
ATOM 3039 C C . LEU B 1 19 ? 1.991 -4.887 -28.109 1 97 19 LEU B C 1
ATOM 3041 O O . LEU B 1 19 ? 2.105 -3.82 -28.719 1 97 19 LEU B O 1
ATOM 3045 N N . ILE B 1 20 ? 3.006 -5.539 -27.484 1 98 20 ILE B N 1
ATOM 3046 C CA . ILE B 1 20 ? 4.316 -4.902 -27.516 1 98 20 ILE B CA 1
ATOM 3047 C C . ILE B 1 20 ? 5.391 -5.941 -27.828 1 98 20 ILE B C 1
ATOM 3049 O O . ILE B 1 20 ? 5.211 -7.129 -27.547 1 98 20 ILE B O 1
ATOM 3053 N N . ASP B 1 21 ? 6.453 -5.504 -28.406 1 96.94 21 ASP B N 1
ATOM 3054 C CA . ASP B 1 21 ? 7.598 -6.363 -28.672 1 96.94 21 ASP B CA 1
ATOM 3055 C C . ASP B 1 21 ? 8.695 -6.176 -27.641 1 96.94 21 ASP B C 1
ATOM 3057 O O . ASP B 1 21 ? 8.492 -5.484 -26.625 1 96.94 21 ASP B O 1
ATOM 3061 N N . ARG B 1 22 ? 9.781 -6.828 -27.844 1 97.75 22 ARG B N 1
ATOM 3062 C CA . ARG B 1 22 ? 10.875 -6.832 -26.875 1 97.75 22 ARG B CA 1
ATOM 3063 C C . ARG B 1 22 ? 11.391 -5.422 -26.625 1 97.75 22 ARG B C 1
ATOM 3065 O O . ARG B 1 22 ? 11.625 -5.031 -25.484 1 97.75 22 ARG B O 1
ATOM 3072 N N . GLU B 1 23 ? 11.617 -4.676 -27.641 1 97.69 23 GLU B N 1
ATOM 3073 C CA . GLU B 1 23 ? 12.164 -3.328 -27.531 1 97.69 23 GLU B CA 1
ATOM 3074 C C . GLU B 1 23 ? 11.203 -2.398 -26.797 1 97.69 23 GLU B C 1
ATOM 3076 O O . GLU B 1 23 ? 11.625 -1.616 -25.938 1 97.69 23 GLU B O 1
ATOM 3081 N N . GLU B 1 24 ? 9.977 -2.484 -27.156 1 97.88 24 GLU B N 1
ATOM 3082 C CA . GLU B 1 24 ? 8.961 -1.672 -26.5 1 97.88 24 GLU B CA 1
ATOM 3083 C C . GLU B 1 24 ? 8.836 -2.035 -25.016 1 97.88 24 GLU B C 1
ATOM 3085 O O . GLU B 1 24 ? 8.664 -1.159 -24.172 1 97.88 24 GLU B O 1
ATOM 3090 N N . ALA B 1 25 ? 8.891 -3.34 -24.688 1 98.44 25 ALA B N 1
ATOM 3091 C CA . ALA B 1 25 ? 8.852 -3.781 -23.297 1 98.44 25 ALA B CA 1
ATOM 3092 C C . ALA B 1 25 ? 10 -3.178 -22.5 1 98.44 25 ALA B C 1
ATOM 3094 O O . ALA B 1 25 ? 9.805 -2.684 -21.391 1 98.44 25 ALA B O 1
ATOM 3095 N N . LEU B 1 26 ? 11.188 -3.221 -23.062 1 98.31 26 LEU B N 1
ATOM 3096 C CA . LEU B 1 26 ? 12.352 -2.676 -22.391 1 98.31 26 LEU B CA 1
ATOM 3097 C C . LEU B 1 26 ? 12.188 -1.18 -22.125 1 98.31 26 LEU B C 1
ATOM 3099 O O . LEU B 1 26 ? 12.547 -0.684 -21.062 1 98.31 26 LEU B O 1
ATOM 3103 N N . LYS B 1 27 ? 11.656 -0.457 -23.125 1 97.62 27 LYS B N 1
ATOM 3104 C CA . LYS B 1 27 ? 11.391 0.97 -22.969 1 97.62 27 LYS B CA 1
ATOM 3105 C C . LYS B 1 27 ? 10.398 1.223 -21.828 1 97.62 27 LYS B C 1
ATOM 3107 O O . LYS B 1 27 ? 10.555 2.166 -21.062 1 97.62 27 LYS B O 1
ATOM 3112 N N . LEU B 1 28 ? 9.383 0.383 -21.766 1 98.12 28 LEU B N 1
ATOM 3113 C CA . LEU B 1 28 ? 8.383 0.538 -20.719 1 98.12 28 LEU B CA 1
ATOM 3114 C C . LEU B 1 28 ? 8.984 0.27 -19.344 1 98.12 28 LEU B C 1
ATOM 3116 O O . LEU B 1 28 ? 8.625 0.933 -18.375 1 98.12 28 LEU B O 1
ATOM 3120 N N . PHE B 1 29 ? 9.898 -0.705 -19.219 1 98.06 29 PHE B N 1
ATOM 3121 C CA . PHE B 1 29 ? 10.547 -0.982 -17.953 1 98.06 29 PHE B CA 1
ATOM 3122 C C . PHE B 1 29 ? 11.383 0.21 -17.5 1 98.06 29 PHE B C 1
ATOM 3124 O O . PHE B 1 29 ? 11.633 0.378 -16.297 1 98.06 29 PHE B O 1
ATOM 3131 N N . SER B 1 30 ? 11.719 1.083 -18.391 1 95.81 30 SER B N 1
ATOM 3132 C CA . SER B 1 30 ? 12.625 2.184 -18.078 1 95.81 30 SER B CA 1
ATOM 3133 C C . SER B 1 30 ? 11.852 3.455 -17.75 1 95.81 30 SER B C 1
ATOM 3135 O O . SER B 1 30 ? 12.445 4.492 -17.453 1 95.81 30 SER B O 1
ATOM 3137 N N . ILE B 1 31 ? 10.539 3.375 -17.766 1 95 31 ILE B N 1
ATOM 3138 C CA . ILE B 1 31 ? 9.781 4.57 -17.422 1 95 31 ILE B CA 1
ATOM 3139 C C . ILE B 1 31 ? 10.047 4.949 -15.969 1 95 31 ILE B C 1
ATOM 3141 O O . ILE B 1 31 ? 10.273 4.078 -15.125 1 95 31 ILE B O 1
ATOM 3145 N N . ASP B 1 32 ? 9.984 6.281 -15.648 1 93.5 32 ASP B N 1
ATOM 3146 C CA . ASP B 1 32 ? 10.281 6.711 -14.281 1 93.5 32 ASP B CA 1
ATOM 3147 C C . ASP B 1 32 ? 9.469 7.949 -13.914 1 93.5 32 ASP B C 1
ATOM 3149 O O . ASP B 1 32 ? 9.797 8.648 -12.945 1 93.5 32 ASP B O 1
ATOM 3153 N N . LYS B 1 33 ? 8.477 8.312 -14.711 1 95.94 33 LYS B N 1
ATOM 3154 C CA . LYS B 1 33 ? 7.613 9.445 -14.375 1 95.94 33 LYS B CA 1
ATOM 3155 C C . LYS B 1 33 ? 6.23 8.969 -13.945 1 95.94 33 LYS B C 1
ATOM 3157 O O . LYS B 1 33 ? 5.727 7.961 -14.445 1 95.94 33 LYS B O 1
ATOM 3162 N N . VAL B 1 34 ? 5.637 9.742 -13.094 1 97.31 34 VAL B N 1
ATOM 3163 C CA . VAL B 1 34 ? 4.312 9.43 -12.562 1 97.31 34 VAL B CA 1
ATOM 3164 C C . VAL B 1 34 ? 3.326 9.242 -13.719 1 97.31 34 VAL B C 1
ATOM 3166 O O . VAL B 1 34 ? 2.613 8.234 -13.773 1 97.31 34 VAL B O 1
ATOM 3169 N N . ARG B 1 35 ? 3.33 10.172 -14.672 1 95.06 35 ARG B N 1
ATOM 3170 C CA . ARG B 1 35 ? 2.383 10.156 -15.781 1 95.06 35 ARG B CA 1
ATOM 3171 C C . ARG B 1 35 ? 2.525 8.875 -16.609 1 95.06 35 ARG B C 1
ATOM 3173 O O . ARG B 1 35 ? 1.529 8.312 -17.062 1 95.06 35 ARG B O 1
ATOM 3180 N N . ASP B 1 36 ? 3.766 8.43 -16.766 1 96.38 36 ASP B N 1
ATOM 3181 C CA . ASP B 1 36 ? 4.016 7.238 -17.578 1 96.38 36 ASP B CA 1
ATOM 3182 C C . ASP B 1 36 ? 3.523 5.98 -16.859 1 96.38 36 ASP B C 1
ATOM 3184 O O . ASP B 1 36 ? 2.963 5.082 -17.5 1 96.38 36 ASP B O 1
ATOM 3188 N N . TYR B 1 37 ? 3.736 5.902 -15.516 1 97.62 37 TYR B N 1
ATOM 3189 C CA . TYR B 1 37 ? 3.186 4.805 -14.727 1 97.62 37 TYR B CA 1
ATOM 3190 C C . TYR B 1 37 ? 1.672 4.73 -14.875 1 97.62 37 TYR B C 1
ATOM 3192 O O . TYR B 1 37 ? 1.118 3.662 -15.148 1 97.62 37 TYR B O 1
ATOM 3200 N N . LEU B 1 38 ? 1.049 5.879 -14.719 1 97.94 38 LEU B N 1
ATOM 3201 C CA . LEU B 1 38 ? -0.409 5.938 -14.711 1 97.94 38 LEU B CA 1
ATOM 3202 C C . LEU B 1 38 ? -0.971 5.574 -16.078 1 97.94 38 LEU B C 1
ATOM 3204 O O . LEU B 1 38 ? -1.982 4.875 -16.172 1 97.94 38 LEU B O 1
ATOM 3208 N N . GLU B 1 39 ? -0.297 5.973 -17.141 1 96.62 39 GLU B N 1
ATOM 3209 C CA . GLU B 1 39 ? -0.713 5.617 -18.5 1 96.62 39 GLU B CA 1
ATOM 3210 C C . GLU B 1 39 ? -0.535 4.121 -18.75 1 96.62 39 GLU B C 1
ATOM 3212 O O . GLU B 1 39 ? -1.394 3.486 -19.359 1 96.62 39 GLU B O 1
ATOM 3217 N N . LEU B 1 40 ? 0.583 3.627 -18.297 1 97.69 40 LEU B N 1
ATOM 3218 C CA . LEU B 1 40 ? 0.841 2.199 -18.438 1 97.69 40 LEU B CA 1
ATOM 3219 C C . LEU B 1 40 ? -0.227 1.378 -17.719 1 97.69 40 LEU B C 1
ATOM 3221 O O . LEU B 1 40 ? -0.762 0.42 -18.281 1 97.69 40 LEU B O 1
ATOM 3225 N N . PHE B 1 41 ? -0.571 1.754 -16.5 1 98.5 41 PHE B N 1
ATOM 3226 C CA . PHE B 1 41 ? -1.578 1.04 -15.719 1 98.5 41 PHE B CA 1
ATOM 3227 C C . PHE B 1 41 ? -2.951 1.164 -16.375 1 98.5 41 PHE B C 1
ATOM 3229 O O . PHE B 1 41 ? -3.73 0.209 -16.375 1 98.5 41 PHE B O 1
ATOM 3236 N N . LYS B 1 42 ? -3.225 2.314 -16.969 1 97.31 42 LYS B N 1
ATOM 3237 C CA . LYS B 1 42 ? -4.5 2.529 -17.641 1 97.31 42 LYS B CA 1
ATOM 3238 C C . LYS B 1 42 ? -4.664 1.573 -18.812 1 97.31 42 LYS B C 1
ATOM 3240 O O . LYS B 1 42 ? -5.672 0.87 -18.922 1 97.31 42 LYS B O 1
ATOM 3245 N N . ILE B 1 43 ? -3.648 1.482 -19.656 1 97.06 43 ILE B N 1
ATOM 3246 C CA . ILE B 1 43 ? -3.77 0.665 -20.859 1 97.06 43 ILE B CA 1
ATOM 3247 C C . ILE B 1 43 ? -3.789 -0.813 -20.469 1 97.06 43 ILE B C 1
ATOM 3249 O O . ILE B 1 43 ? -4.566 -1.594 -21.031 1 97.06 43 ILE B O 1
ATOM 3253 N N . SER B 1 44 ? -2.936 -1.233 -19.5 1 98.12 44 SER B N 1
ATOM 3254 C CA . SER B 1 44 ? -2.889 -2.639 -19.109 1 98.12 44 SER B CA 1
ATOM 3255 C C . SER B 1 44 ? -4.199 -3.076 -18.469 1 98.12 44 SER B C 1
ATOM 3257 O O . SER B 1 44 ? -4.66 -4.199 -18.672 1 98.12 44 SER B O 1
ATOM 3259 N N . SER B 1 45 ? -4.805 -2.18 -17.641 1 98 45 SER B N 1
ATOM 3260 C CA . SER B 1 45 ? -6.086 -2.518 -17.031 1 98 45 SER B CA 1
ATOM 3261 C C . SER B 1 45 ? -7.188 -2.631 -18.094 1 98 45 SER B C 1
ATOM 3263 O O . SER B 1 45 ? -8.078 -3.471 -17.969 1 98 45 SER B O 1
ATOM 3265 N N . LEU B 1 46 ? -7.148 -1.809 -19.141 1 96.56 46 LEU B N 1
ATOM 3266 C CA . LEU B 1 46 ? -8.102 -1.904 -20.234 1 96.56 46 LEU B CA 1
ATOM 3267 C C . LEU B 1 46 ? -7.965 -3.238 -20.953 1 96.56 46 LEU B C 1
ATOM 3269 O O . LEU B 1 46 ? -8.969 -3.867 -21.312 1 96.56 46 LEU B O 1
ATOM 3273 N N . VAL B 1 47 ? -6.738 -3.641 -21.172 1 97.44 47 VAL B N 1
ATOM 3274 C CA . VAL B 1 47 ? -6.484 -4.914 -21.828 1 97.44 47 VAL B CA 1
ATOM 3275 C C . VAL B 1 47 ? -7.047 -6.059 -20.984 1 97.44 47 VAL B C 1
ATOM 3277 O O . VAL B 1 47 ? -7.719 -6.949 -21.516 1 97.44 47 VAL B O 1
ATOM 3280 N N . ARG B 1 48 ? -6.797 -6.016 -19.656 1 98.12 48 ARG B N 1
ATOM 3281 C CA . ARG B 1 48 ? -7.359 -7.031 -18.766 1 98.12 48 ARG B CA 1
ATOM 3282 C C . ARG B 1 48 ? -8.875 -7.102 -18.906 1 98.12 48 ARG B C 1
ATOM 3284 O O . ARG B 1 48 ? -9.438 -8.188 -19.062 1 98.12 48 ARG B O 1
ATOM 3291 N N . ASP B 1 49 ? -9.523 -5.961 -18.906 1 96.75 49 ASP B N 1
ATOM 3292 C CA . ASP B 1 49 ? -10.984 -5.883 -18.875 1 96.75 49 ASP B CA 1
ATOM 3293 C C . ASP B 1 49 ? -11.586 -6.418 -20.172 1 96.75 49 ASP B C 1
ATOM 3295 O O . ASP B 1 49 ? -12.742 -6.844 -20.203 1 96.75 49 ASP B O 1
ATOM 3299 N N . LYS B 1 50 ? -10.836 -6.387 -21.234 1 95.38 50 LYS B N 1
ATOM 3300 C CA . LYS B 1 50 ? -11.305 -6.914 -22.516 1 95.38 50 LYS B CA 1
ATOM 3301 C C . LYS B 1 50 ? -11.438 -8.438 -22.469 1 95.38 50 LYS B C 1
ATOM 3303 O O . LYS B 1 50 ? -12.312 -9.008 -23.125 1 95.38 50 LYS B O 1
ATOM 3308 N N . PHE B 1 51 ? -10.594 -9.055 -21.609 1 96.38 51 PHE B N 1
ATOM 3309 C CA . PHE B 1 51 ? -10.523 -10.508 -21.719 1 96.38 51 PHE B CA 1
ATOM 3310 C C . PHE B 1 51 ? -10.914 -11.172 -20.406 1 96.38 51 PHE B C 1
ATOM 3312 O O . PHE B 1 51 ? -11.227 -12.367 -20.375 1 96.38 51 PHE B O 1
ATOM 3319 N N . LYS B 1 52 ? -10.773 -10.438 -19.344 1 95.81 52 LYS B N 1
ATOM 3320 C CA . LYS B 1 52 ? -11.055 -10.992 -18.031 1 95.81 52 LYS B CA 1
ATOM 3321 C C . LYS B 1 52 ? -12.219 -10.25 -17.359 1 95.81 52 LYS B C 1
ATOM 3323 O O . LYS B 1 52 ? -12.023 -9.188 -16.766 1 95.81 52 LYS B O 1
ATOM 3328 N N . GLU B 1 53 ? -13.328 -10.859 -17.297 1 93.38 53 GLU B N 1
ATOM 3329 C CA . GLU B 1 53 ? -14.539 -10.242 -16.766 1 93.38 53 GLU B CA 1
ATOM 3330 C C . GLU B 1 53 ? -14.539 -10.227 -15.242 1 93.38 53 GLU B C 1
ATOM 3332 O O . GLU B 1 53 ? -15.102 -9.312 -14.625 1 93.38 53 GLU B O 1
ATOM 3337 N N . LYS B 1 54 ? -13.977 -11.242 -14.695 1 98.25 54 LYS B N 1
ATOM 3338 C CA . LYS B 1 54 ? -13.953 -11.383 -13.242 1 98.25 54 LYS B CA 1
ATOM 3339 C C . LYS B 1 54 ? -12.516 -11.508 -12.727 1 98.25 54 LYS B C 1
ATOM 3341 O O . LYS B 1 54 ? -11.633 -11.977 -13.445 1 98.25 54 LYS B O 1
ATOM 3346 N N . ILE B 1 55 ? -12.32 -11.008 -11.555 1 98.81 55 ILE B N 1
ATOM 3347 C CA . ILE B 1 55 ? -11.039 -11.148 -10.875 1 98.81 55 ILE B CA 1
ATOM 3348 C C . ILE B 1 55 ? -11.031 -12.43 -10.047 1 98.81 55 ILE B C 1
ATOM 3350 O O . ILE B 1 55 ? -11.875 -12.625 -9.172 1 98.81 55 ILE B O 1
ATOM 3354 N N . GLU B 1 56 ? -10.125 -13.266 -10.32 1 98.81 56 GLU B N 1
ATOM 3355 C CA . GLU B 1 56 ? -9.992 -14.508 -9.562 1 98.81 56 GLU B CA 1
ATOM 3356 C C . GLU B 1 56 ? -9.336 -14.266 -8.211 1 98.81 56 GLU B C 1
ATOM 3358 O O . GLU B 1 56 ? -8.539 -13.336 -8.055 1 98.81 56 GLU B O 1
ATOM 3363 N N . ILE B 1 57 ? -9.766 -15.008 -7.281 1 98.88 57 ILE B N 1
ATOM 3364 C CA . ILE B 1 57 ? -9.195 -15.047 -5.938 1 98.88 57 ILE B CA 1
ATOM 3365 C C . ILE B 1 57 ? -8.75 -16.469 -5.609 1 98.88 57 ILE B C 1
ATOM 3367 O O . ILE B 1 57 ? -9.539 -17.422 -5.703 1 98.88 57 ILE B O 1
ATOM 3371 N N . THR B 1 58 ? -7.492 -16.625 -5.277 1 98.88 58 THR B N 1
ATOM 3372 C CA . THR B 1 58 ? -6.953 -17.953 -4.992 1 98.88 58 THR B CA 1
ATOM 3373 C C . THR B 1 58 ? -6.457 -18.031 -3.551 1 98.88 58 THR B C 1
ATOM 3375 O O . THR B 1 58 ? -5.668 -17.203 -3.111 1 98.88 58 THR B O 1
ATOM 3378 N N . SER B 1 59 ? -6.984 -18.938 -2.795 1 98.81 59 SER B N 1
ATOM 3379 C CA . SER B 1 59 ? -6.438 -19.234 -1.475 1 98.81 59 SER B CA 1
ATOM 3380 C C . SER B 1 59 ? -5.336 -20.281 -1.551 1 98.81 59 SER B C 1
ATOM 3382 O O . SER B 1 59 ? -4.859 -20.609 -2.639 1 98.81 59 SER B O 1
ATOM 3384 N N . THR B 1 60 ? -4.848 -20.734 -0.346 1 98.75 60 THR B N 1
ATOM 3385 C CA . THR B 1 60 ? -3.691 -21.625 -0.396 1 98.75 60 THR B CA 1
ATOM 3386 C C . THR B 1 60 ? -3.754 -22.656 0.725 1 98.75 60 THR B C 1
ATOM 3388 O O . THR B 1 60 ? -4.379 -22.422 1.761 1 98.75 60 THR B O 1
ATOM 3391 N N . ILE B 1 61 ? -3.252 -23.766 0.487 1 98.81 61 ILE B N 1
ATOM 3392 C CA . ILE B 1 61 ? -2.916 -24.781 1.481 1 98.81 61 ILE B CA 1
ATOM 3393 C C . ILE B 1 61 ? -1.436 -25.141 1.373 1 98.81 61 ILE B C 1
ATOM 3395 O O . ILE B 1 61 ? -0.993 -25.672 0.352 1 98.81 61 ILE B O 1
ATOM 3399 N N . HIS B 1 62 ? -0.697 -24.797 2.389 1 98.5 62 HIS B N 1
ATOM 3400 C CA . HIS B 1 62 ? 0.695 -25.219 2.471 1 98.5 62 HIS B CA 1
ATOM 3401 C C . HIS B 1 62 ? 0.809 -26.625 3.064 1 98.5 62 HIS B C 1
ATOM 3403 O O . HIS B 1 62 ? 0.581 -26.812 4.262 1 98.5 62 HIS B O 1
ATOM 3409 N N . ILE B 1 63 ? 1.288 -27.516 2.283 1 98.5 63 ILE B N 1
ATOM 3410 C CA . ILE B 1 63 ? 1.172 -28.938 2.621 1 98.5 63 ILE B CA 1
ATOM 3411 C C . ILE B 1 63 ? 2.301 -29.328 3.568 1 98.5 63 ILE B C 1
ATOM 3413 O O . ILE B 1 63 ? 2.068 -30.016 4.566 1 98.5 63 ILE B O 1
ATOM 3417 N N . THR B 1 64 ? 3.496 -28.953 3.26 1 98.25 64 THR B N 1
ATOM 3418 C CA . THR B 1 64 ? 4.672 -29.203 4.082 1 98.25 64 THR B CA 1
ATOM 3419 C C . THR B 1 64 ? 5.773 -28.203 3.785 1 98.25 64 THR B C 1
ATOM 3421 O O . THR B 1 64 ? 5.945 -27.781 2.639 1 98.25 64 THR B O 1
ATOM 3424 N N 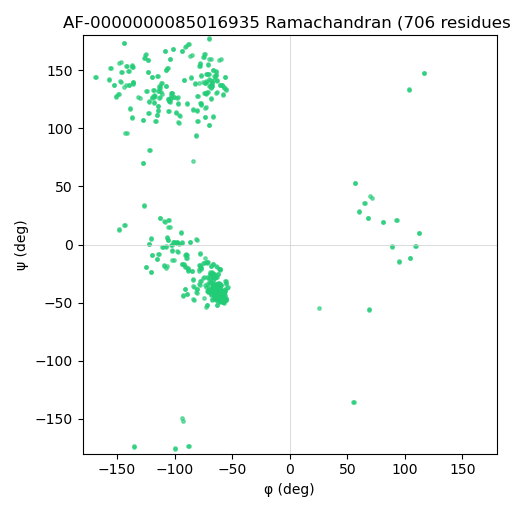. ASN B 1 65 ? 6.473 -27.797 4.812 1 97.56 65 ASN B N 1
ATOM 3425 C CA . ASN B 1 65 ? 7.602 -26.906 4.629 1 97.56 65 ASN B CA 1
ATOM 3426 C C . ASN B 1 65 ? 8.93 -27.625 4.801 1 97.56 65 ASN B C 1
ATOM 3428 O O . ASN B 1 65 ? 9.984 -27 4.887 1 97.56 65 ASN B O 1
ATOM 3432 N N . ILE B 1 66 ? 8.867 -28.953 5.004 1 97.88 66 ILE B N 1
ATOM 3433 C CA . ILE B 1 66 ? 10.086 -29.766 5.059 1 97.88 66 ILE B CA 1
ATOM 3434 C C . ILE B 1 66 ? 10.664 -29.922 3.656 1 97.88 66 ILE B C 1
ATOM 3436 O O . ILE B 1 66 ? 10.086 -30.609 2.811 1 97.88 66 ILE B O 1
ATOM 3440 N N . CYS B 1 67 ? 11.812 -29.266 3.438 1 97.94 67 CYS B N 1
ATOM 3441 C CA . CYS B 1 67 ? 12.391 -29.219 2.1 1 97.94 67 CYS B CA 1
ATOM 3442 C C . CYS B 1 67 ? 13.719 -29.969 2.049 1 97.94 67 CYS B C 1
ATOM 3444 O O . CYS B 1 67 ? 14.602 -29.719 2.869 1 97.94 67 CYS B O 1
ATOM 3446 N N . LYS B 1 68 ? 13.883 -30.797 1.081 1 97.25 68 LYS B N 1
ATOM 3447 C CA . LYS B 1 68 ? 15.078 -31.625 0.951 1 97.25 68 LYS B CA 1
ATOM 3448 C C . LYS B 1 68 ? 16.156 -30.922 0.143 1 97.25 68 LYS B C 1
ATOM 3450 O O . LYS B 1 68 ? 17.297 -31.391 0.08 1 97.25 68 LYS B O 1
ATOM 3455 N N . ILE B 1 69 ? 15.836 -29.812 -0.434 1 97.44 69 ILE B N 1
ATOM 3456 C CA . ILE B 1 69 ? 16.812 -29.078 -1.229 1 97.44 69 ILE B CA 1
ATOM 3457 C C . ILE B 1 69 ? 17.969 -28.609 -0.338 1 97.44 69 ILE B C 1
ATOM 3459 O O . ILE B 1 69 ? 17.734 -28.062 0.743 1 97.44 69 ILE B O 1
ATOM 3463 N N . SER B 1 70 ? 19.141 -28.891 -0.804 1 96.38 70 SER B N 1
ATOM 3464 C CA . SER B 1 70 ? 20.359 -28.438 -0.15 1 96.38 70 SER B CA 1
ATOM 3465 C C . SER B 1 70 ? 21.422 -28.047 -1.173 1 96.38 70 SER B C 1
ATOM 3467 O O . SER B 1 70 ? 21.688 -28.797 -2.119 1 96.38 70 SER B O 1
ATOM 3469 N N . PRO B 1 71 ? 22.094 -26.984 -0.969 1 97.31 71 PRO B N 1
ATOM 3470 C CA . PRO B 1 71 ? 21.766 -25.938 -0.006 1 97.31 71 PRO B CA 1
ATOM 3471 C C . PRO B 1 71 ? 20.406 -25.297 -0.27 1 97.31 71 PRO B C 1
ATOM 3473 O O . PRO B 1 71 ? 19.906 -25.344 -1.395 1 97.31 71 PRO B O 1
ATOM 3476 N N . LYS B 1 72 ? 19.797 -24.641 0.714 1 96.75 72 LYS B N 1
ATOM 3477 C CA . LYS B 1 72 ? 18.484 -23.984 0.61 1 96.75 72 LYS B CA 1
ATOM 3478 C C . LYS B 1 72 ? 18.578 -22.734 -0.254 1 96.75 72 LYS B C 1
ATOM 3480 O O . LYS B 1 72 ? 19.656 -22.141 -0.407 1 96.75 72 LYS B O 1
ATOM 3485 N N . CYS B 1 73 ? 17.391 -22.391 -0.832 1 97.44 73 CYS B N 1
ATOM 3486 C CA . CYS B 1 73 ? 17.297 -21.094 -1.49 1 97.44 73 CYS B CA 1
ATOM 3487 C C . CYS B 1 73 ? 17.656 -19.969 -0.527 1 97.44 73 CYS B C 1
ATOM 3489 O O . CYS B 1 73 ? 17.25 -19.984 0.635 1 97.44 73 CYS B O 1
ATOM 3491 N N . LEU B 1 74 ? 18.281 -18.953 -0.968 1 97.06 74 LEU B N 1
ATOM 3492 C CA . LEU B 1 74 ? 18.875 -17.953 -0.093 1 97.06 74 LEU B CA 1
ATOM 3493 C C . LEU B 1 74 ? 17.812 -17 0.436 1 97.06 74 LEU B C 1
ATOM 3495 O O . LEU B 1 74 ? 18.031 -16.297 1.431 1 97.06 74 LEU B O 1
ATOM 3499 N N . TYR B 1 75 ? 16.641 -16.969 -0.217 1 96.12 75 TYR B N 1
ATOM 3500 C CA . TYR B 1 75 ? 15.602 -16.016 0.144 1 96.12 75 TYR B CA 1
ATOM 3501 C C . TYR B 1 75 ? 14.445 -16.703 0.851 1 96.12 75 TYR B C 1
ATOM 3503 O O . TYR B 1 75 ? 13.477 -16.062 1.249 1 96.12 75 TYR B O 1
ATOM 3511 N N . CYS B 1 76 ? 14.492 -17.938 1.002 1 96.06 76 CYS B N 1
ATOM 3512 C CA . CYS B 1 76 ? 13.297 -18.703 1.325 1 96.06 76 CYS B CA 1
ATOM 3513 C C . CYS B 1 76 ? 12.922 -18.547 2.795 1 96.06 76 CYS B C 1
ATOM 3515 O O . CYS B 1 76 ? 13.688 -18.953 3.678 1 96.06 76 CYS B O 1
ATOM 3517 N N . GLY B 1 77 ? 11.781 -18.078 2.996 1 95.12 77 GLY B N 1
ATOM 3518 C CA . GLY B 1 77 ? 11.242 -18.016 4.344 1 95.12 77 GLY B CA 1
ATOM 3519 C C . GLY B 1 77 ? 10.25 -19.125 4.641 1 95.12 77 GLY B C 1
ATOM 3520 O O . GLY B 1 77 ? 9.672 -19.172 5.727 1 95.12 77 GLY B O 1
ATOM 3521 N N . PHE B 1 78 ? 10.023 -20 3.746 1 95.94 78 PHE B N 1
ATOM 3522 C CA . PHE B 1 78 ? 9.008 -21.047 3.834 1 95.94 78 PHE B CA 1
ATOM 3523 C C . PHE B 1 78 ? 9.602 -22.328 4.422 1 95.94 78 PHE B C 1
ATOM 3525 O O . PHE B 1 78 ? 8.977 -22.969 5.27 1 95.94 78 PHE B O 1
ATOM 3532 N N . ALA B 1 79 ? 10.797 -22.703 3.971 1 97.25 79 ALA B N 1
ATOM 3533 C CA . ALA B 1 79 ? 11.406 -23.969 4.391 1 97.25 79 ALA B CA 1
ATOM 3534 C C . ALA B 1 79 ? 11.727 -23.953 5.883 1 97.25 79 ALA B C 1
ATOM 3536 O O . ALA B 1 79 ? 12.148 -22.922 6.422 1 97.25 79 ALA B O 1
ATOM 3537 N N . ALA B 1 80 ? 11.578 -25.078 6.461 1 97.19 80 ALA B N 1
ATOM 3538 C CA . ALA B 1 80 ? 11.859 -25.203 7.887 1 97.19 80 ALA B CA 1
ATOM 3539 C C . ALA B 1 80 ? 13.273 -24.75 8.219 1 97.19 80 ALA B C 1
ATOM 3541 O O . ALA B 1 80 ? 14.219 -25.047 7.48 1 97.19 80 ALA B O 1
ATOM 3542 N N . GLY B 1 81 ? 13.359 -23.938 9.281 1 96.62 81 GLY B N 1
ATOM 3543 C CA . GLY B 1 81 ? 14.664 -23.562 9.797 1 96.62 81 GLY B CA 1
ATOM 3544 C C . GLY B 1 81 ? 15.227 -22.312 9.133 1 96.62 81 GLY B C 1
ATOM 3545 O O . GLY B 1 81 ? 16.312 -21.844 9.508 1 96.62 81 GLY B O 1
ATOM 3546 N N . THR B 1 82 ? 14.531 -21.734 8.172 1 96.56 82 THR B N 1
ATOM 3547 C CA . THR B 1 82 ? 15.133 -20.656 7.398 1 96.56 82 THR B CA 1
ATOM 3548 C C . THR B 1 82 ? 14.867 -19.312 8.062 1 96.56 82 THR B C 1
ATOM 3550 O O . THR B 1 82 ? 15.75 -18.438 8.086 1 96.56 82 THR B O 1
ATOM 3553 N N . SER B 1 83 ? 13.664 -19.094 8.547 1 97 83 SER B N 1
ATOM 3554 C CA . SER B 1 83 ? 13.328 -17.812 9.141 1 97 83 SER B CA 1
ATOM 3555 C C . SER B 1 83 ? 12.32 -17.969 10.273 1 97 83 SER B C 1
ATOM 3557 O O . SER B 1 83 ? 11.312 -18.656 10.117 1 97 83 SER B O 1
ATOM 3559 N N . GLU B 1 84 ? 12.477 -17.234 11.328 1 95.06 84 GLU B N 1
ATOM 3560 C CA . GLU B 1 84 ? 11.547 -17.266 12.453 1 95.06 84 GLU B CA 1
ATOM 3561 C C . GLU B 1 84 ? 10.281 -16.469 12.141 1 95.06 84 GLU B C 1
ATOM 3563 O O . GLU B 1 84 ? 9.25 -16.656 12.789 1 95.06 84 GLU B O 1
ATOM 3568 N N . GLU B 1 85 ? 10.312 -15.602 11.164 1 94.94 85 GLU B N 1
ATOM 3569 C CA . GLU B 1 85 ? 9.133 -14.859 10.727 1 94.94 85 GLU B CA 1
ATOM 3570 C C . GLU B 1 85 ? 8.234 -15.727 9.844 1 94.94 85 GLU B C 1
ATOM 3572 O O . GLU B 1 85 ? 7.055 -15.422 9.664 1 94.94 85 GLU B O 1
ATOM 3577 N N . GLY B 1 86 ? 8.859 -16.734 9.312 1 94.44 86 GLY B N 1
ATOM 3578 C CA . GLY B 1 86 ? 8.117 -17.719 8.539 1 94.44 86 GLY B CA 1
ATOM 3579 C C . GLY B 1 86 ? 7.648 -18.906 9.359 1 94.44 86 GLY B C 1
ATOM 3580 O O . GLY B 1 86 ? 7.27 -18.75 10.523 1 94.44 86 GLY B O 1
ATOM 3581 N N . TYR B 1 87 ? 7.457 -20.172 8.82 1 89.69 87 TYR B N 1
ATOM 3582 C CA . TYR B 1 87 ? 7 -21.375 9.523 1 89.69 87 TYR B CA 1
ATOM 3583 C C . TYR B 1 87 ? 8.102 -21.922 10.422 1 89.69 87 TYR B C 1
ATOM 3585 O O . TYR B 1 87 ? 7.82 -22.578 11.43 1 89.69 87 TYR B O 1
ATOM 3593 N N . TYR B 1 88 ? 9.195 -21.578 10.398 1 94.19 88 TYR B N 1
ATOM 3594 C CA . TYR B 1 88 ? 10.461 -21.984 10.992 1 94.19 88 TYR B CA 1
ATOM 3595 C C . TYR B 1 88 ? 10.445 -23.469 11.359 1 94.19 88 TYR B C 1
ATOM 3597 O O . TYR B 1 88 ? 11.383 -24.203 11.031 1 94.19 88 TYR B O 1
ATOM 3605 N N . LYS B 1 89 ? 9.375 -24 12.234 1 96.56 89 LYS B N 1
ATOM 3606 C CA . LYS B 1 89 ? 9.258 -25.406 12.617 1 96.56 89 LYS B CA 1
ATOM 3607 C C . LYS B 1 89 ? 8.727 -26.25 11.461 1 96.56 89 LYS B C 1
ATOM 3609 O O . LYS B 1 89 ? 7.812 -25.828 10.75 1 96.56 89 LYS B O 1
ATOM 3614 N N . GLY B 1 90 ? 9.281 -27.422 11.312 1 97.38 90 GLY B N 1
ATOM 3615 C CA . GLY B 1 90 ? 8.828 -28.328 10.273 1 97.38 90 GLY B CA 1
ATOM 3616 C C . GLY B 1 90 ? 7.422 -28.859 10.508 1 97.38 90 GLY B C 1
ATOM 3617 O O . GLY B 1 90 ? 7.047 -29.141 11.648 1 97.38 90 GLY B O 1
ATOM 3618 N N . PHE B 1 91 ? 6.684 -28.953 9.391 1 97.88 91 PHE B N 1
ATOM 3619 C CA . PHE B 1 91 ? 5.355 -29.562 9.484 1 97.88 91 PHE B CA 1
ATOM 3620 C C . PHE B 1 91 ? 5.012 -30.312 8.211 1 97.88 91 PHE B C 1
ATOM 3622 O O . PHE B 1 91 ? 5.609 -30.078 7.16 1 97.88 91 PHE B O 1
ATOM 3629 N N . ARG B 1 92 ? 4.16 -31.219 8.273 1 98.25 92 ARG B N 1
ATOM 3630 C CA . ARG B 1 92 ? 3.457 -31.922 7.207 1 98.25 92 ARG B CA 1
ATOM 3631 C C . ARG B 1 92 ? 1.987 -32.125 7.559 1 98.25 92 ARG B C 1
ATOM 3633 O O . ARG B 1 92 ? 1.661 -32.844 8.516 1 98.25 92 ARG B O 1
ATOM 3640 N N . LEU B 1 93 ? 1.131 -31.547 6.785 1 98.62 93 LEU B N 1
ATOM 3641 C CA . LEU B 1 93 ? -0.29 -31.625 7.109 1 98.62 93 LEU B CA 1
ATOM 3642 C C . LEU B 1 93 ? -0.824 -33.031 6.922 1 98.62 93 LEU B C 1
ATOM 3644 O O . LEU B 1 93 ? -0.449 -33.719 5.969 1 98.62 93 LEU B O 1
ATOM 3648 N N . SER B 1 94 ? -1.699 -33.406 7.82 1 98.62 94 SER B N 1
ATOM 3649 C CA . SER B 1 94 ? -2.434 -34.656 7.652 1 98.62 94 SER B CA 1
ATOM 3650 C C . SER B 1 94 ? -3.512 -34.531 6.582 1 98.62 94 SER B C 1
ATOM 3652 O O . SER B 1 94 ? -3.828 -33.406 6.145 1 98.62 94 SER B O 1
ATOM 3654 N N . ASP B 1 95 ? -4 -35.719 6.125 1 98.69 95 ASP B N 1
ATOM 3655 C CA . ASP B 1 95 ? -5.09 -35.719 5.152 1 98.69 95 ASP B CA 1
ATOM 3656 C C . ASP B 1 95 ? -6.297 -34.938 5.695 1 98.69 95 ASP B C 1
ATOM 3658 O O . ASP B 1 95 ? -6.922 -34.156 4.965 1 98.69 95 ASP B O 1
ATOM 3662 N N . GLU B 1 96 ? -6.547 -35.125 6.957 1 98.69 96 GLU B N 1
ATOM 3663 C CA . GLU B 1 96 ? -7.684 -34.438 7.586 1 98.69 96 GLU B CA 1
ATOM 3664 C C . GLU B 1 96 ? -7.477 -32.938 7.633 1 98.69 96 GLU B C 1
ATOM 3666 O O . GLU B 1 96 ? -8.422 -32.156 7.438 1 98.69 96 GLU B O 1
ATOM 3671 N N . GLU B 1 97 ? -6.316 -32.531 7.957 1 98.75 97 GLU B N 1
ATOM 3672 C CA . GLU B 1 97 ? -6.012 -31.094 7.98 1 98.75 97 GLU B CA 1
ATOM 3673 C C . GLU B 1 97 ? -6.191 -30.469 6.602 1 98.75 97 GLU B C 1
ATOM 3675 O O . GLU B 1 97 ? -6.746 -29.375 6.477 1 98.75 97 GLU B O 1
ATOM 3680 N N . ILE B 1 98 ? -5.699 -31.125 5.59 1 98.88 98 ILE B N 1
ATOM 3681 C CA . ILE B 1 98 ? -5.848 -30.641 4.223 1 98.88 98 ILE B CA 1
ATOM 3682 C C . ILE B 1 98 ? -7.328 -30.516 3.873 1 98.88 98 ILE B C 1
ATOM 3684 O O . ILE B 1 98 ? -7.766 -29.5 3.334 1 98.88 98 ILE B O 1
ATOM 3688 N N . LYS B 1 99 ? -8.086 -31.562 4.211 1 98.88 99 LYS B N 1
ATOM 3689 C CA . LYS B 1 99 ? -9.523 -31.578 3.953 1 98.88 99 LYS B CA 1
ATOM 3690 C C . LYS B 1 99 ? -10.211 -30.406 4.645 1 98.88 99 LYS B C 1
ATOM 3692 O O . LYS B 1 99 ? -11.023 -29.703 4.035 1 98.88 99 LYS B O 1
ATOM 3697 N N . ARG B 1 100 ? -9.867 -30.172 5.895 1 98.81 100 ARG B N 1
ATOM 3698 C CA . ARG B 1 100 ? -10.469 -29.094 6.668 1 98.81 100 ARG B CA 1
ATOM 3699 C C . ARG B 1 100 ? -10.188 -27.734 6.035 1 98.81 100 ARG B C 1
ATOM 3701 O O . ARG B 1 100 ? -11.062 -26.875 5.973 1 98.81 100 ARG B O 1
ATOM 3708 N N . CYS B 1 101 ? -8.984 -27.531 5.641 1 98.88 101 CYS B N 1
ATOM 3709 C CA . CYS B 1 101 ? -8.617 -26.297 4.973 1 98.88 101 CYS B CA 1
ATOM 3710 C C . CYS B 1 101 ? -9.414 -26.109 3.688 1 98.88 101 CYS B C 1
ATOM 3712 O O . CYS B 1 101 ? -9.961 -25.031 3.443 1 98.88 101 CYS B O 1
ATOM 3714 N N . ALA B 1 102 ? -9.477 -27.141 2.893 1 98.94 102 ALA B N 1
ATOM 3715 C CA . ALA B 1 102 ? -10.172 -27.078 1.61 1 98.94 102 ALA B CA 1
ATOM 3716 C C . ALA B 1 102 ?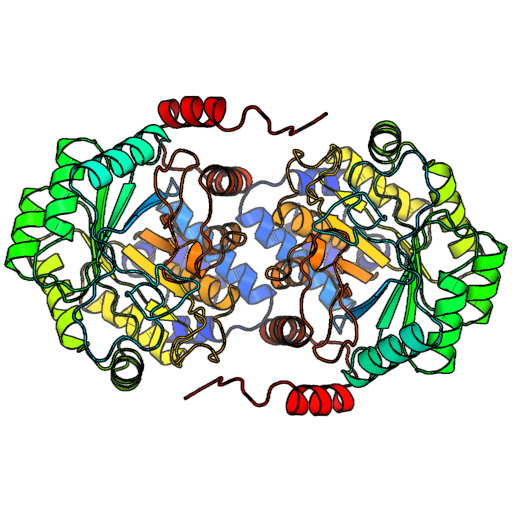 -11.648 -26.734 1.803 1 98.94 102 ALA B C 1
ATOM 3718 O O . ALA B 1 102 ? -12.195 -25.891 1.084 1 98.94 102 ALA B O 1
ATOM 3719 N N . LEU B 1 103 ? -12.242 -27.359 2.754 1 98.88 103 LEU B N 1
ATOM 3720 C CA . LEU B 1 103 ? -13.648 -27.125 3.037 1 98.88 103 LEU B CA 1
ATOM 3721 C C . LEU B 1 103 ? -13.875 -25.688 3.504 1 98.88 103 LEU B C 1
ATOM 3723 O O . LEU B 1 103 ? -14.844 -25.047 3.098 1 98.88 103 LEU B O 1
ATOM 3727 N N . ALA B 1 104 ? -13.016 -25.234 4.355 1 98.81 104 ALA B N 1
ATOM 3728 C CA . ALA B 1 104 ? -13.117 -23.859 4.836 1 98.81 104 ALA B CA 1
ATOM 3729 C C . ALA B 1 104 ? -13.016 -22.859 3.684 1 98.81 104 ALA B C 1
ATOM 3731 O O . ALA B 1 104 ? -13.773 -21.891 3.623 1 98.81 104 ALA B O 1
ATOM 3732 N N . ILE B 1 105 ? -12.102 -23.078 2.797 1 98.88 105 ILE B N 1
ATOM 3733 C CA . ILE B 1 105 ? -11.906 -22.234 1.631 1 98.88 105 ILE B CA 1
ATOM 3734 C C . ILE B 1 105 ? -13.164 -22.219 0.774 1 98.88 105 ILE B C 1
ATOM 3736 O O . ILE B 1 105 ? -13.68 -21.156 0.421 1 98.88 105 ILE B O 1
ATOM 3740 N N . GLU B 1 106 ? -13.695 -23.359 0.481 1 98.88 106 GLU B N 1
ATOM 3741 C CA . GLU B 1 106 ? -14.906 -23.453 -0.337 1 98.88 106 GLU B CA 1
ATOM 3742 C C . GLU B 1 106 ? -16.094 -22.781 0.346 1 98.88 106 GLU B C 1
ATOM 3744 O O . GLU B 1 106 ? -16.875 -22.094 -0.302 1 98.88 106 GLU B O 1
ATOM 3749 N N . GLU B 1 107 ? -16.188 -22.938 1.633 1 98.62 107 GLU B N 1
ATOM 3750 C CA . GLU B 1 107 ? -17.297 -22.359 2.402 1 98.62 107 GLU B CA 1
ATOM 3751 C C . GLU B 1 107 ? -17.25 -20.844 2.373 1 98.62 107 GLU B C 1
ATOM 3753 O O . GLU B 1 107 ? -18.297 -20.188 2.475 1 98.62 107 GLU B O 1
ATOM 3758 N N . SER B 1 108 ? -16.125 -20.281 2.225 1 98.69 108 SER B N 1
ATOM 3759 C CA . SER B 1 108 ? -15.969 -18.828 2.215 1 98.69 108 SER B CA 1
ATOM 3760 C C . SER B 1 108 ? -16.453 -18.234 0.901 1 98.69 108 SER B C 1
ATOM 3762 O O . SER B 1 108 ? -16.641 -17.016 0.8 1 98.69 108 SER B O 1
ATOM 3764 N N . GLY B 1 109 ? -16.609 -19.078 -0.099 1 98.81 109 GLY B N 1
ATOM 3765 C CA . GLY B 1 109 ? -17.016 -18.625 -1.421 1 98.81 109 GLY B CA 1
ATOM 3766 C C . GLY B 1 109 ? -15.883 -18.609 -2.422 1 98.81 109 GLY B C 1
ATOM 3767 O O . GLY B 1 109 ? -16.109 -18.438 -3.623 1 98.81 109 GLY B O 1
ATOM 3768 N N . ILE B 1 110 ? -14.648 -18.766 -1.991 1 98.88 110 ILE B N 1
ATOM 3769 C CA . ILE B 1 110 ? -13.508 -18.859 -2.893 1 98.88 110 ILE B CA 1
ATOM 3770 C C . ILE B 1 110 ? -13.633 -20.109 -3.762 1 98.88 110 ILE B C 1
ATOM 3772 O O . ILE B 1 110 ? -14.062 -21.156 -3.287 1 98.88 110 ILE B O 1
ATOM 3776 N N . ARG B 1 111 ? -13.164 -20.047 -5.012 1 98.81 111 ARG B N 1
ATOM 3777 C CA . ARG B 1 111 ? -13.414 -21.125 -5.949 1 98.81 111 ARG B CA 1
ATOM 3778 C C . ARG B 1 111 ? -12.109 -21.828 -6.332 1 98.81 111 ARG B C 1
ATOM 3780 O O . ARG B 1 111 ? -12.133 -22.859 -7.012 1 98.81 111 ARG B O 1
ATOM 3787 N N . ARG B 1 112 ? -11.008 -21.281 -5.922 1 98.88 112 ARG B N 1
ATOM 3788 C CA . ARG B 1 112 ? -9.711 -21.781 -6.375 1 98.88 112 ARG B CA 1
ATOM 3789 C C . ARG B 1 112 ? -8.727 -21.875 -5.215 1 98.88 112 ARG B C 1
ATOM 3791 O O . ARG B 1 112 ? -8.68 -20.984 -4.355 1 98.88 112 ARG B O 1
ATOM 3798 N N . VAL B 1 113 ? -7.918 -22.922 -5.16 1 98.94 113 VAL B N 1
ATOM 3799 C CA . VAL B 1 113 ? -6.945 -23.125 -4.09 1 98.94 113 VAL B CA 1
ATOM 3800 C C . VAL B 1 113 ? -5.617 -23.578 -4.68 1 98.94 113 VAL B C 1
ATOM 3802 O O . VAL B 1 113 ? -5.59 -24.359 -5.641 1 98.94 113 VAL B O 1
ATOM 3805 N N . SER B 1 114 ? -4.582 -23.047 -4.172 1 98.81 114 SER B N 1
ATOM 3806 C CA . SER B 1 114 ? -3.236 -23.531 -4.48 1 98.81 114 SER B CA 1
ATOM 3807 C C . SER B 1 114 ? -2.732 -24.484 -3.412 1 98.81 114 SER B C 1
ATOM 3809 O O . SER B 1 114 ? -2.678 -24.141 -2.23 1 98.81 114 SER B O 1
ATOM 3811 N N . CYS B 1 115 ? -2.402 -25.641 -3.789 1 98.81 115 CYS B N 1
ATOM 3812 C CA . CYS B 1 115 ? -1.705 -26.594 -2.934 1 98.81 115 CYS B CA 1
ATOM 3813 C C . CYS B 1 115 ? -0.202 -26.547 -3.18 1 98.81 115 CYS B C 1
ATOM 3815 O O . CYS B 1 115 ? 0.276 -26.984 -4.227 1 98.81 115 CYS B O 1
ATOM 3817 N N . SER B 1 116 ? 0.481 -26.062 -2.203 1 98.06 116 SER B N 1
ATOM 3818 C CA . SER B 1 116 ? 1.914 -25.844 -2.375 1 98.06 116 SER B CA 1
ATOM 3819 C C . SER B 1 116 ? 2.723 -26.656 -1.375 1 98.06 116 SER B C 1
ATOM 3821 O O . SER B 1 116 ? 2.305 -26.844 -0.229 1 98.06 116 SER B O 1
ATOM 3823 N N . SER B 1 117 ? 3.865 -27.141 -1.805 1 97.19 117 SER B N 1
ATOM 3824 C CA . SER B 1 117 ? 4.734 -27.953 -0.958 1 97.19 117 SER B CA 1
ATOM 3825 C C . SER B 1 117 ? 6.203 -27.625 -1.209 1 97.19 117 SER B C 1
ATOM 3827 O O . SER B 1 117 ? 6.566 -27.156 -2.289 1 97.19 117 SER B O 1
ATOM 3829 N N . ALA B 1 118 ? 6.961 -27.875 -0.188 1 97.19 118 ALA B N 1
ATOM 3830 C CA . ALA B 1 118 ? 8.406 -27.953 -0.383 1 97.19 118 ALA B CA 1
ATOM 3831 C C . ALA B 1 118 ? 8.789 -29.203 -1.175 1 97.19 118 ALA B C 1
ATOM 3833 O O . ALA B 1 118 ? 7.922 -29.984 -1.581 1 97.19 118 ALA B O 1
ATOM 3834 N N . HIS B 1 119 ? 10.125 -29.312 -1.446 1 97.19 119 HIS B N 1
ATOM 3835 C CA . HIS B 1 119 ? 10.633 -30.469 -2.17 1 97.19 119 HIS B CA 1
ATOM 3836 C C . HIS B 1 119 ? 10.805 -31.672 -1.241 1 97.19 119 HIS B C 1
ATOM 3838 O O . HIS B 1 119 ? 11.617 -31.641 -0.318 1 97.19 119 HIS B O 1
ATOM 3844 N N . THR B 1 120 ? 10.031 -32.719 -1.488 1 95.38 120 THR B N 1
ATOM 3845 C CA . THR B 1 120 ? 10.07 -33.875 -0.622 1 95.38 120 THR B CA 1
ATOM 3846 C C . THR B 1 120 ? 10.375 -35.156 -1.429 1 95.38 120 THR B C 1
ATOM 3848 O O . THR B 1 120 ? 10.711 -36.188 -0.862 1 95.38 120 THR B O 1
ATOM 3851 N N . GLU B 1 121 ? 10.188 -35.156 -2.713 1 89.19 121 GLU B N 1
ATOM 3852 C CA . GLU B 1 121 ? 10.336 -36.281 -3.627 1 89.19 121 GLU B CA 1
ATOM 3853 C C . GLU B 1 121 ? 9.266 -37.344 -3.379 1 89.19 121 GLU B C 1
ATOM 3855 O O . GLU B 1 121 ? 9.469 -38.531 -3.664 1 89.19 121 GLU B O 1
ATOM 3860 N N . ARG B 1 122 ? 8.07 -36.969 -2.752 1 89.31 122 ARG B N 1
ATOM 3861 C CA . ARG B 1 122 ? 7.051 -37.938 -2.377 1 89.31 122 ARG B CA 1
ATOM 3862 C C . ARG B 1 122 ? 5.715 -37.625 -3.035 1 89.31 122 ARG B C 1
ATOM 3864 O O . ARG B 1 122 ? 4.715 -38.281 -2.795 1 89.31 122 ARG B O 1
ATOM 3871 N N . GLY B 1 123 ? 5.688 -36.594 -3.803 1 94.5 123 GLY B N 1
ATOM 3872 C CA . GLY B 1 123 ? 4.453 -36.219 -4.484 1 94.5 123 GLY B CA 1
ATOM 3873 C C . GLY B 1 123 ? 3.389 -35.688 -3.547 1 94.5 123 GLY B C 1
ATOM 3874 O O . GLY B 1 123 ? 2.209 -36 -3.684 1 94.5 123 GLY B O 1
ATOM 3875 N N . GLU B 1 124 ? 3.76 -34.875 -2.598 1 97.62 124 GLU B N 1
ATOM 3876 C CA . GLU B 1 124 ? 2.867 -34.344 -1.567 1 97.62 124 GLU B CA 1
ATOM 3877 C C . GLU B 1 124 ? 1.728 -33.531 -2.182 1 97.62 124 GLU B C 1
ATOM 3879 O O . GLU B 1 124 ? 0.606 -33.562 -1.669 1 97.62 124 GLU B O 1
ATOM 3884 N N . VAL B 1 125 ? 1.988 -32.844 -3.27 1 98.31 125 VAL B N 1
ATOM 3885 C CA . VAL B 1 125 ? 0.956 -32 -3.867 1 98.31 125 VAL B CA 1
ATOM 3886 C C . VAL B 1 125 ? -0.06 -32.875 -4.602 1 98.31 125 VAL B C 1
ATOM 3888 O O . VAL B 1 125 ? -1.227 -32.5 -4.738 1 98.31 125 VAL B O 1
ATOM 3891 N N . VAL B 1 126 ? 0.355 -34.031 -5.109 1 98.62 126 VAL B N 1
ATOM 3892 C CA . VAL B 1 126 ? -0.576 -35 -5.719 1 98.62 126 VAL B CA 1
ATOM 3893 C C . VAL B 1 126 ? -1.546 -35.5 -4.664 1 98.62 126 VAL B C 1
ATOM 3895 O O . VAL B 1 126 ? -2.756 -35.562 -4.895 1 98.62 126 VAL B O 1
ATOM 3898 N N . ARG B 1 127 ? -0.974 -35.844 -3.512 1 98.62 127 ARG B N 1
ATOM 3899 C CA . ARG B 1 127 ? -1.783 -36.281 -2.371 1 98.62 127 ARG B CA 1
ATOM 3900 C C . ARG B 1 127 ? -2.803 -35.219 -2 1 98.62 127 ARG B C 1
ATOM 3902 O O . ARG B 1 127 ? -3.992 -35.5 -1.853 1 98.62 127 ARG B O 1
ATOM 3909 N N . ALA B 1 128 ? -2.373 -34.031 -1.904 1 98.88 128 ALA B N 1
ATOM 3910 C CA . ALA B 1 128 ? -3.242 -32.906 -1.526 1 98.88 128 ALA B CA 1
ATOM 3911 C C . ALA B 1 128 ? -4.324 -32.688 -2.576 1 98.88 128 ALA B C 1
ATOM 3913 O O . ALA B 1 128 ? -5.492 -32.5 -2.238 1 98.88 128 ALA B O 1
ATOM 3914 N N . ALA B 1 129 ? -3.926 -32.688 -3.83 1 98.88 129 ALA B N 1
ATOM 3915 C CA . ALA B 1 129 ? -4.875 -32.5 -4.922 1 98.88 129 ALA B CA 1
ATOM 3916 C C . ALA B 1 129 ? -5.988 -33.531 -4.879 1 98.88 129 ALA B C 1
ATOM 3918 O O . ALA B 1 129 ? -7.16 -33.219 -5.086 1 98.88 129 ALA B O 1
ATOM 3919 N N . ARG B 1 130 ? -5.641 -34.781 -4.637 1 98.81 130 ARG B N 1
ATOM 3920 C CA . ARG B 1 130 ? -6.625 -35.844 -4.543 1 98.81 130 ARG B CA 1
ATOM 3921 C C . ARG B 1 130 ? -7.645 -35.562 -3.447 1 98.81 130 ARG B C 1
ATOM 3923 O O . ARG B 1 130 ? -8.852 -35.656 -3.67 1 98.81 130 ARG B O 1
ATOM 3930 N N . ILE B 1 131 ? -7.156 -35.156 -2.283 1 98.88 131 ILE B N 1
ATOM 3931 C CA . ILE B 1 131 ? -8.008 -34.906 -1.131 1 98.88 131 ILE B CA 1
ATOM 3932 C C . ILE B 1 131 ? -8.945 -33.719 -1.443 1 98.88 131 ILE B C 1
ATOM 3934 O O . ILE B 1 131 ? -10.148 -33.812 -1.177 1 98.88 131 ILE B O 1
ATOM 3938 N N . VAL B 1 132 ? -8.438 -32.656 -2.027 1 98.94 132 VAL B N 1
ATOM 3939 C CA . VAL B 1 132 ? -9.242 -31.469 -2.332 1 98.94 132 VAL B CA 1
ATOM 3940 C C . VAL B 1 132 ? -10.305 -31.812 -3.373 1 98.94 132 VAL B C 1
ATOM 3942 O O . VAL B 1 132 ? -11.477 -31.484 -3.203 1 98.94 132 VAL B O 1
ATOM 3945 N N . LYS B 1 133 ? -9.891 -32.594 -4.438 1 98.81 133 LYS B N 1
ATOM 3946 C CA . LYS B 1 133 ? -10.789 -32.938 -5.531 1 98.81 133 LYS B CA 1
ATOM 3947 C C . LYS B 1 133 ? -11.891 -33.875 -5.059 1 98.81 133 LYS B C 1
ATOM 3949 O O . LYS B 1 133 ? -13.023 -33.812 -5.539 1 98.81 133 LYS B O 1
ATOM 3954 N N . GLU B 1 134 ? -11.602 -34.719 -4.125 1 98.62 134 GLU B N 1
ATOM 3955 C CA . GLU B 1 134 ? -12.562 -35.688 -3.619 1 98.62 134 GLU B CA 1
ATOM 3956 C C . GLU B 1 134 ? -13.57 -35.031 -2.678 1 98.62 134 GLU B C 1
ATOM 3958 O O . GLU B 1 134 ? -14.672 -35.562 -2.484 1 98.62 134 GLU B O 1
ATOM 3963 N N . ASN B 1 135 ? -13.219 -33.906 -2.133 1 98.75 135 ASN B N 1
ATOM 3964 C CA . ASN B 1 135 ? -14.031 -33.406 -1.03 1 98.75 135 ASN B CA 1
ATOM 3965 C C . ASN B 1 135 ? -14.633 -32.031 -1.354 1 98.75 135 ASN B C 1
ATOM 3967 O O . ASN B 1 135 ? -15.453 -31.531 -0.597 1 98.75 135 ASN B O 1
ATOM 3971 N N . THR B 1 136 ? -14.227 -31.406 -2.443 1 98.81 136 THR B N 1
ATOM 3972 C CA . THR B 1 136 ? -14.711 -30.078 -2.787 1 98.81 136 THR B CA 1
ATOM 3973 C C . THR B 1 136 ? -14.875 -29.938 -4.297 1 98.81 136 THR B C 1
ATOM 3975 O O . THR B 1 136 ? -14.508 -30.844 -5.055 1 98.81 136 THR B O 1
ATOM 3978 N N . ASN B 1 137 ? -15.414 -28.859 -4.742 1 98.56 137 ASN B N 1
ATOM 3979 C CA . ASN B 1 137 ? -15.516 -28.516 -6.152 1 98.56 137 ASN B CA 1
ATOM 3980 C C . ASN B 1 137 ? -14.516 -27.422 -6.531 1 98.56 137 ASN B C 1
ATOM 3982 O O . ASN B 1 137 ? -14.648 -26.781 -7.574 1 98.56 137 ASN B O 1
ATOM 3986 N N . LEU B 1 138 ? -13.547 -27.188 -5.684 1 98.88 138 LEU B N 1
ATOM 3987 C CA . LEU B 1 138 ? -12.547 -26.156 -5.914 1 98.88 138 LEU B CA 1
ATOM 3988 C C . LEU B 1 138 ? -11.727 -26.469 -7.16 1 98.88 138 LEU B C 1
ATOM 3990 O O . LEU B 1 138 ? -11.398 -27.625 -7.422 1 98.88 138 LEU B O 1
ATOM 3994 N N . GLU B 1 139 ? -11.422 -25.406 -7.898 1 98.88 139 GLU B N 1
ATOM 3995 C CA . GLU B 1 139 ? -10.328 -25.484 -8.859 1 98.88 139 GLU B CA 1
ATOM 3996 C C . GLU B 1 139 ? -8.984 -25.609 -8.156 1 98.88 139 GLU B C 1
ATOM 3998 O O . GLU B 1 139 ? -8.711 -24.891 -7.191 1 98.88 139 GLU B O 1
ATOM 4003 N N . VAL B 1 140 ? -8.141 -26.516 -8.641 1 98.94 140 VAL B N 1
ATOM 4004 C CA . VAL B 1 140 ? -6.918 -26.797 -7.906 1 98.94 140 VAL B CA 1
ATOM 4005 C C . VAL B 1 140 ? -5.703 -26.422 -8.75 1 98.94 140 VAL B C 1
ATOM 4007 O O . VAL B 1 140 ? -5.637 -26.766 -9.938 1 98.94 140 VAL B O 1
ATOM 4010 N N . LEU B 1 141 ? -4.844 -25.656 -8.188 1 98.88 141 LEU B N 1
ATOM 4011 C CA . LEU B 1 141 ? -3.471 -25.422 -8.633 1 98.88 141 LEU B CA 1
ATOM 4012 C C . LEU B 1 141 ? -2.477 -26.109 -7.699 1 98.88 141 LEU B C 1
ATOM 4014 O O . LEU B 1 141 ? -2.627 -26.047 -6.477 1 98.88 141 LEU B O 1
ATOM 4018 N N . VAL B 1 142 ? -1.494 -26.75 -8.273 1 98.81 142 VAL B N 1
ATOM 4019 C CA . VAL B 1 142 ? -0.448 -27.312 -7.422 1 98.81 142 VAL B CA 1
ATOM 4020 C C . VAL B 1 142 ? 0.879 -26.609 -7.707 1 98.81 142 VAL B C 1
ATOM 4022 O O . VAL B 1 142 ? 1.127 -26.172 -8.836 1 98.81 142 VAL B O 1
ATOM 4025 N N . ASN B 1 143 ? 1.693 -26.422 -6.699 1 98.19 143 ASN B N 1
ATOM 4026 C CA . ASN B 1 143 ? 3.006 -25.797 -6.777 1 98.19 143 ASN B CA 1
ATOM 4027 C C . ASN B 1 143 ? 4.043 -26.547 -5.953 1 98.19 143 ASN B C 1
ATOM 4029 O O . ASN B 1 143 ? 4.004 -26.516 -4.723 1 98.19 143 ASN B O 1
ATOM 4033 N N . ALA B 1 144 ? 4.965 -27.219 -6.672 1 96.75 144 ALA B N 1
ATOM 4034 C CA . ALA B 1 144 ? 6.016 -27.969 -5.992 1 96.75 144 ALA B CA 1
ATOM 4035 C C . ALA B 1 144 ? 7.336 -27.891 -6.754 1 96.75 144 ALA B C 1
ATOM 4037 O O . ALA B 1 144 ? 8.203 -28.75 -6.602 1 96.75 144 ALA B O 1
ATOM 4038 N N . GLY B 1 145 ? 7.441 -26.969 -7.629 1 96.12 145 GLY B N 1
ATOM 4039 C CA . GLY B 1 145 ? 8.672 -26.719 -8.359 1 96.12 145 GLY B CA 1
ATOM 4040 C C . GLY B 1 145 ? 9.195 -27.938 -9.094 1 96.12 145 GLY B C 1
ATOM 4041 O O . GLY B 1 145 ? 8.438 -28.625 -9.781 1 96.12 145 GLY B O 1
ATOM 4042 N N . SER B 1 146 ? 10.492 -28.141 -8.977 1 96.88 146 SER B N 1
ATOM 4043 C CA . SER B 1 146 ? 11.148 -29.219 -9.711 1 96.88 146 SER B CA 1
ATOM 4044 C C . SER B 1 146 ? 10.977 -30.562 -9.008 1 96.88 146 SER B C 1
ATOM 4046 O O . SER B 1 146 ? 11.508 -31.578 -9.461 1 96.88 146 SER B O 1
ATOM 4048 N N . ASP B 1 147 ? 10.211 -30.516 -7.969 1 96.88 147 ASP B N 1
ATOM 4049 C CA . ASP B 1 147 ? 9.914 -31.766 -7.273 1 96.88 147 ASP B CA 1
ATOM 4050 C C . ASP B 1 147 ? 8.969 -32.625 -8.086 1 96.88 147 ASP B C 1
ATOM 4052 O O . ASP B 1 147 ? 8.812 -33.812 -7.805 1 96.88 147 ASP B O 1
ATOM 4056 N N . LEU B 1 148 ? 8.328 -32.125 -9.062 1 98.06 148 LEU B N 1
ATOM 4057 C CA . LEU B 1 148 ? 7.336 -32.812 -9.875 1 98.06 148 LEU B CA 1
ATOM 4058 C C . LEU B 1 148 ? 8.016 -33.688 -10.922 1 98.06 148 LEU B C 1
ATOM 4060 O O . LEU B 1 148 ? 8.859 -33.219 -11.68 1 98.06 148 LEU B O 1
ATOM 4064 N N . THR B 1 149 ? 7.629 -34.969 -10.969 1 97.75 149 THR B N 1
ATOM 4065 C CA . THR B 1 149 ? 8.078 -35.906 -11.984 1 97.75 149 THR B CA 1
ATOM 4066 C C . THR B 1 149 ? 7.004 -36.094 -13.062 1 97.75 149 THR B C 1
ATOM 4068 O O . THR B 1 149 ? 5.879 -35.625 -12.906 1 97.75 149 THR B O 1
ATOM 4071 N N . GLU B 1 150 ? 7.418 -36.719 -14.109 1 98.31 150 GLU B N 1
ATOM 4072 C CA . GLU B 1 150 ? 6.438 -37 -15.156 1 98.31 150 GLU B CA 1
ATOM 4073 C C . GLU B 1 150 ? 5.266 -37.812 -14.609 1 98.31 150 GLU B C 1
ATOM 4075 O O . GLU B 1 150 ? 4.117 -37.594 -14.984 1 98.31 150 GLU B O 1
ATOM 4080 N N . GLU B 1 151 ? 5.586 -38.781 -13.75 1 98.19 151 GLU B N 1
ATOM 4081 C CA . GLU B 1 151 ? 4.535 -39.562 -13.133 1 98.19 151 GLU B CA 1
ATOM 4082 C C . GLU B 1 151 ? 3.578 -38.719 -12.32 1 98.19 151 GLU B C 1
ATOM 4084 O O . GLU B 1 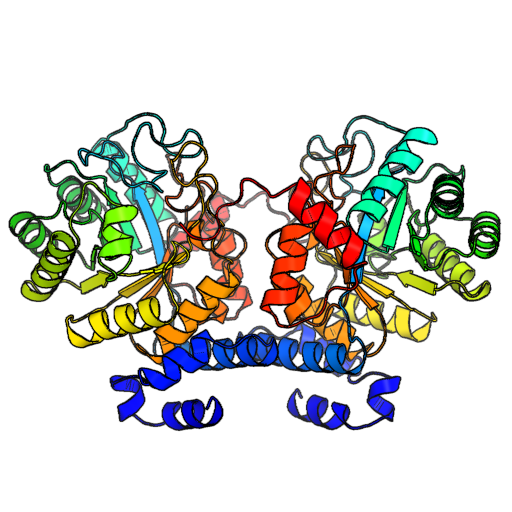151 ? 2.361 -38.906 -12.359 1 98.19 151 GLU B O 1
ATOM 4089 N N . HIS B 1 152 ? 4.113 -37.75 -11.57 1 98.5 152 HIS B N 1
ATOM 4090 C CA . HIS B 1 152 ? 3.27 -36.844 -10.836 1 98.5 152 HIS B CA 1
ATOM 4091 C C . HIS B 1 152 ? 2.334 -36.062 -11.781 1 98.5 152 HIS B C 1
ATOM 4093 O O . HIS B 1 152 ? 1.139 -35.938 -11.5 1 98.5 152 HIS B O 1
ATOM 4099 N N . ILE B 1 153 ? 2.84 -35.594 -12.859 1 98.56 153 ILE B N 1
ATOM 4100 C CA . ILE B 1 153 ? 2.082 -34.781 -13.805 1 98.56 153 ILE B CA 1
ATOM 4101 C C . ILE B 1 153 ? 0.961 -35.625 -14.422 1 98.56 153 ILE B C 1
ATOM 4103 O O . ILE B 1 153 ? -0.171 -35.156 -14.555 1 98.56 153 ILE B O 1
ATOM 4107 N N . LYS B 1 154 ? 1.268 -36.875 -14.773 1 98.5 154 LYS B N 1
ATOM 4108 C CA . LYS B 1 154 ? 0.252 -37.781 -15.289 1 98.5 154 LYS B CA 1
ATOM 4109 C C . LYS B 1 154 ? -0.875 -37.969 -14.281 1 98.5 154 LYS B C 1
ATOM 4111 O O . LYS B 1 154 ? -2.051 -38 -14.648 1 98.5 154 LYS B O 1
ATOM 4116 N N . GLU B 1 155 ? -0.49 -38.156 -13.07 1 98.5 155 GLU B N 1
ATOM 4117 C CA . GLU B 1 155 ? -1.486 -38.344 -12.023 1 98.5 155 GLU B CA 1
ATOM 4118 C C . GLU B 1 155 ? -2.346 -37.094 -11.844 1 98.5 155 GLU B C 1
ATOM 4120 O O . GLU B 1 155 ? -3.559 -37.188 -11.648 1 98.5 155 GLU B O 1
ATOM 4125 N N . LEU B 1 156 ? -1.747 -35.969 -11.883 1 98.81 156 LEU B N 1
ATOM 4126 C CA . LEU B 1 156 ? -2.465 -34.688 -11.75 1 98.81 156 LEU B CA 1
ATOM 4127 C C . LEU B 1 156 ? -3.463 -34.531 -12.891 1 98.81 156 LEU B C 1
ATOM 4129 O O . LEU B 1 156 ? -4.559 -34 -12.68 1 98.81 156 LEU B O 1
ATOM 4133 N N . LYS B 1 157 ? -3.092 -34.938 -14.078 1 98.69 157 LYS B N 1
ATOM 4134 C CA . LYS B 1 157 ? -4 -34.906 -15.219 1 98.69 157 LYS B CA 1
ATOM 4135 C C . LYS B 1 157 ? -5.223 -35.781 -14.977 1 98.69 157 LYS B C 1
ATOM 4137 O O . LYS B 1 157 ? -6.355 -35.375 -15.227 1 98.69 157 LYS B O 1
ATOM 4142 N N . LYS B 1 158 ? -4.957 -36.969 -14.469 1 98.56 158 LYS B N 1
ATOM 4143 C CA . LYS B 1 158 ? -6.039 -37.906 -14.172 1 98.56 158 LYS B CA 1
ATOM 4144 C C . LYS B 1 158 ? -6.996 -37.312 -13.133 1 98.56 158 LYS B C 1
ATOM 4146 O O . LYS B 1 158 ? -8.203 -37.562 -13.195 1 98.56 158 LYS B O 1
ATOM 4151 N N . LEU B 1 159 ? -6.434 -36.562 -12.211 1 98.5 159 LEU B N 1
ATOM 4152 C CA . LEU B 1 159 ? -7.223 -35.938 -11.148 1 98.5 159 LEU B CA 1
ATOM 4153 C C . LEU B 1 159 ? -7.945 -34.719 -11.664 1 98.5 159 LEU B C 1
ATOM 4155 O O . LEU B 1 159 ? -8.711 -34.094 -10.922 1 98.5 159 LEU B O 1
ATOM 4159 N N . ARG B 1 160 ? -7.652 -34.312 -12.883 1 98.38 160 ARG B N 1
ATOM 4160 C CA . ARG B 1 160 ? -8.25 -33.125 -13.523 1 98.38 160 ARG B CA 1
ATOM 4161 C C . ARG B 1 160 ? -7.867 -31.844 -12.797 1 98.38 160 ARG B C 1
ATOM 4163 O O . ARG B 1 160 ? -8.711 -30.984 -12.57 1 98.38 160 ARG B O 1
ATOM 4170 N N . VAL B 1 161 ? -6.68 -31.859 -12.328 1 98.75 161 VAL B N 1
ATOM 4171 C CA . VAL B 1 161 ? -6.121 -30.625 -11.805 1 98.75 161 VAL B CA 1
ATOM 4172 C C . VAL B 1 161 ? -6.105 -29.562 -12.898 1 98.75 161 VAL B C 1
ATOM 4174 O O . VAL B 1 161 ? -5.781 -29.859 -14.047 1 98.75 161 VAL B O 1
ATOM 4177 N N . GLU B 1 162 ? -6.484 -28.375 -12.516 1 98.88 162 GLU B N 1
ATOM 4178 C CA . GLU B 1 162 ? -6.672 -27.328 -13.531 1 98.88 162 GLU B CA 1
ATOM 4179 C C . GLU B 1 162 ? -5.344 -26.703 -13.922 1 98.88 162 GLU B C 1
ATOM 4181 O O . GLU B 1 162 ? -5.133 -26.359 -15.086 1 98.88 162 GLU B O 1
ATOM 4186 N N . THR B 1 163 ? -4.449 -26.438 -12.938 1 98.94 163 THR B N 1
ATOM 4187 C CA . THR B 1 163 ? -3.225 -25.688 -13.203 1 98.94 163 THR B CA 1
ATOM 4188 C C . THR B 1 163 ? -2.047 -26.297 -12.445 1 98.94 163 THR B C 1
ATOM 4190 O O . THR B 1 163 ? -2.186 -26.703 -11.289 1 98.94 163 THR B O 1
ATOM 4193 N N . VAL B 1 164 ? -0.908 -26.422 -13.062 1 98.94 164 VAL B N 1
ATOM 4194 C CA . VAL B 1 164 ? 0.356 -26.75 -12.414 1 98.94 164 VAL B CA 1
ATOM 4195 C C . VAL B 1 164 ? 1.312 -25.562 -12.5 1 98.94 164 VAL B C 1
ATOM 4197 O O . VAL B 1 164 ? 1.554 -25.031 -13.578 1 98.94 164 VAL B O 1
ATOM 4200 N N . CYS B 1 165 ? 1.786 -25.188 -11.336 1 98.88 165 CYS B N 1
ATOM 4201 C CA . CYS B 1 165 ? 2.689 -24.047 -11.25 1 98.88 165 CYS B CA 1
ATOM 4202 C C . CYS B 1 165 ? 4.133 -24.5 -11.07 1 98.88 165 CYS B C 1
ATOM 4204 O O . CYS B 1 165 ? 4.418 -25.344 -10.219 1 98.88 165 CYS B O 1
ATOM 4206 N N . CYS B 1 166 ? 4.977 -24 -11.867 1 98.69 166 CYS B N 1
ATOM 4207 C CA . CYS B 1 166 ? 6.426 -24.094 -11.711 1 98.69 166 CYS B CA 1
ATOM 4208 C C . CYS B 1 166 ? 7.102 -22.797 -12.125 1 98.69 166 CYS B C 1
ATOM 4210 O O . CYS B 1 166 ? 7.406 -22.609 -13.305 1 98.69 166 CYS B O 1
ATOM 4212 N N . ASN B 1 167 ? 7.367 -21.984 -11.18 1 98.44 167 ASN B N 1
ATOM 4213 C CA . ASN B 1 167 ? 8.016 -20.703 -11.453 1 98.44 167 ASN B CA 1
ATOM 4214 C C . ASN B 1 167 ? 9.492 -20.875 -11.781 1 98.44 167 ASN B C 1
ATOM 4216 O O . ASN B 1 167 ? 10.188 -21.656 -11.125 1 98.44 167 ASN B O 1
ATOM 4220 N N . LEU B 1 168 ? 9.914 -20.125 -12.742 1 98.69 168 LEU B N 1
ATOM 4221 C CA . LEU B 1 168 ? 11.344 -20.141 -13.055 1 98.69 168 LEU B CA 1
ATOM 4222 C C . LEU B 1 168 ? 12.094 -19.125 -12.219 1 98.69 168 LEU B C 1
ATOM 4224 O O . LEU B 1 168 ? 13.312 -19.188 -12.078 1 98.69 168 LEU B O 1
ATOM 4228 N N . GLU B 1 169 ? 11.406 -18.156 -11.711 1 97.88 169 GLU B N 1
ATOM 4229 C CA . GLU B 1 169 ? 11.93 -17.031 -10.945 1 97.88 169 GLU B CA 1
ATOM 4230 C C . GLU B 1 169 ? 12.75 -16.094 -11.828 1 97.88 169 GLU B C 1
ATOM 4232 O O . GLU B 1 169 ? 12.531 -14.883 -11.836 1 97.88 169 GLU B O 1
ATOM 4237 N N . THR B 1 170 ? 13.711 -16.578 -12.477 1 98.56 170 THR B N 1
ATOM 4238 C CA . THR B 1 170 ? 14.523 -15.898 -13.477 1 98.56 170 THR B CA 1
ATOM 4239 C C . THR B 1 170 ? 15.164 -16.906 -14.43 1 98.56 170 THR B C 1
ATOM 4241 O O . THR B 1 170 ? 15.438 -18.047 -14.047 1 98.56 170 THR B O 1
ATOM 4244 N N . ILE B 1 171 ? 15.438 -16.484 -15.672 1 98.56 171 ILE B N 1
ATOM 4245 C CA . ILE B 1 171 ? 16.094 -17.375 -16.625 1 98.56 171 ILE B CA 1
ATOM 4246 C C . ILE B 1 171 ? 17.578 -17.016 -16.734 1 98.56 171 ILE B C 1
ATOM 4248 O O . ILE B 1 171 ? 18.312 -17.609 -17.516 1 98.56 171 ILE B O 1
ATOM 4252 N N . ASN B 1 172 ? 17.922 -15.914 -16.031 1 98.56 172 ASN B N 1
ATOM 4253 C CA . ASN B 1 172 ? 19.344 -15.648 -15.883 1 98.56 172 ASN B CA 1
ATOM 4254 C C . ASN B 1 172 ? 20.031 -16.719 -15.031 1 98.56 172 ASN B C 1
ATOM 4256 O O . ASN B 1 172 ? 19.891 -16.734 -13.812 1 98.56 172 ASN B O 1
ATOM 4260 N N . GLU B 1 173 ? 20.844 -17.516 -15.633 1 98.38 173 GLU B N 1
ATOM 4261 C CA . GLU B 1 173 ? 21.422 -18.703 -14.992 1 98.38 173 GLU B CA 1
ATOM 4262 C C . GLU B 1 173 ? 22.312 -18.297 -13.82 1 98.38 173 GLU B C 1
ATOM 4264 O O . GL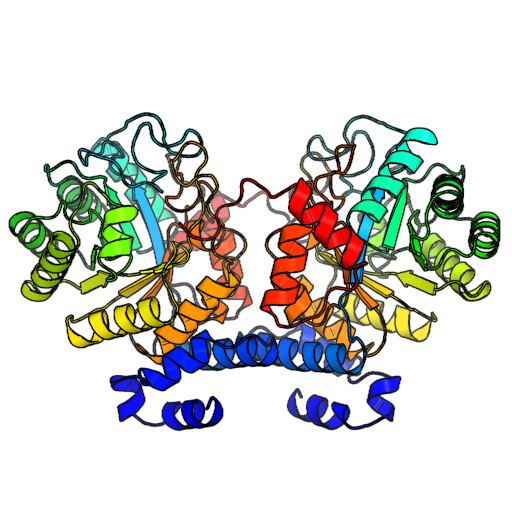U B 1 173 ? 22.328 -18.984 -12.789 1 98.38 173 GLU B O 1
ATOM 4269 N N . GLU B 1 174 ? 23.047 -17.266 -14.008 1 98 174 GLU B N 1
ATOM 4270 C CA . GLU B 1 174 ? 23.953 -16.812 -12.953 1 98 174 GLU B CA 1
ATOM 4271 C C . GLU B 1 174 ? 23.172 -16.406 -11.703 1 98 174 GLU B C 1
ATOM 4273 O O . GLU B 1 174 ? 23.516 -16.797 -10.594 1 98 174 GLU B O 1
ATOM 4278 N N . ILE B 1 175 ? 22.109 -15.641 -11.922 1 98.12 175 ILE B N 1
ATOM 4279 C CA . ILE B 1 175 ? 21.312 -15.188 -10.797 1 98.12 175 ILE B CA 1
ATOM 4280 C C . ILE B 1 175 ? 20.562 -16.359 -10.18 1 98.12 175 ILE B C 1
ATOM 4282 O O . ILE B 1 175 ? 20.5 -16.5 -8.953 1 98.12 175 ILE B O 1
ATOM 4286 N N . PHE B 1 176 ? 20.047 -17.234 -11.008 1 98.5 176 PHE B N 1
ATOM 4287 C CA . PHE B 1 176 ? 19.328 -18.406 -10.516 1 98.5 176 PHE B CA 1
ATOM 4288 C C . PHE B 1 176 ? 20.219 -19.25 -9.609 1 98.5 176 PHE B C 1
ATOM 4290 O O . PHE B 1 176 ? 19.828 -19.578 -8.484 1 98.5 176 PHE B O 1
ATOM 4297 N N . LYS B 1 177 ? 21.391 -19.547 -10.047 1 97.94 177 LYS B N 1
ATOM 4298 C CA . LYS B 1 177 ? 22.312 -20.391 -9.297 1 97.94 177 LYS B CA 1
ATOM 4299 C C . LYS B 1 177 ? 22.703 -19.719 -7.98 1 97.94 177 LYS B C 1
ATOM 4301 O O . LYS B 1 177 ? 22.922 -20.406 -6.977 1 97.94 177 LYS B O 1
ATOM 4306 N N . ARG B 1 178 ? 22.781 -18.484 -8.062 1 97.31 178 ARG B N 1
ATOM 4307 C CA . ARG B 1 178 ? 23.172 -17.734 -6.871 1 97.31 178 ARG B CA 1
ATOM 4308 C C . ARG B 1 178 ? 22.094 -17.828 -5.801 1 97.31 178 ARG B C 1
ATOM 4310 O O . ARG B 1 178 ? 22.391 -18.109 -4.637 1 97.31 178 ARG B O 1
ATOM 4317 N N . VAL B 1 179 ? 20.812 -17.609 -6.137 1 97.56 179 VAL B N 1
ATOM 4318 C CA . VAL B 1 179 ? 19.766 -17.484 -5.129 1 97.56 179 VAL B CA 1
ATOM 4319 C C . VAL B 1 179 ? 19.188 -18.859 -4.805 1 97.56 179 VAL B C 1
ATOM 4321 O O . VAL B 1 179 ? 18.578 -19.062 -3.748 1 97.56 179 VAL B O 1
ATOM 4324 N N . LYS B 1 180 ? 19.359 -19.781 -5.715 1 97.81 180 LYS B N 1
ATOM 4325 C CA . LYS B 1 180 ? 18.906 -21.156 -5.531 1 97.81 180 LYS B CA 1
ATOM 4326 C C . LYS B 1 180 ? 20.031 -22.156 -5.781 1 97.81 180 LYS B C 1
ATOM 4328 O O . LYS B 1 180 ? 19.938 -23 -6.676 1 97.81 180 LYS B O 1
ATOM 4333 N N . PRO B 1 181 ? 20.953 -22.188 -4.938 1 97.88 181 PRO B N 1
ATOM 4334 C CA . PRO B 1 181 ? 22.172 -22.984 -5.195 1 97.88 181 PRO B CA 1
ATOM 4335 C C . PRO B 1 181 ? 21.906 -24.484 -5.18 1 97.88 181 PRO B C 1
ATOM 4337 O O . PRO B 1 181 ? 22.703 -25.266 -5.715 1 97.88 181 PRO B O 1
ATOM 4340 N N . GLY B 1 182 ? 20.859 -24.922 -4.625 1 97.94 182 GLY B N 1
ATOM 4341 C CA . GLY B 1 182 ? 20.578 -26.359 -4.543 1 97.94 182 GLY B CA 1
ATOM 4342 C C . GLY B 1 182 ? 19.719 -26.859 -5.691 1 97.94 182 GLY B C 1
ATOM 4343 O O . GLY B 1 182 ? 19.375 -28.047 -5.742 1 97.94 182 GLY B O 1
ATOM 4344 N N . GLU B 1 183 ? 19.359 -26 -6.625 1 97.75 183 GLU B N 1
ATOM 4345 C CA . GLU B 1 183 ? 18.5 -26.359 -7.754 1 97.75 183 GLU B CA 1
ATOM 4346 C C . GLU B 1 183 ? 19.172 -26 -9.078 1 97.75 183 GLU B C 1
ATOM 4348 O O . GLU B 1 183 ? 20.156 -25.266 -9.109 1 97.75 183 GLU B O 1
ATOM 4353 N N . GLU B 1 184 ? 18.609 -26.609 -10.062 1 97.81 184 GLU B N 1
ATOM 4354 C CA . GLU B 1 184 ? 19 -26.281 -11.43 1 97.81 184 GLU B CA 1
ATOM 4355 C C . GLU B 1 184 ? 17.828 -25.719 -12.219 1 97.81 184 GLU B C 1
ATOM 4357 O O . GLU B 1 184 ? 16.719 -26.281 -12.188 1 97.81 184 GLU B O 1
ATOM 4362 N N . LEU B 1 185 ? 18.062 -24.641 -12.914 1 98.62 185 LEU B N 1
ATOM 4363 C CA . LEU B 1 185 ? 17.031 -24 -13.727 1 98.62 185 LEU B CA 1
ATOM 4364 C C . LEU B 1 185 ? 16.453 -24.984 -14.742 1 98.62 185 LEU B C 1
ATOM 4366 O O . LEU B 1 185 ? 15.242 -25.031 -14.961 1 98.62 185 LEU B O 1
ATOM 4370 N N . GLU B 1 186 ? 17.281 -25.781 -15.312 1 98.44 186 GLU B N 1
ATOM 4371 C CA . GLU B 1 186 ? 16.891 -26.734 -16.344 1 98.44 186 GLU B CA 1
ATOM 4372 C C . GLU B 1 186 ? 15.844 -27.703 -15.82 1 98.44 186 GLU B C 1
ATOM 4374 O O . GLU B 1 186 ? 14.969 -28.141 -16.562 1 98.44 186 GLU B O 1
ATOM 4379 N N . ASP B 1 187 ? 15.953 -28.047 -14.594 1 98.31 187 ASP B N 1
ATOM 4380 C CA . ASP B 1 187 ? 14.984 -28.969 -14 1 98.31 187 ASP B CA 1
ATOM 4381 C C . ASP B 1 187 ? 13.586 -28.359 -13.984 1 98.31 187 ASP B C 1
ATOM 4383 O O . ASP B 1 187 ? 12.594 -29.047 -14.219 1 98.31 187 ASP B O 1
ATOM 4387 N N . ARG B 1 188 ? 13.484 -27.109 -13.672 1 98.69 188 ARG B N 1
ATOM 4388 C CA . ARG B 1 188 ? 12.195 -26.422 -13.672 1 98.69 188 ARG B CA 1
ATOM 4389 C C . ARG B 1 188 ? 11.656 -26.266 -15.086 1 98.69 188 ARG B C 1
ATOM 4391 O O . ARG B 1 188 ? 10.453 -26.422 -15.32 1 98.69 188 ARG B O 1
ATOM 4398 N N . ILE B 1 189 ? 12.57 -25.969 -16 1 98.88 189 ILE B N 1
ATOM 4399 C CA . ILE B 1 189 ? 12.164 -25.859 -17.406 1 98.88 189 ILE B CA 1
ATOM 4400 C C . ILE B 1 189 ? 11.602 -27.203 -17.875 1 98.88 189 ILE B C 1
ATOM 4402 O O . ILE B 1 189 ? 10.586 -27.234 -18.578 1 98.88 189 ILE B O 1
ATOM 4406 N N . LYS B 1 190 ? 12.234 -28.281 -17.5 1 98.69 190 LYS B N 1
ATOM 4407 C CA . LYS B 1 190 ? 11.758 -29.609 -17.859 1 98.69 190 LYS B CA 1
ATOM 4408 C C . LYS B 1 190 ? 10.352 -29.859 -17.344 1 98.69 190 LYS B C 1
ATOM 4410 O O . LYS B 1 190 ? 9.508 -30.422 -18.047 1 98.69 190 LYS B O 1
ATOM 4415 N N . VAL B 1 191 ? 10.109 -29.453 -16.109 1 98.75 191 VAL B N 1
ATOM 4416 C CA . VAL B 1 191 ? 8.781 -29.594 -15.523 1 98.75 191 VAL B CA 1
ATOM 4417 C C . VAL B 1 191 ? 7.766 -28.812 -16.359 1 98.75 191 VAL B C 1
ATOM 4419 O O . VAL B 1 191 ? 6.691 -29.328 -16.672 1 98.75 191 VAL B O 1
ATOM 4422 N N . CYS B 1 192 ? 8.07 -27.594 -16.734 1 98.88 192 CYS B N 1
ATOM 4423 C CA . CYS B 1 192 ? 7.176 -26.766 -17.547 1 98.88 192 CYS B CA 1
ATOM 4424 C C . CYS B 1 192 ? 6.848 -27.453 -18.859 1 98.88 192 CYS B C 1
ATOM 4426 O O . CYS B 1 192 ? 5.691 -27.484 -19.281 1 98.88 192 CYS B O 1
ATOM 4428 N N . LYS B 1 193 ? 7.871 -28.062 -19.469 1 98.81 193 LYS B N 1
ATOM 4429 C CA . LYS B 1 193 ? 7.672 -28.781 -20.719 1 98.81 193 LYS B CA 1
ATOM 4430 C C . LYS B 1 193 ? 6.746 -29.969 -20.531 1 98.81 193 LYS B C 1
ATOM 4432 O O . LYS B 1 193 ? 5.887 -30.234 -21.391 1 98.81 193 LYS B O 1
ATOM 4437 N N . LEU B 1 194 ? 6.953 -30.672 -19.453 1 98.75 194 LEU B N 1
ATOM 4438 C CA . LEU B 1 194 ? 6.121 -31.844 -19.156 1 98.75 194 LEU B CA 1
ATOM 4439 C C . LEU B 1 194 ? 4.668 -31.422 -18.953 1 98.75 194 LEU B C 1
ATOM 4441 O O . LEU B 1 194 ? 3.754 -32.125 -19.406 1 98.75 194 LEU B O 1
ATOM 4445 N N . VAL B 1 195 ? 4.445 -30.312 -18.25 1 98.88 195 VAL B N 1
ATOM 4446 C CA . VAL B 1 195 ? 3.092 -29.812 -18.016 1 98.88 195 VAL B CA 1
ATOM 4447 C C . VAL B 1 195 ? 2.4 -29.547 -19.344 1 98.88 195 VAL B C 1
ATOM 4449 O O . VAL B 1 195 ? 1.26 -29.953 -19.562 1 98.88 195 VAL B O 1
ATOM 4452 N N . ASN B 1 196 ? 3.098 -28.875 -20.281 1 98.81 196 ASN B N 1
ATOM 4453 C CA . ASN B 1 196 ? 2.555 -28.625 -21.609 1 98.81 196 ASN B CA 1
ATOM 4454 C C . ASN B 1 196 ? 2.322 -29.922 -22.375 1 98.81 196 ASN B C 1
ATOM 4456 O O . ASN B 1 196 ? 1.296 -30.094 -23.047 1 98.81 196 ASN B O 1
ATOM 4460 N N . LYS B 1 197 ? 3.322 -30.844 -22.25 1 98.69 197 LYS B N 1
ATOM 4461 C CA . LYS B 1 197 ? 3.238 -32.125 -22.938 1 98.69 197 LYS B CA 1
ATOM 4462 C C . LYS B 1 197 ? 1.936 -32.844 -22.594 1 98.69 197 LYS B C 1
ATOM 4464 O O . LYS B 1 197 ? 1.308 -33.438 -23.469 1 98.69 197 LYS B O 1
ATOM 4469 N N . TYR B 1 198 ? 1.481 -32.75 -21.391 1 98.44 198 TYR B N 1
ATOM 4470 C CA . TYR B 1 198 ? 0.325 -33.5 -20.938 1 98.44 198 TYR B CA 1
ATOM 4471 C C . TYR B 1 198 ? -0.935 -32.656 -20.953 1 98.44 198 TYR B C 1
ATOM 4473 O O . TYR B 1 198 ? -1.993 -33.094 -20.5 1 98.44 198 TYR B O 1
ATOM 4481 N N . GLY B 1 199 ? -0.849 -31.422 -21.375 1 98.38 199 GLY B N 1
ATOM 4482 C CA . GLY B 1 199 ? -2.008 -30.609 -21.688 1 98.38 199 GLY B CA 1
ATOM 4483 C C . GLY B 1 199 ? -2.654 -30 -20.453 1 98.38 199 GLY B C 1
ATOM 4484 O O . GLY B 1 199 ? -3.855 -29.719 -20.453 1 98.38 199 GLY B O 1
ATOM 4485 N N . ILE B 1 200 ? -1.993 -29.891 -19.297 1 98.81 200 ILE B N 1
ATOM 4486 C CA . ILE B 1 200 ? -2.467 -29.156 -18.141 1 98.81 200 ILE B CA 1
ATOM 4487 C C . ILE B 1 200 ? -2.084 -27.688 -18.266 1 98.81 200 ILE B C 1
ATOM 4489 O O . ILE B 1 200 ? -1.05 -27.344 -18.844 1 98.81 200 ILE B O 1
ATOM 4493 N N . GLU B 1 201 ? -2.918 -26.766 -17.812 1 98.88 201 GLU B N 1
ATOM 4494 C CA . GLU B 1 201 ? -2.561 -25.344 -17.828 1 98.88 201 GLU B CA 1
ATOM 4495 C C . GLU B 1 201 ? -1.285 -25.094 -17.031 1 98.88 201 GLU B C 1
ATOM 4497 O O . GLU B 1 201 ? -1.15 -25.562 -15.891 1 98.88 201 GLU B O 1
ATOM 4502 N N . LEU B 1 202 ? -0.362 -24.406 -17.625 1 98.94 202 LEU B N 1
ATOM 4503 C CA . LEU B 1 202 ? 0.917 -24.094 -17 1 98.94 202 LEU B CA 1
ATOM 4504 C C . LEU B 1 202 ? 0.896 -22.688 -16.406 1 98.94 202 LEU B C 1
ATOM 4506 O O . LEU B 1 202 ? 0.483 -21.734 -17.062 1 98.94 202 LEU B O 1
ATOM 4510 N N . SER B 1 203 ? 1.235 -22.578 -15.117 1 98.94 203 SER B N 1
ATOM 4511 C CA . SER B 1 203 ? 1.581 -21.328 -14.453 1 98.94 203 SER B CA 1
ATOM 4512 C C . SER B 1 203 ? 3.084 -21.234 -14.211 1 98.94 203 SER B C 1
ATOM 4514 O O . SER B 1 203 ? 3.691 -22.141 -13.648 1 98.94 203 SER B O 1
ATOM 4516 N N . SER B 1 204 ? 3.695 -20.172 -14.672 1 98.88 204 SER B N 1
ATOM 4517 C CA . SER B 1 204 ? 5.121 -19.953 -14.461 1 98.88 204 SER B CA 1
ATOM 4518 C C . SER B 1 204 ? 5.453 -18.469 -14.422 1 98.88 204 SER B C 1
ATOM 4520 O O . SER B 1 204 ? 5.086 -17.719 -15.336 1 98.88 204 SER B O 1
ATOM 4522 N N . GLY B 1 205 ? 6.129 -18.047 -13.375 1 97.81 205 GLY B N 1
ATOM 4523 C CA . GLY B 1 205 ? 6.273 -16.609 -13.195 1 97.81 205 GLY B CA 1
ATOM 4524 C C . GLY B 1 205 ? 7.688 -16.203 -12.828 1 97.81 205 GLY B C 1
ATOM 4525 O O . GLY B 1 205 ? 8.633 -16.969 -13.023 1 97.81 205 GLY B O 1
ATOM 4526 N N . LEU B 1 206 ? 7.789 -14.93 -12.547 1 98.25 206 LEU B N 1
ATOM 4527 C CA . LEU B 1 206 ? 9.039 -14.25 -12.234 1 98.25 206 LEU B CA 1
ATOM 4528 C C . LEU B 1 206 ? 9.078 -13.828 -10.766 1 98.25 206 LEU B C 1
ATOM 4530 O O . LEU B 1 206 ? 8.078 -13.359 -10.227 1 98.25 206 LEU B O 1
ATOM 4534 N N . LEU B 1 207 ? 10.203 -14 -10.156 1 98.38 207 LEU B N 1
ATOM 4535 C CA . LEU B 1 207 ? 10.547 -13.289 -8.93 1 98.38 207 LEU B CA 1
ATOM 4536 C C . LEU B 1 207 ? 11.445 -12.094 -9.234 1 98.38 207 LEU B C 1
ATOM 4538 O O . LEU B 1 207 ? 12.578 -12.258 -9.68 1 98.38 207 LEU B O 1
ATOM 4542 N N . ILE B 1 208 ? 10.938 -10.891 -9 1 98 208 ILE B N 1
ATOM 4543 C CA . ILE B 1 208 ? 11.703 -9.719 -9.406 1 98 208 ILE B CA 1
ATOM 4544 C C . ILE B 1 208 ? 12.297 -9.031 -8.18 1 98 208 ILE B C 1
ATOM 45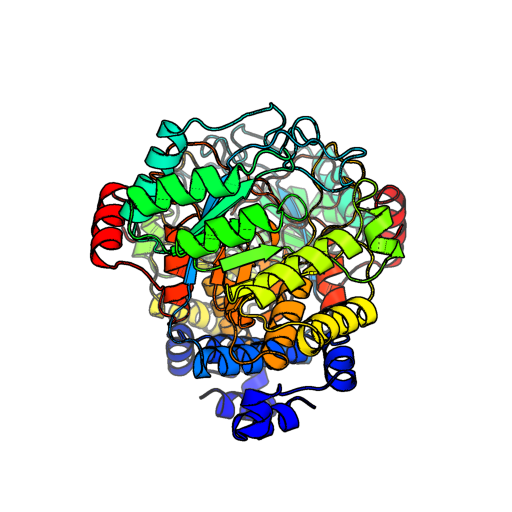46 O O . ILE B 1 208 ? 11.75 -9.133 -7.078 1 98 208 ILE B O 1
ATOM 4550 N N . GLY B 1 209 ? 13.445 -8.344 -8.406 1 96.56 209 GLY B N 1
ATOM 4551 C CA . GLY B 1 209 ? 14.148 -7.656 -7.34 1 96.56 209 GLY B CA 1
ATOM 4552 C C . GLY B 1 209 ? 15.234 -8.5 -6.699 1 96.56 209 GLY B C 1
ATOM 4553 O O . GLY B 1 209 ? 15.625 -8.258 -5.555 1 96.56 209 GLY B O 1
ATOM 4554 N N . ILE B 1 210 ? 15.703 -9.508 -7.387 1 96.75 210 ILE B N 1
ATOM 4555 C CA . ILE B 1 210 ? 16.703 -10.398 -6.816 1 96.75 210 ILE B CA 1
ATOM 4556 C C . ILE B 1 210 ? 18.047 -10.172 -7.504 1 96.75 210 ILE B C 1
ATOM 4558 O O . ILE B 1 210 ? 18.891 -11.062 -7.547 1 96.75 210 ILE B O 1
ATOM 4562 N N . GLY B 1 211 ? 18.188 -9.039 -8.117 1 95.69 211 GLY B N 1
ATOM 4563 C CA . GLY B 1 211 ? 19.438 -8.688 -8.742 1 95.69 211 GLY B CA 1
ATOM 4564 C C . GLY B 1 211 ? 19.391 -8.703 -10.258 1 95.69 211 GLY B C 1
ATOM 4565 O O . GLY B 1 211 ? 20.391 -8.398 -10.922 1 95.69 211 GLY B O 1
ATOM 4566 N N . GLU B 1 212 ? 18.25 -9.047 -10.812 1 97.38 212 GLU B N 1
ATOM 4567 C CA . GLU B 1 212 ? 18.094 -9.117 -12.258 1 97.38 212 GLU B CA 1
ATOM 4568 C C . GLU B 1 212 ? 17.922 -7.723 -12.859 1 97.38 212 GLU B C 1
ATOM 4570 O O . GLU B 1 212 ? 17.469 -6.801 -12.18 1 97.38 212 GLU B O 1
ATOM 4575 N N . SER B 1 213 ? 18.297 -7.551 -14.141 1 97.5 213 SER B N 1
ATOM 4576 C CA . SER B 1 213 ? 18.109 -6.309 -14.883 1 97.5 213 SER B CA 1
ATOM 4577 C C . SER B 1 213 ? 16.734 -6.281 -15.562 1 97.5 213 SER B C 1
ATOM 4579 O O . SER B 1 213 ? 16.016 -7.281 -15.562 1 97.5 213 SER B O 1
ATOM 4581 N N . TYR B 1 214 ? 16.438 -5.148 -16.109 1 98.31 214 TYR B N 1
ATOM 4582 C CA . TYR B 1 214 ? 15.227 -5.059 -16.922 1 98.31 214 TYR B CA 1
ATOM 4583 C C . TYR B 1 214 ? 15.32 -5.957 -18.141 1 98.31 214 TYR B C 1
ATOM 4585 O O . TYR B 1 214 ? 14.328 -6.551 -18.562 1 98.31 214 TYR B O 1
ATOM 4593 N N . GLU B 1 215 ? 16.484 -6.023 -18.703 1 98.56 215 GLU B N 1
ATOM 4594 C CA . GLU B 1 215 ? 16.703 -6.938 -19.812 1 98.56 215 GLU B CA 1
ATOM 4595 C C . GLU B 1 215 ? 16.438 -8.383 -19.406 1 98.56 215 GLU B C 1
ATOM 4597 O O . GLU B 1 215 ? 15.844 -9.148 -20.188 1 98.56 215 GLU B O 1
ATOM 4602 N N . ASP B 1 216 ? 16.844 -8.742 -18.234 1 98.62 216 ASP B N 1
ATOM 4603 C CA . ASP B 1 216 ? 16.562 -10.078 -17.719 1 98.62 216 ASP B CA 1
ATOM 4604 C C . ASP B 1 216 ? 15.062 -10.344 -17.641 1 98.62 216 ASP B C 1
ATOM 4606 O O . ASP B 1 216 ? 14.602 -11.438 -17.984 1 98.62 216 ASP B O 1
ATOM 4610 N N . ARG B 1 217 ? 14.266 -9.383 -17.172 1 98.88 217 ARG B N 1
ATOM 4611 C CA . ARG B 1 217 ? 12.82 -9.539 -17.062 1 98.88 217 ARG B CA 1
ATOM 4612 C C . ARG B 1 217 ? 12.18 -9.719 -18.438 1 98.88 217 ARG B C 1
ATOM 4614 O O . ARG B 1 217 ? 11.328 -10.586 -18.609 1 98.88 217 ARG B O 1
ATOM 4621 N N . VAL B 1 218 ? 12.656 -8.875 -19.375 1 98.81 218 VAL B N 1
ATOM 4622 C CA . VAL B 1 218 ? 12.133 -8.953 -20.734 1 98.81 218 VAL B CA 1
ATOM 4623 C C . VAL B 1 218 ? 12.461 -10.312 -21.344 1 98.81 218 VAL B C 1
ATOM 4625 O O . VAL B 1 218 ? 11.586 -10.977 -21.906 1 98.81 218 VAL B O 1
ATOM 4628 N N . ASP B 1 219 ? 13.719 -10.719 -21.188 1 98.81 219 ASP B N 1
ATOM 4629 C CA . ASP B 1 219 ? 14.141 -12.023 -21.703 1 98.81 219 ASP B CA 1
ATOM 4630 C C . ASP B 1 219 ? 13.297 -13.148 -21.109 1 98.81 219 ASP B C 1
ATOM 4632 O O . ASP B 1 219 ? 12.891 -14.07 -21.828 1 98.81 219 ASP B O 1
ATOM 4636 N N . HIS B 1 220 ? 13.023 -13.055 -19.875 1 98.94 220 HIS B N 1
ATOM 4637 C CA . HIS B 1 220 ? 12.234 -14.07 -19.188 1 98.94 220 HIS B CA 1
ATOM 4638 C C . HIS B 1 220 ? 10.82 -14.148 -19.766 1 98.94 220 HIS B C 1
ATOM 4640 O O . HIS B 1 220 ? 10.336 -15.234 -20.094 1 98.94 220 HIS B O 1
ATOM 4646 N N . LEU B 1 221 ? 10.164 -13.023 -19.844 1 98.94 221 LEU B N 1
ATOM 4647 C CA . LEU B 1 221 ? 8.781 -12.977 -20.328 1 98.94 221 LEU B CA 1
ATOM 4648 C C . LEU B 1 221 ? 8.688 -13.516 -21.766 1 98.94 221 LEU B C 1
ATOM 4650 O O . LEU B 1 221 ? 7.797 -14.305 -22.078 1 98.94 221 LEU B O 1
ATOM 4654 N N . PHE B 1 222 ? 9.594 -13.172 -22.578 1 98.81 222 PHE B N 1
ATOM 4655 C CA . PHE B 1 222 ? 9.539 -13.633 -23.969 1 98.81 222 PHE B CA 1
ATOM 4656 C C . PHE B 1 222 ? 10 -15.078 -24.062 1 98.81 222 PHE B C 1
ATOM 4658 O O . PHE B 1 222 ? 9.547 -15.812 -24.953 1 98.81 222 PHE B O 1
ATOM 4665 N N . PHE B 1 223 ? 10.914 -15.508 -23.203 1 98.81 223 PHE B N 1
ATOM 4666 C CA . PHE B 1 223 ? 11.234 -16.922 -23.125 1 98.81 223 PHE B CA 1
ATOM 4667 C C . PHE B 1 223 ? 9.984 -17.75 -22.859 1 98.81 223 PHE B C 1
ATOM 4669 O O . PHE B 1 223 ? 9.75 -18.766 -23.531 1 98.81 223 PHE B O 1
ATOM 4676 N N . LEU B 1 224 ? 9.18 -17.312 -21.875 1 98.88 224 LEU B N 1
ATOM 4677 C CA . LEU B 1 224 ? 7.926 -18 -21.594 1 98.88 224 LEU B CA 1
ATOM 4678 C C . LEU B 1 224 ? 7.02 -18.016 -22.812 1 98.88 224 LEU B C 1
ATOM 4680 O O . LEU B 1 224 ? 6.441 -19.062 -23.141 1 98.88 224 LEU B O 1
ATOM 4684 N N . LYS B 1 225 ? 6.918 -16.922 -23.5 1 98.44 225 LYS B N 1
ATOM 4685 C CA . LYS B 1 225 ? 6.035 -16.766 -24.641 1 98.44 225 LYS B CA 1
ATOM 4686 C C . LYS B 1 225 ? 6.449 -17.688 -25.781 1 98.44 225 LYS B C 1
ATOM 4688 O O . LYS B 1 225 ? 5.598 -18.266 -26.469 1 98.44 225 LYS B O 1
ATOM 4693 N N . GLU B 1 226 ? 7.738 -17.875 -25.938 1 98.19 226 GLU B N 1
ATOM 4694 C CA . GLU B 1 226 ? 8.273 -18.562 -27.109 1 98.19 226 GLU B CA 1
ATOM 4695 C C . GLU B 1 226 ? 8.391 -20.062 -26.844 1 98.19 226 GLU B C 1
ATOM 4697 O O . GLU B 1 226 ? 8.391 -20.875 -27.781 1 98.19 226 GLU B O 1
ATOM 4702 N N . ASN B 1 227 ? 8.398 -20.453 -25.594 1 98.44 227 ASN B N 1
ATOM 4703 C CA . ASN B 1 227 ? 8.789 -21.828 -25.328 1 98.44 227 ASN B CA 1
ATOM 4704 C C . ASN B 1 227 ? 7.633 -22.625 -24.734 1 98.44 227 ASN B C 1
ATOM 4706 O O . ASN B 1 227 ? 7.684 -23.859 -24.672 1 98.44 227 ASN B O 1
ATOM 4710 N N . PHE B 1 228 ? 6.57 -21.938 -24.312 1 98.69 228 PHE B N 1
ATOM 4711 C CA . PHE B 1 228 ? 5.527 -22.656 -23.594 1 98.69 228 PHE B CA 1
ATOM 4712 C C . PHE B 1 228 ? 4.145 -22.172 -24.016 1 98.69 228 PHE B C 1
ATOM 4714 O O . PHE B 1 228 ? 3.994 -21.047 -24.469 1 98.69 228 PHE B O 1
ATOM 4721 N N . GLU B 1 229 ? 3.186 -23.078 -23.969 1 98.38 229 GLU B N 1
ATOM 4722 C CA . GLU B 1 229 ? 1.786 -22.672 -23.844 1 98.38 229 GLU B CA 1
ATOM 4723 C C . GLU B 1 229 ? 1.428 -22.328 -22.406 1 98.38 229 GLU B C 1
ATOM 4725 O O . GLU B 1 229 ? 1.217 -23.234 -21.578 1 98.38 229 GLU B O 1
ATOM 4730 N N . ILE B 1 230 ? 1.275 -21.094 -22.141 1 98.25 230 ILE B N 1
ATOM 4731 C CA . ILE B 1 230 ? 1.174 -20.609 -20.766 1 98.25 230 ILE B CA 1
ATOM 4732 C C . ILE B 1 230 ? -0.232 -20.062 -20.516 1 98.25 230 ILE B C 1
ATOM 4734 O O . ILE B 1 230 ? -0.808 -19.391 -21.359 1 98.25 230 ILE B O 1
ATOM 4738 N N . GLY B 1 231 ? -0.776 -20.422 -19.328 1 98.62 231 GLY B N 1
ATOM 4739 C CA . GLY B 1 231 ? -2.105 -19.953 -18.969 1 98.62 231 GLY B CA 1
ATOM 4740 C C . GLY B 1 231 ? -2.098 -18.922 -17.859 1 98.62 231 GLY B C 1
ATOM 4741 O O . GLY B 1 231 ? -3.068 -18.188 -17.672 1 98.62 231 GLY B O 1
ATOM 4742 N N . GLU B 1 232 ? -0.986 -18.875 -17.125 1 98.88 232 GLU B N 1
ATOM 4743 C CA . GLU B 1 232 ? -0.894 -18 -15.961 1 98.88 232 GLU B CA 1
ATOM 4744 C C . GLU B 1 232 ? 0.551 -17.594 -15.688 1 98.88 232 GLU B C 1
ATOM 4746 O O . GLU B 1 232 ? 1.468 -18.406 -15.82 1 98.88 232 GLU B O 1
ATOM 4751 N N . ILE B 1 233 ? 0.729 -16.328 -15.375 1 98.94 233 ILE B N 1
ATOM 4752 C CA . ILE B 1 233 ? 2.047 -15.836 -14.977 1 98.94 233 ILE B CA 1
ATOM 4753 C C . ILE B 1 233 ? 1.948 -15.102 -13.641 1 98.94 233 ILE B C 1
ATOM 4755 O O . ILE B 1 233 ? 1.386 -14 -13.57 1 98.94 233 ILE B O 1
ATOM 4759 N N . PRO B 1 234 ? 2.434 -15.688 -12.578 1 98.88 234 PRO B N 1
ATOM 4760 C CA . PRO B 1 234 ? 2.6 -14.938 -11.328 1 98.88 234 PRO B CA 1
ATOM 4761 C C . PRO B 1 234 ? 3.76 -13.945 -11.391 1 98.88 234 PRO B C 1
ATOM 4763 O O . PRO B 1 234 ? 4.852 -14.289 -11.844 1 98.88 234 PRO B O 1
ATOM 4766 N N . ILE B 1 235 ? 3.51 -12.75 -11.023 1 98.88 235 ILE B N 1
ATOM 4767 C CA . ILE B 1 235 ? 4.555 -11.742 -10.844 1 98.88 235 ILE B CA 1
ATOM 4768 C C . ILE B 1 235 ? 4.789 -11.516 -9.352 1 98.88 235 ILE B C 1
ATOM 4770 O O . ILE B 1 235 ? 3.92 -10.992 -8.648 1 98.88 235 ILE B O 1
ATOM 4774 N N . MET B 1 236 ? 5.98 -11.875 -8.906 1 98.5 236 MET B N 1
ATOM 4775 C CA . MET B 1 236 ? 6.297 -11.844 -7.48 1 98.5 236 MET B CA 1
ATOM 4776 C C . MET B 1 236 ? 7.438 -10.867 -7.199 1 98.5 236 MET B C 1
ATOM 4778 O O . MET B 1 236 ? 8.492 -10.945 -7.828 1 98.5 236 MET B O 1
ATOM 4782 N N . GLY B 1 237 ? 7.199 -9.969 -6.258 1 98.12 237 GLY B N 1
ATOM 4783 C CA . GLY B 1 237 ? 8.266 -9.102 -5.789 1 98.12 237 GLY B CA 1
ATOM 4784 C C . GLY B 1 237 ? 9.016 -9.664 -4.594 1 98.12 237 GLY B C 1
ATOM 4785 O O . GLY B 1 237 ? 8.398 -10.195 -3.668 1 98.12 237 GLY B O 1
ATOM 4786 N N . PHE B 1 238 ? 10.305 -9.453 -4.586 1 97.69 238 PHE B N 1
ATOM 4787 C CA . PHE B 1 238 ? 11.148 -9.984 -3.521 1 97.69 238 PHE B CA 1
ATOM 4788 C C . PHE B 1 238 ? 10.961 -9.188 -2.236 1 97.69 238 PHE B C 1
ATOM 4790 O O . PHE B 1 238 ? 10.969 -7.953 -2.258 1 97.69 238 PHE B O 1
ATOM 4797 N N . ASN B 1 239 ? 10.742 -9.891 -1.187 1 96.12 239 ASN B N 1
ATOM 4798 C CA . ASN B 1 239 ? 10.805 -9.359 0.171 1 96.12 239 ASN B CA 1
ATOM 4799 C C . ASN B 1 239 ? 11.773 -10.156 1.039 1 96.12 239 ASN B C 1
ATOM 4801 O O . ASN B 1 239 ? 11.672 -11.383 1.126 1 96.12 239 ASN B O 1
ATOM 4805 N N . PRO B 1 240 ? 12.633 -9.531 1.748 1 95.19 240 PRO B N 1
ATOM 4806 C CA . PRO B 1 240 ? 13.57 -10.273 2.594 1 95.19 240 PRO B CA 1
ATOM 4807 C C . PRO B 1 240 ? 12.906 -10.891 3.82 1 95.19 240 PRO B C 1
ATOM 4809 O O . PRO B 1 240 ? 12.008 -10.281 4.41 1 95.19 240 PRO B O 1
ATOM 4812 N N . TYR B 1 241 ? 13.305 -12.07 4.133 1 95.88 241 TYR B N 1
ATOM 4813 C CA . TYR B 1 241 ? 12.938 -12.734 5.375 1 95.88 241 TYR B CA 1
ATOM 4814 C C . TYR B 1 241 ? 14.078 -12.68 6.383 1 95.88 241 TYR B C 1
ATOM 4816 O O . TYR B 1 241 ? 15.219 -13.023 6.055 1 95.88 241 TYR B O 1
ATOM 4824 N N . LYS B 1 242 ? 13.703 -12.258 7.547 1 94.75 242 LYS B N 1
ATOM 4825 C CA . LYS B 1 242 ? 14.727 -12.195 8.594 1 94.75 242 LYS B CA 1
ATOM 4826 C C . LYS B 1 242 ? 15.312 -13.578 8.867 1 94.75 242 LYS B C 1
ATOM 4828 O O . LYS B 1 242 ? 14.586 -14.57 8.914 1 94.75 242 LYS B O 1
ATOM 4833 N N . GLY B 1 243 ? 16.609 -13.664 9.016 1 95.56 243 GLY B N 1
ATOM 4834 C CA . GLY B 1 243 ? 17.266 -14.922 9.32 1 95.56 243 GLY B CA 1
ATOM 4835 C C . GLY B 1 243 ? 17.781 -15.641 8.094 1 95.56 243 GLY B C 1
ATOM 4836 O O . GLY B 1 243 ? 18.609 -16.562 8.195 1 95.56 243 GLY B O 1
ATOM 4837 N N . THR B 1 244 ? 17.375 -15.266 6.891 1 96.25 244 THR B N 1
ATOM 4838 C CA . THR B 1 244 ? 17.859 -15.867 5.652 1 96.25 244 THR B CA 1
ATOM 4839 C C . THR B 1 244 ? 19.141 -15.18 5.191 1 96.25 244 THR B C 1
ATOM 4841 O O . THR B 1 244 ? 19.453 -14.078 5.633 1 96.25 244 THR B O 1
ATOM 4844 N N . PRO B 1 245 ? 19.875 -15.797 4.328 1 96 245 PRO B N 1
ATOM 4845 C CA . PRO B 1 245 ? 21.094 -15.172 3.809 1 96 245 PRO B CA 1
ATOM 4846 C C . PRO B 1 245 ? 20.828 -13.859 3.082 1 96 245 PRO B C 1
ATOM 4848 O O . PRO B 1 245 ? 21.703 -13.008 2.984 1 96 245 PRO B O 1
ATOM 4851 N N . MET B 1 246 ? 19.609 -13.633 2.621 1 96.06 246 MET B N 1
ATOM 4852 C CA . MET B 1 246 ? 19.281 -12.43 1.874 1 96.06 246 MET B CA 1
ATOM 4853 C C . MET B 1 246 ? 18.469 -11.453 2.736 1 96.06 246 MET B C 1
ATOM 4855 O O . MET B 1 246 ? 17.75 -10.609 2.215 1 96.06 246 MET B O 1
ATOM 4859 N N . GLU B 1 247 ? 18.516 -11.539 4.027 1 94.5 247 GLU B N 1
ATOM 4860 C CA . GLU B 1 247 ? 17.734 -10.719 4.941 1 94.5 247 GLU B CA 1
ATOM 4861 C C . GLU B 1 247 ? 18.047 -9.234 4.766 1 94.5 247 GLU B C 1
ATOM 4863 O O . GLU B 1 247 ? 17.203 -8.383 5.086 1 94.5 247 GLU B O 1
ATOM 4868 N N . HIS B 1 248 ? 19.266 -8.898 4.188 1 92.31 248 HIS B N 1
ATOM 4869 C CA . HIS B 1 248 ? 19.656 -7.496 4.094 1 92.31 248 HIS B CA 1
ATOM 4870 C C . HIS B 1 248 ? 19.547 -6.988 2.66 1 92.31 248 HIS B C 1
ATOM 4872 O O . HIS B 1 248 ? 19.969 -5.867 2.361 1 92.31 248 HIS B O 1
ATOM 4878 N N . PHE B 1 249 ? 19 -7.875 1.798 1 93.5 249 PHE B N 1
ATOM 4879 C CA . PHE B 1 249 ? 18.75 -7.457 0.424 1 93.5 249 PHE B CA 1
ATOM 4880 C C . PHE B 1 249 ? 17.578 -6.488 0.358 1 93.5 249 PHE B C 1
ATOM 4882 O O . PHE B 1 249 ? 16.641 -6.574 1.162 1 93.5 249 PHE B O 1
ATOM 4889 N N . GLU B 1 250 ? 17.672 -5.609 -0.542 1 91.62 250 GLU B N 1
ATOM 4890 C CA . GLU B 1 250 ? 16.609 -4.609 -0.68 1 91.62 250 GLU B CA 1
ATOM 4891 C C . GLU B 1 250 ? 15.312 -5.242 -1.161 1 91.62 250 GLU B C 1
ATOM 4893 O O . GLU B 1 250 ? 15.32 -6.098 -2.049 1 91.62 250 GLU B O 1
ATOM 4898 N N . LYS B 1 251 ? 14.273 -4.859 -0.569 1 93.69 251 LYS B N 1
ATOM 4899 C CA . LYS B 1 251 ? 12.961 -5.336 -0.991 1 93.69 251 LYS B CA 1
ATOM 4900 C C . LYS B 1 251 ? 12.562 -4.734 -2.334 1 93.69 251 LYS B C 1
ATOM 4902 O O . LYS B 1 251 ? 12.914 -3.594 -2.639 1 93.69 251 LYS B O 1
ATOM 4907 N N . CYS B 1 252 ? 11.836 -5.512 -3.125 1 95.75 252 CYS B N 1
ATOM 4908 C CA . CYS B 1 252 ? 11.258 -5.008 -4.367 1 95.75 252 CYS B CA 1
ATOM 4909 C C . CYS B 1 252 ? 10.148 -3.996 -4.082 1 95.75 252 CYS B C 1
ATOM 4911 O O . CYS B 1 252 ? 9.227 -4.277 -3.32 1 95.75 252 CYS B O 1
ATOM 4913 N N . HIS B 1 253 ? 10.258 -2.859 -4.633 1 95.5 253 HIS B N 1
ATOM 4914 C CA . HIS B 1 253 ? 9.234 -1.839 -4.445 1 95.5 253 HIS B CA 1
ATOM 4915 C C . HIS B 1 253 ? 7.926 -2.248 -5.105 1 95.5 253 HIS B C 1
ATOM 4917 O O . HIS B 1 253 ? 7.922 -2.77 -6.223 1 95.5 253 HIS B O 1
ATOM 4923 N N . PRO B 1 254 ? 6.789 -2.021 -4.488 1 96.5 254 PRO B N 1
ATOM 4924 C CA . PRO B 1 254 ? 5.504 -2.416 -5.07 1 96.5 254 PRO B CA 1
ATOM 4925 C C . PRO B 1 254 ? 5.285 -1.84 -6.465 1 96.5 254 PRO B C 1
ATOM 4927 O O . PRO B 1 254 ? 4.715 -2.51 -7.332 1 96.5 254 PRO B O 1
ATOM 4930 N N . LEU B 1 255 ? 5.758 -0.691 -6.754 1 96.88 255 LEU B N 1
ATOM 4931 C CA . LEU B 1 255 ? 5.582 -0.068 -8.062 1 96.88 255 LEU B CA 1
ATOM 4932 C C . LEU B 1 255 ? 6.289 -0.872 -9.148 1 96.88 255 LEU B C 1
ATOM 4934 O O . LEU B 1 255 ? 5.82 -0.936 -10.281 1 96.88 255 LEU B O 1
ATOM 4938 N N . GLU B 1 256 ? 7.418 -1.432 -8.758 1 97 256 GLU B N 1
ATOM 4939 C CA . GLU B 1 256 ? 8.141 -2.27 -9.703 1 97 256 GLU B CA 1
ATOM 4940 C C . GLU B 1 256 ? 7.348 -3.527 -10.047 1 97 256 GLU B C 1
ATOM 4942 O O . GLU B 1 256 ? 7.324 -3.959 -11.203 1 97 256 GLU B O 1
ATOM 4947 N N . GLN B 1 257 ? 6.77 -4.102 -9.047 1 98.06 257 GLN B N 1
ATOM 4948 C CA . GLN B 1 257 ? 5.922 -5.262 -9.297 1 98.06 257 GLN B CA 1
ATOM 4949 C C . GLN B 1 257 ? 4.707 -4.883 -10.133 1 98.06 257 GLN B C 1
ATOM 4951 O O . GLN B 1 257 ? 4.344 -5.598 -11.07 1 98.06 257 GLN B O 1
ATOM 4956 N N . GLY B 1 258 ? 4.062 -3.73 -9.789 1 98.5 258 GLY B N 1
ATOM 4957 C CA . GLY B 1 258 ? 2.959 -3.238 -10.602 1 98.5 258 GLY B CA 1
ATOM 4958 C C . GLY B 1 258 ? 3.338 -3.002 -12.047 1 98.5 258 GLY B C 1
ATOM 4959 O O . GLY B 1 258 ? 2.611 -3.402 -12.961 1 98.5 258 GLY B O 1
ATOM 4960 N N . LYS B 1 259 ? 4.465 -2.369 -12.242 1 98.62 259 LYS B N 1
ATOM 4961 C CA . LYS B 1 259 ? 4.988 -2.105 -13.578 1 98.62 259 LYS B CA 1
ATOM 4962 C C . LYS B 1 259 ? 5.195 -3.402 -14.359 1 98.62 259 LYS B C 1
ATOM 4964 O O . LYS B 1 259 ? 4.816 -3.496 -15.531 1 98.62 259 LYS B O 1
ATOM 4969 N N . THR B 1 260 ? 5.746 -4.367 -13.695 1 98.94 260 THR B N 1
ATOM 4970 C CA . THR B 1 260 ? 5.992 -5.656 -14.336 1 98.94 260 THR B CA 1
ATOM 4971 C C . THR B 1 260 ? 4.68 -6.348 -14.688 1 98.94 260 THR B C 1
ATOM 4973 O O . THR B 1 260 ? 4.555 -6.945 -15.758 1 98.94 260 THR B O 1
ATOM 4976 N N . ILE B 1 261 ? 3.721 -6.25 -13.82 1 98.94 261 ILE B N 1
ATOM 4977 C CA . ILE B 1 261 ? 2.398 -6.812 -14.078 1 98.94 261 ILE B CA 1
ATOM 4978 C C . ILE B 1 261 ? 1.803 -6.172 -15.328 1 98.94 261 ILE B C 1
ATOM 4980 O O . ILE B 1 261 ? 1.314 -6.871 -16.219 1 98.94 261 ILE B O 1
ATOM 4984 N N . ALA B 1 262 ? 1.873 -4.875 -15.406 1 98.88 262 ALA B N 1
ATOM 4985 C CA . ALA B 1 262 ? 1.294 -4.137 -16.516 1 98.88 262 ALA B CA 1
ATOM 4986 C C . ALA B 1 262 ? 1.961 -4.52 -17.844 1 98.88 262 ALA B C 1
ATOM 4988 O O . ALA B 1 262 ? 1.281 -4.77 -18.844 1 98.88 262 ALA B O 1
ATOM 4989 N N . ILE B 1 263 ? 3.234 -4.59 -17.828 1 98.88 263 ILE B N 1
ATOM 4990 C CA . ILE B 1 263 ? 3.99 -4.926 -19.031 1 98.88 263 ILE B CA 1
ATOM 4991 C C . ILE B 1 263 ? 3.682 -6.359 -19.438 1 98.88 263 ILE B C 1
ATOM 4993 O O . ILE B 1 263 ? 3.492 -6.641 -20.625 1 98.88 263 ILE B O 1
ATOM 4997 N N . THR B 1 264 ? 3.619 -7.242 -18.453 1 98.94 264 THR B N 1
ATOM 4998 C CA . THR B 1 264 ? 3.26 -8.625 -18.734 1 98.94 264 THR B CA 1
ATOM 4999 C C . THR B 1 264 ? 1.892 -8.711 -19.406 1 98.94 264 THR B C 1
ATOM 5001 O O . THR B 1 264 ? 1.713 -9.445 -20.375 1 98.94 264 THR B O 1
ATOM 5004 N N . ARG B 1 265 ? 0.912 -7.938 -18.953 1 98.81 265 ARG B N 1
ATOM 5005 C CA . ARG B 1 265 ? -0.426 -7.895 -19.547 1 98.81 265 ARG B CA 1
ATOM 5006 C C . ARG B 1 265 ? -0.373 -7.469 -21 1 98.81 265 ARG B C 1
ATOM 5008 O O . ARG B 1 265 ? -1.085 -8.023 -21.844 1 98.81 265 ARG B O 1
ATOM 5015 N N . LEU B 1 266 ? 0.491 -6.527 -21.297 1 98.62 266 LEU B N 1
ATOM 5016 C CA . LEU B 1 266 ? 0.596 -6.055 -22.672 1 98.62 266 LEU B CA 1
ATOM 5017 C C . LEU B 1 266 ? 1.237 -7.109 -23.562 1 98.62 266 LEU B C 1
ATOM 5019 O O . LEU B 1 266 ? 0.938 -7.188 -24.766 1 98.62 266 LEU B O 1
ATOM 5023 N N . ILE B 1 267 ? 2.1 -7.957 -22.984 1 98.75 267 ILE B N 1
ATOM 5024 C CA . ILE B 1 267 ? 2.756 -9.023 -23.734 1 98.75 267 ILE B CA 1
ATOM 5025 C C . ILE B 1 267 ? 1.805 -10.211 -23.875 1 98.75 267 ILE B C 1
ATOM 5027 O O . ILE B 1 267 ? 1.776 -10.867 -24.922 1 98.75 267 ILE B O 1
ATOM 5031 N N . PHE B 1 268 ? 1.066 -10.469 -22.828 1 98.5 268 PHE B N 1
ATOM 5032 C CA . PHE B 1 268 ? 0.123 -11.578 -22.766 1 98.5 268 PHE B CA 1
ATOM 5033 C C . PHE B 1 268 ? -1.287 -11.078 -22.484 1 98.5 268 PHE B C 1
ATOM 5035 O O . PHE B 1 268 ? -1.787 -11.211 -21.375 1 98.5 268 PHE B O 1
ATOM 5042 N N . PRO B 1 269 ? -2.004 -10.617 -23.406 1 98 269 PRO B N 1
ATOM 5043 C CA . PRO B 1 269 ? -3.285 -9.945 -23.172 1 98 269 PRO B CA 1
ATOM 5044 C C . PRO B 1 269 ? -4.328 -10.867 -22.547 1 98 269 PRO B C 1
ATOM 5046 O O . PRO B 1 269 ? -5.145 -10.422 -21.734 1 98 269 PRO B O 1
ATOM 5049 N N . LYS B 1 270 ? -4.273 -12.18 -22.766 1 97.62 270 LYS B N 1
ATOM 5050 C CA . LYS B 1 270 ? -5.449 -13.016 -22.547 1 97.62 270 LYS B CA 1
ATOM 5051 C C . LYS B 1 270 ? -5.293 -13.867 -21.297 1 97.62 270 LYS B C 1
ATOM 5053 O O . LYS B 1 270 ? -6.285 -14.336 -20.734 1 97.62 270 LYS B O 1
ATOM 5058 N N . ILE B 1 271 ? -4.113 -14.055 -20.875 1 98.25 271 ILE B N 1
ATOM 5059 C CA . ILE B 1 271 ? -3.916 -15.086 -19.875 1 98.25 271 ILE B CA 1
ATOM 5060 C C . ILE B 1 271 ? -4.066 -14.492 -18.469 1 98.25 271 ILE B C 1
ATOM 5062 O O . ILE B 1 271 ? -4.219 -13.273 -18.328 1 98.25 271 ILE B O 1
ATOM 5066 N N . ARG B 1 272 ? -4.09 -15.391 -17.469 1 98.75 272 ARG B N 1
ATOM 5067 C CA . ARG B 1 272 ? -4.176 -15 -16.062 1 98.75 272 ARG B CA 1
ATOM 5068 C C . ARG B 1 272 ? -2.85 -14.43 -15.57 1 98.75 272 ARG B C 1
ATOM 5070 O O . ARG B 1 272 ? -1.815 -15.094 -15.641 1 98.75 272 ARG B O 1
ATOM 5077 N N . ILE B 1 273 ? -2.869 -13.195 -15.172 1 98.94 273 ILE B N 1
ATOM 5078 C CA . ILE B 1 273 ? -1.726 -12.602 -14.484 1 98.94 273 ILE B CA 1
ATOM 5079 C C . ILE B 1 273 ? -2.02 -12.5 -12.992 1 98.94 273 ILE B C 1
ATOM 5081 O O . ILE B 1 273 ? -3.018 -11.898 -12.586 1 98.94 273 ILE B O 1
ATOM 5085 N N . THR B 1 274 ? -1.164 -13.078 -12.172 1 98.88 274 THR B N 1
ATOM 5086 C CA . THR B 1 274 ? -1.431 -13.273 -10.75 1 98.88 274 THR B CA 1
ATOM 5087 C C . THR B 1 274 ? -0.481 -12.43 -9.898 1 98.88 274 THR B C 1
ATOM 5089 O O . THR B 1 274 ? 0.714 -12.352 -10.188 1 98.88 274 THR B O 1
ATOM 5092 N N . SER B 1 275 ? -1.035 -11.781 -8.93 1 98.69 275 SER B N 1
ATOM 5093 C CA . SER B 1 275 ? -0.247 -11.125 -7.891 1 98.69 275 SER B CA 1
ATOM 5094 C C . SER B 1 275 ? -0.488 -11.766 -6.527 1 98.69 275 SER B C 1
ATOM 5096 O O . SER B 1 275 ? -1.583 -11.656 -5.973 1 98.69 275 SER B O 1
ATOM 5098 N N . PRO B 1 276 ? 0.479 -12.445 -5.969 1 98.19 276 PRO B N 1
ATOM 5099 C CA . PRO B 1 276 ? 0.316 -12.938 -4.598 1 98.19 276 PRO B CA 1
ATOM 5100 C C . PRO B 1 276 ? 0.298 -11.812 -3.564 1 98.19 276 PRO B C 1
ATOM 5102 O O . PRO B 1 276 ? 1.136 -10.906 -3.617 1 98.19 276 PRO B O 1
ATOM 5105 N N . SER B 1 277 ? -0.577 -11.883 -2.613 1 98 277 SER B N 1
ATOM 5106 C CA . SER B 1 277 ? -0.771 -10.805 -1.651 1 98 277 SER B CA 1
ATOM 5107 C C . SER B 1 277 ? 0.451 -10.641 -0.754 1 98 277 SER B C 1
ATOM 5109 O O . SER B 1 277 ? 0.809 -9.516 -0.387 1 98 277 SER B O 1
ATOM 5111 N N . PRO B 1 278 ? 1.168 -11.703 -0.375 1 96.81 278 PRO B N 1
ATOM 5112 C CA . PRO B 1 278 ? 2.34 -11.5 0.48 1 96.81 278 PRO B CA 1
ATOM 5113 C C . PRO B 1 278 ? 3.457 -10.734 -0.226 1 96.81 278 PRO B C 1
ATOM 5115 O O . PRO B 1 278 ? 4.215 -10 0.419 1 96.81 278 PRO B O 1
ATOM 5118 N N . THR B 1 279 ? 3.566 -10.891 -1.552 1 96.44 279 THR B N 1
ATOM 5119 C CA . THR B 1 279 ? 4.699 -10.312 -2.262 1 96.44 279 THR B CA 1
ATOM 5120 C C . THR B 1 279 ? 4.438 -8.844 -2.596 1 96.44 279 THR B C 1
ATOM 5122 O O . THR B 1 279 ? 5.348 -8.016 -2.535 1 96.44 279 THR B O 1
ATOM 5125 N N . ILE B 1 280 ? 3.219 -8.516 -2.904 1 96.62 280 ILE B N 1
ATOM 5126 C CA . ILE B 1 280 ? 2.871 -7.137 -3.232 1 96.62 280 ILE B CA 1
ATOM 5127 C C . ILE B 1 280 ? 2.582 -6.359 -1.95 1 96.62 280 ILE B C 1
ATOM 5129 O O . ILE B 1 280 ? 2.713 -5.133 -1.918 1 96.62 280 ILE B O 1
ATOM 5133 N N . GLY B 1 281 ? 2.244 -7.02 -0.919 1 93.94 281 GLY B N 1
ATOM 5134 C CA . GLY B 1 281 ? 1.768 -6.426 0.321 1 93.94 281 GLY B CA 1
ATOM 5135 C C . GLY B 1 281 ? 0.265 -6.535 0.497 1 93.94 281 GLY B C 1
ATOM 5136 O O . GLY B 1 281 ? -0.499 -6.145 -0.388 1 93.94 281 GLY B O 1
ATOM 5137 N N . ALA B 1 282 ? -0.105 -6.938 1.646 1 89.75 282 ALA B N 1
ATOM 5138 C CA . ALA B 1 282 ? -1.507 -7.211 1.952 1 89.75 282 ALA B CA 1
ATOM 5139 C C . ALA B 1 282 ? -2.354 -5.949 1.815 1 89.75 282 ALA B C 1
ATOM 5141 O O . ALA B 1 282 ? -3.543 -6.023 1.495 1 89.75 282 ALA B O 1
ATOM 5142 N N . GLU B 1 283 ? -1.77 -4.812 1.958 1 89.25 283 GLU B N 1
ATOM 5143 C CA . GLU B 1 283 ? -2.508 -3.553 1.917 1 89.25 283 GLU B CA 1
ATOM 5144 C C . GLU B 1 283 ? -2.426 -2.91 0.536 1 89.25 283 GLU B C 1
ATOM 5146 O O . GLU B 1 283 ? -3.008 -1.847 0.305 1 89.25 283 GLU B O 1
ATOM 5151 N N . ASN B 1 284 ? -1.759 -3.611 -0.357 1 95 284 ASN B N 1
ATOM 5152 C CA . ASN B 1 284 ? -1.469 -3.016 -1.656 1 95 284 ASN B CA 1
ATOM 5153 C C . ASN B 1 284 ? -2.225 -3.723 -2.777 1 95 284 ASN B C 1
ATOM 5155 O O . ASN B 1 284 ? -1.866 -3.596 -3.951 1 95 284 ASN B O 1
ATOM 5159 N N . ILE B 1 285 ? -3.281 -4.352 -2.426 1 96.94 285 ILE B N 1
ATOM 5160 C CA . ILE B 1 285 ? -3.969 -5.207 -3.385 1 96.94 285 ILE B CA 1
ATOM 5161 C C . ILE B 1 285 ? -4.555 -4.355 -4.508 1 96.94 285 ILE B C 1
ATOM 5163 O O . ILE B 1 285 ? -4.75 -4.84 -5.625 1 96.94 285 ILE B O 1
ATOM 5167 N N . TYR B 1 286 ? -4.855 -3.096 -4.258 1 97.88 286 TYR B N 1
ATOM 5168 C CA . TYR B 1 286 ? -5.434 -2.225 -5.277 1 97.88 286 TYR B CA 1
ATOM 5169 C C . TYR B 1 286 ? -4.445 -1.98 -6.41 1 97.88 286 TYR B C 1
ATOM 5171 O O . TYR B 1 286 ? -4.844 -1.785 -7.562 1 97.88 286 TYR B O 1
ATOM 5179 N N . LEU B 1 287 ? -3.154 -2.088 -6.156 1 98.31 287 LEU B N 1
ATOM 5180 C CA . LEU B 1 287 ? -2.135 -1.731 -7.141 1 98.31 287 LEU B CA 1
ATOM 5181 C C . LEU B 1 287 ? -2.088 -2.754 -8.273 1 98.31 287 LEU B C 1
ATOM 5183 O O . LEU B 1 287 ? -2.195 -2.391 -9.445 1 98.31 287 LEU B O 1
ATOM 5187 N N . PRO B 1 288 ? -1.977 -4.047 -7.957 1 98.69 288 PRO B N 1
ATOM 5188 C CA . PRO B 1 288 ? -1.982 -5.004 -9.062 1 98.69 288 PRO B CA 1
ATOM 5189 C C . PRO B 1 288 ? -3.285 -4.977 -9.859 1 98.69 288 PRO B C 1
ATOM 5191 O O . PRO B 1 288 ? -3.277 -5.207 -11.07 1 98.69 288 PRO B O 1
ATOM 5194 N N . LEU B 1 289 ? -4.398 -4.711 -9.227 1 98.75 289 LEU B N 1
ATOM 5195 C CA . LEU B 1 289 ? -5.668 -4.602 -9.938 1 98.75 289 LEU B CA 1
ATOM 5196 C C . LEU B 1 289 ? -5.648 -3.422 -10.898 1 98.75 289 LEU B C 1
ATOM 5198 O O . LEU B 1 289 ? -6.102 -3.537 -12.039 1 98.75 289 LEU B O 1
ATOM 5202 N N . MET B 1 290 ? -5.086 -2.359 -10.445 1 98.44 290 MET B N 1
ATOM 5203 C CA . MET B 1 290 ? -4.965 -1.18 -11.297 1 98.44 290 MET B CA 1
ATOM 5204 C C . MET B 1 290 ? -3.969 -1.425 -12.43 1 98.44 290 MET B C 1
ATOM 5206 O O . MET B 1 290 ? -4.094 -0.847 -13.508 1 98.44 290 MET B O 1
ATOM 5210 N N . ALA B 1 291 ? -3.023 -2.354 -12.219 1 98.69 291 ALA B N 1
ATOM 5211 C CA . ALA B 1 291 ? -1.943 -2.607 -13.172 1 98.69 291 ALA B CA 1
ATOM 5212 C C . ALA B 1 291 ? -2.338 -3.688 -14.172 1 98.69 291 ALA B C 1
ATOM 5214 O O . ALA B 1 291 ? -1.593 -3.975 -15.117 1 98.69 291 ALA B O 1
ATOM 5215 N N . GLY B 1 292 ? -3.467 -4.355 -13.945 1 98.75 292 GLY B N 1
ATOM 5216 C CA . GLY B 1 292 ? -3.965 -5.262 -14.969 1 98.75 292 GLY B CA 1
ATOM 5217 C C . GLY B 1 292 ? -3.902 -6.719 -14.562 1 98.75 292 GLY B C 1
ATOM 5218 O O . GLY B 1 292 ? -4.07 -7.613 -15.398 1 98.75 292 GLY B O 1
ATOM 5219 N N . ALA B 1 293 ? -3.619 -6.988 -13.297 1 98.88 293 ALA B N 1
ATOM 5220 C CA . ALA B 1 293 ? -3.705 -8.359 -12.812 1 98.88 293 ALA B CA 1
ATOM 5221 C C . ALA B 1 293 ? -5.145 -8.859 -12.828 1 98.88 293 ALA B C 1
ATOM 5223 O O . ALA B 1 293 ? -6.086 -8.078 -12.68 1 98.88 293 ALA B O 1
ATOM 5224 N N . SER B 1 294 ? -5.316 -10.156 -13.016 1 98.88 294 SER B N 1
ATOM 5225 C CA . SER B 1 294 ? -6.656 -10.734 -13.047 1 98.88 294 SER B CA 1
ATOM 5226 C C . SER B 1 294 ? -6.836 -11.789 -11.961 1 98.88 294 SER B C 1
ATOM 5228 O O . SER B 1 294 ? -7.859 -12.477 -11.922 1 98.88 294 SER B O 1
ATOM 5230 N N . ASN B 1 295 ? -5.852 -11.961 -11.102 1 98.88 295 ASN B N 1
ATOM 5231 C CA . ASN B 1 295 ? -5.914 -12.898 -9.984 1 98.88 295 ASN B CA 1
ATOM 5232 C C . ASN B 1 295 ? -5.102 -12.398 -8.789 1 98.88 295 ASN B C 1
ATOM 5234 O O . ASN B 1 295 ? -3.973 -11.938 -8.953 1 98.88 295 ASN B O 1
ATOM 5238 N N . ILE B 1 296 ? -5.711 -12.391 -7.641 1 98.88 296 ILE B N 1
ATOM 5239 C CA . ILE B 1 296 ? -5.012 -12.188 -6.379 1 98.88 296 ILE B CA 1
ATOM 5240 C C . ILE B 1 296 ? -4.883 -13.523 -5.637 1 98.88 296 ILE B C 1
ATOM 5242 O O . ILE B 1 296 ? -5.887 -14.188 -5.379 1 98.88 296 ILE B O 1
ATOM 5246 N N . ALA B 1 297 ? -3.637 -13.875 -5.336 1 98.62 297 ALA B N 1
ATOM 5247 C CA . ALA B 1 297 ? -3.398 -15.18 -4.734 1 98.62 297 ALA B CA 1
ATOM 5248 C C . ALA B 1 297 ? -3.008 -15.047 -3.264 1 98.62 297 ALA B C 1
ATOM 5250 O O . ALA B 1 297 ? -2.682 -13.953 -2.801 1 98.62 297 ALA B O 1
ATOM 5251 N N . THR B 1 298 ? -3.039 -16.188 -2.568 1 98.38 298 THR B N 1
ATOM 5252 C CA . THR B 1 298 ? -2.756 -16.297 -1.141 1 98.38 298 THR B CA 1
ATOM 5253 C C . THR B 1 298 ? -3.67 -15.383 -0.334 1 98.38 298 THR B C 1
ATOM 5255 O O . THR B 1 298 ? -3.195 -14.547 0.431 1 98.38 298 THR B O 1
ATOM 5258 N N . VAL B 1 299 ? -4.887 -15.523 -0.559 1 98.69 299 VAL B N 1
ATOM 5259 C CA . VAL B 1 299 ? -5.941 -14.828 0.179 1 98.69 299 VAL B CA 1
ATOM 5260 C C . VAL B 1 299 ? -6.551 -15.773 1.216 1 98.69 299 VAL B C 1
ATOM 5262 O O . VAL B 1 299 ? -6.98 -16.875 0.881 1 98.69 299 VAL B O 1
ATOM 5265 N N . ILE B 1 300 ? -6.605 -15.359 2.457 1 98.62 300 ILE B N 1
ATOM 5266 C CA . ILE B 1 300 ? -6.988 -16.266 3.539 1 98.62 300 ILE B CA 1
ATOM 5267 C C . ILE B 1 300 ? -8.32 -15.812 4.141 1 98.62 300 ILE B C 1
ATOM 5269 O O . ILE B 1 300 ? -8.422 -14.695 4.656 1 98.62 300 ILE B O 1
ATOM 5273 N N . PRO B 1 301 ? -9.328 -16.625 4.094 1 98.5 301 PRO B N 1
ATOM 5274 C CA . PRO B 1 301 ? -10.586 -16.266 4.754 1 98.5 301 PRO B CA 1
ATOM 5275 C C . PRO B 1 301 ? -10.516 -16.406 6.273 1 98.5 301 PRO B C 1
ATOM 5277 O O . PRO B 1 301 ? -9.648 -17.109 6.793 1 98.5 301 PRO B O 1
ATOM 5280 N N . LYS B 1 302 ? -11.391 -15.805 6.996 1 96.44 302 LYS B N 1
ATOM 5281 C CA . LYS B 1 302 ? -11.375 -15.727 8.453 1 96.44 302 LYS B CA 1
ATOM 5282 C C . LYS B 1 302 ? -11.594 -17.109 9.078 1 96.44 302 LYS B C 1
ATOM 5284 O O . LYS B 1 302 ? -11.117 -17.375 10.18 1 96.44 302 LYS B O 1
ATOM 5289 N N . ASN B 1 303 ? -12.266 -17.938 8.367 1 97.44 303 ASN B N 1
ATOM 5290 C CA . ASN B 1 303 ? -12.609 -19.25 8.914 1 97.44 303 ASN B CA 1
ATOM 5291 C C . ASN B 1 303 ? -11.492 -20.266 8.672 1 97.44 303 ASN B C 1
ATOM 5293 O O . ASN B 1 303 ? -11.648 -21.453 8.977 1 97.44 303 ASN B O 1
ATOM 5297 N N . TYR B 1 304 ? -10.398 -19.828 8.07 1 98.31 304 TYR B N 1
ATOM 5298 C CA . TYR B 1 304 ? -9.297 -20.75 7.809 1 98.31 304 TYR B CA 1
ATOM 5299 C C . TYR B 1 304 ? -8.805 -21.391 9.102 1 98.31 304 TYR B C 1
ATOM 5301 O O . TYR B 1 304 ? -8.539 -20.703 10.086 1 98.31 304 TYR B O 1
ATOM 5309 N N . PRO B 1 305 ? -8.57 -22.641 9.156 1 98.06 305 PRO B N 1
ATOM 5310 C CA . PRO B 1 305 ? -8.406 -23.344 10.43 1 98.06 305 PRO B CA 1
ATOM 5311 C C . PRO B 1 305 ? -6.957 -23.359 10.914 1 98.06 305 PRO B C 1
ATOM 5313 O O . PRO B 1 305 ? -6.684 -23.766 12.047 1 98.06 305 PRO B O 1
ATOM 5316 N N . LEU B 1 306 ? -6.074 -22.984 10.07 1 97.06 306 LEU B N 1
ATOM 5317 C CA . LEU B 1 306 ? -4.66 -23.078 10.422 1 97.06 306 LEU B CA 1
ATOM 5318 C C . LEU B 1 306 ? -3.965 -21.734 10.219 1 97.06 306 LEU B C 1
ATOM 5320 O O . LEU B 1 306 ? -4.477 -20.859 9.508 1 97.06 306 LEU B O 1
ATOM 5324 N N . LEU B 1 307 ? -2.84 -21.609 10.867 1 93.69 307 LEU B N 1
ATOM 5325 C CA . LEU B 1 307 ? -2.008 -20.438 10.641 1 93.69 307 LEU B CA 1
ATOM 5326 C C . LEU B 1 307 ? -1.352 -20.484 9.266 1 93.69 307 LEU B C 1
ATOM 5328 O O . LEU B 1 307 ? -0.797 -21.516 8.875 1 93.69 307 LEU B O 1
ATOM 5332 N N . VAL B 1 308 ? -1.47 -19.391 8.586 1 95.88 308 VAL B N 1
ATOM 5333 C CA . VAL B 1 308 ? -0.826 -19.297 7.273 1 95.88 308 VAL B CA 1
ATOM 5334 C C . VAL B 1 308 ? 0.184 -18.156 7.27 1 95.88 308 VAL B C 1
ATOM 5336 O O . VAL B 1 308 ? -0.14 -17.031 7.656 1 95.88 308 VAL B O 1
ATOM 5339 N N . LYS B 1 309 ? 1.368 -18.453 6.902 1 94.75 309 LYS B N 1
ATOM 5340 C CA . LYS B 1 309 ? 2.398 -17.453 6.605 1 94.75 309 LYS B CA 1
ATOM 5341 C C . LYS B 1 309 ? 2.725 -17.438 5.113 1 94.75 309 LYS B C 1
ATOM 5343 O O . LYS B 1 309 ? 3.025 -18.469 4.523 1 94.75 309 LYS B O 1
ATOM 5348 N N . GLY B 1 310 ? 2.699 -16.25 4.562 1 90.69 310 GLY B N 1
ATOM 5349 C CA . GLY B 1 310 ? 3.01 -16.156 3.143 1 90.69 310 GLY B CA 1
ATOM 5350 C C . GLY B 1 310 ? 4.465 -16.469 2.832 1 90.69 310 GLY B C 1
ATOM 5351 O O . GLY B 1 310 ? 5.336 -16.297 3.688 1 90.69 310 GLY B O 1
ATOM 5352 N N . VAL B 1 311 ? 4.727 -16.812 1.563 1 82.38 311 VAL B N 1
ATOM 5353 C CA . VAL B 1 311 ? 6.074 -17.188 1.147 1 82.38 311 VAL B CA 1
ATOM 5354 C C . VAL B 1 311 ? 6.887 -15.938 0.825 1 82.38 311 VAL B C 1
ATOM 5356 O O . VAL B 1 311 ? 8.086 -15.875 1.11 1 82.38 311 VAL B O 1
ATOM 5359 N N . GLY B 1 312 ? 6.375 -14.898 0.39 1 87.94 312 GLY B N 1
ATOM 5360 C CA . GLY B 1 312 ? 7.09 -13.672 0.077 1 87.94 312 GLY B CA 1
ATOM 5361 C C . GLY B 1 312 ? 7.102 -12.68 1.224 1 87.94 312 GLY B C 1
ATOM 5362 O O . GLY B 1 312 ? 7.891 -11.727 1.223 1 87.94 312 GLY B O 1
ATOM 5363 N N . ASN B 1 313 ? 6.246 -12.914 2.105 1 91.38 313 ASN B N 1
ATOM 5364 C CA . ASN B 1 313 ? 6.023 -12.18 3.344 1 91.38 313 ASN B CA 1
ATOM 5365 C C . ASN B 1 313 ? 5.09 -12.93 4.285 1 91.38 313 ASN B C 1
ATOM 5367 O O . ASN B 1 313 ? 4.141 -13.578 3.84 1 91.38 313 ASN B O 1
ATOM 5371 N N . PRO B 1 314 ? 5.387 -12.805 5.602 1 94 314 PRO B N 1
ATOM 5372 C CA . PRO B 1 314 ? 4.52 -13.562 6.508 1 94 314 PRO B CA 1
ATOM 5373 C C . PRO B 1 314 ? 3.076 -13.07 6.492 1 94 314 PRO B C 1
ATOM 5375 O O . PRO B 1 314 ? 2.154 -13.828 6.801 1 94 314 PRO B O 1
ATOM 5378 N N . LYS B 1 315 ? 2.838 -11.828 6.191 1 94.06 315 LYS B N 1
ATOM 5379 C CA . LYS B 1 315 ? 1.495 -11.258 6.18 1 94.06 315 LYS B CA 1
ATOM 5380 C C . LYS B 1 315 ? 0.774 -11.57 4.871 1 94.06 315 LYS B C 1
ATOM 5382 O O . LYS B 1 315 ? 1.376 -11.523 3.797 1 94.06 315 LYS B O 1
ATOM 5387 N N . THR B 1 316 ? -0.51 -11.898 5.031 1 96.5 316 THR B N 1
ATOM 5388 C CA . THR B 1 316 ? -1.365 -12.195 3.889 1 96.5 316 THR B CA 1
ATOM 5389 C C . THR B 1 316 ? -2.588 -11.281 3.875 1 96.5 316 THR B C 1
ATOM 5391 O O . THR B 1 316 ? -2.941 -10.695 4.898 1 96.5 316 THR B O 1
ATOM 5394 N N . ALA B 1 317 ? -3.16 -11.156 2.73 1 96.75 317 ALA B N 1
ATOM 5395 C CA . ALA B 1 317 ? -4.434 -10.445 2.666 1 96.75 317 ALA B CA 1
ATOM 5396 C C . ALA B 1 317 ? -5.582 -11.328 3.137 1 96.75 317 ALA B C 1
ATOM 5398 O O . ALA B 1 317 ? -5.496 -12.555 3.068 1 96.75 317 ALA B O 1
ATOM 5399 N N . ASN B 1 318 ? -6.605 -10.695 3.576 1 95.94 318 ASN B N 1
ATOM 5400 C CA . ASN B 1 318 ? -7.816 -11.43 3.924 1 95.94 318 ASN B CA 1
ATOM 5401 C C . ASN B 1 318 ? -8.891 -11.266 2.854 1 95.94 318 ASN B C 1
ATOM 5403 O O . ASN B 1 318 ? -8.844 -10.336 2.047 1 95.94 318 ASN B O 1
ATOM 5407 N N . LEU B 1 319 ? -9.789 -12.188 2.887 1 98.19 319 LEU B N 1
ATOM 5408 C CA . LEU B 1 319 ? -10.797 -12.281 1.833 1 98.19 319 LEU B CA 1
ATOM 5409 C C . LEU B 1 319 ? -11.664 -11.031 1.799 1 98.19 319 LEU B C 1
ATOM 5411 O O . LEU B 1 319 ? -11.922 -10.477 0.728 1 98.19 319 LEU B O 1
ATOM 5415 N N . GLU B 1 320 ? -12.094 -10.516 2.926 1 95.25 320 GLU B N 1
ATOM 5416 C CA . GLU B 1 320 ? -13.008 -9.383 3.002 1 95.25 320 GLU B CA 1
ATOM 5417 C C . GLU B 1 320 ? -12.391 -8.125 2.389 1 95.25 320 GLU B C 1
ATOM 5419 O O . GLU B 1 320 ? -13.039 -7.43 1.605 1 95.25 320 GLU B O 1
ATOM 5424 N N . GLU B 1 321 ? -11.148 -7.898 2.721 1 94.44 321 GLU B N 1
ATOM 5425 C CA . GLU B 1 321 ? -10.461 -6.719 2.211 1 94.44 321 GLU B CA 1
ATOM 5426 C C . GLU B 1 321 ? -10.219 -6.824 0.708 1 94.44 321 GLU B C 1
ATOM 5428 O O . GLU B 1 321 ? -10.32 -5.828 -0.012 1 94.44 321 GLU B O 1
ATOM 5433 N N . VAL B 1 322 ? -9.906 -8.016 0.27 1 98.12 322 VAL B N 1
ATOM 5434 C CA . VAL B 1 322 ? -9.664 -8.227 -1.154 1 98.12 322 VAL B CA 1
ATOM 5435 C C . VAL B 1 322 ? -10.961 -7.988 -1.936 1 98.12 322 VAL B C 1
ATOM 5437 O O . VAL B 1 322 ? -10.961 -7.262 -2.932 1 98.12 322 VAL B O 1
ATOM 5440 N N . VAL B 1 323 ? -12.055 -8.531 -1.495 1 98 323 VAL B N 1
ATOM 5441 C CA . VAL B 1 323 ? -13.336 -8.391 -2.17 1 98 323 VAL B CA 1
ATOM 5442 C C . VAL B 1 323 ? -13.758 -6.918 -2.166 1 98 323 VAL B C 1
ATOM 5444 O O . VAL B 1 323 ? -14.188 -6.387 -3.191 1 98 323 VAL B O 1
ATOM 5447 N N . LYS B 1 324 ? -13.594 -6.301 -1.045 1 95.38 324 LYS B N 1
ATOM 5448 C CA . LYS B 1 324 ? -13.914 -4.883 -0.935 1 95.38 324 LYS B CA 1
ATOM 5449 C C . LYS B 1 324 ? -13.133 -4.059 -1.955 1 95.38 324 LYS B C 1
ATOM 5451 O O . LYS B 1 324 ? -13.695 -3.182 -2.615 1 95.38 324 LYS B O 1
ATOM 5456 N N . THR B 1 325 ? -11.891 -4.305 -2.061 1 97.44 325 THR B N 1
ATOM 5457 C CA . THR B 1 325 ? -11.023 -3.576 -2.986 1 97.44 325 THR B CA 1
ATOM 5458 C C . THR B 1 325 ? -11.469 -3.801 -4.43 1 97.44 325 THR B C 1
ATOM 5460 O O . THR B 1 325 ? -11.562 -2.852 -5.211 1 97.44 325 THR B O 1
ATOM 5463 N N . ILE B 1 326 ? -11.758 -5.051 -4.75 1 98.38 326 ILE B N 1
ATOM 5464 C CA . ILE B 1 326 ? -12.219 -5.391 -6.09 1 98.38 326 ILE B CA 1
ATOM 5465 C C . ILE B 1 326 ? -13.5 -4.609 -6.406 1 98.38 326 ILE B C 1
ATOM 5467 O O . ILE B 1 326 ? -13.609 -3.994 -7.469 1 98.38 326 ILE B O 1
ATOM 5471 N N . GLU B 1 327 ? -14.398 -4.578 -5.496 1 97.19 327 GLU B N 1
ATOM 5472 C CA . GLU B 1 327 ? -15.688 -3.928 -5.695 1 97.19 327 GLU B CA 1
ATOM 5473 C C . GLU B 1 327 ? -15.539 -2.41 -5.742 1 97.19 327 GLU B C 1
ATOM 5475 O O . GLU B 1 327 ? -16.234 -1.737 -6.508 1 97.19 327 GLU B O 1
ATOM 5480 N N . MET B 1 328 ? -14.688 -1.876 -4.91 1 95.38 328 MET B N 1
ATOM 5481 C CA . MET B 1 328 ? -14.422 -0.44 -4.898 1 95.38 328 MET B CA 1
ATOM 5482 C C . MET B 1 328 ? -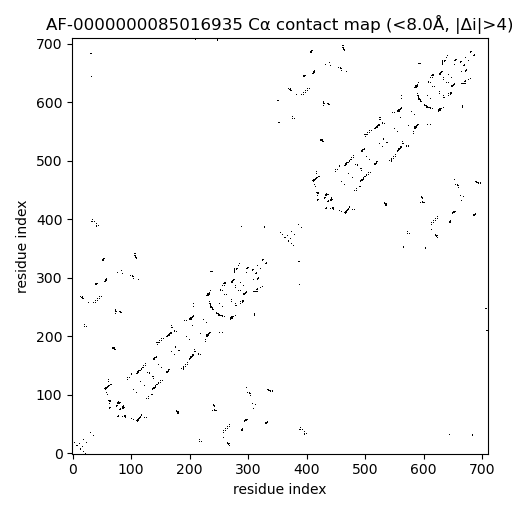13.977 0.042 -6.273 1 95.38 328 MET B C 1
ATOM 5484 O O . MET B 1 328 ? -14.258 1.177 -6.66 1 95.38 328 MET B O 1
ATOM 5488 N N . LEU B 1 329 ? -13.305 -0.824 -7.016 1 97.56 329 LEU B N 1
ATOM 5489 C CA . LEU B 1 329 ? -12.773 -0.494 -8.336 1 97.56 329 LEU B CA 1
ATOM 5490 C C . LEU B 1 329 ? -13.75 -0.908 -9.43 1 97.56 329 LEU B C 1
ATOM 5492 O O . LEU B 1 329 ? -13.391 -0.944 -10.609 1 97.56 329 LEU B O 1
ATOM 5496 N N . ASN B 1 330 ? -14.977 -1.282 -9.008 1 97.38 330 ASN B N 1
ATOM 5497 C CA . ASN B 1 330 ? -16.047 -1.686 -9.906 1 97.38 330 ASN B CA 1
ATOM 5498 C C . ASN B 1 330 ? -15.664 -2.902 -10.742 1 97.38 330 ASN B C 1
ATOM 5500 O O . ASN B 1 330 ? -16.016 -2.986 -11.922 1 97.38 330 ASN B O 1
ATOM 5504 N N . LEU B 1 331 ? -14.797 -3.729 -10.211 1 98.31 331 LEU B N 1
ATOM 5505 C CA . LEU B 1 331 ? -14.492 -5.051 -10.75 1 98.31 331 LEU B CA 1
ATOM 5506 C C . LEU B 1 331 ? -15.344 -6.121 -10.078 1 98.31 331 LEU B C 1
ATOM 5508 O O . LEU B 1 331 ? -16.016 -5.855 -9.078 1 98.31 331 LEU B O 1
ATOM 5512 N N . LYS B 1 332 ? -15.352 -7.297 -10.672 1 98.38 332 LYS B N 1
ATOM 5513 C CA . LYS B 1 332 ? -16.203 -8.375 -10.164 1 98.38 332 LYS B CA 1
ATOM 5514 C C . LYS B 1 332 ? -15.367 -9.531 -9.633 1 98.38 332 LYS B C 1
ATOM 5516 O O . LYS B 1 332 ? -14.664 -10.195 -10.398 1 98.38 332 LYS B O 1
ATOM 5521 N N . PRO B 1 333 ? -15.445 -9.789 -8.344 1 98.56 333 PRO B N 1
ATOM 5522 C CA . PRO B 1 333 ? -14.727 -10.961 -7.832 1 98.56 333 PRO B CA 1
ATOM 5523 C C . PRO B 1 333 ? -15.352 -12.273 -8.297 1 98.56 333 PRO B C 1
ATOM 5525 O O . PRO B 1 333 ? -16.578 -12.398 -8.352 1 98.56 333 PRO B O 1
ATOM 5528 N N . LYS B 1 334 ? -14.57 -13.195 -8.703 1 98.62 334 LYS B N 1
ATOM 5529 C CA . LYS B 1 334 ? -15.039 -14.531 -9.055 1 98.62 334 LYS B CA 1
ATOM 5530 C C . LYS B 1 334 ? -15.227 -15.391 -7.805 1 98.62 334 LYS B C 1
ATOM 5532 O O . LYS B 1 334 ? -14.289 -16.047 -7.348 1 98.62 334 LYS B O 1
ATOM 5537 N N . LEU B 1 335 ? -16.453 -15.406 -7.301 1 98.5 335 LEU B N 1
ATOM 5538 C CA . LEU B 1 335 ? -16.812 -16.094 -6.07 1 98.5 335 LEU B CA 1
ATOM 5539 C C . LEU B 1 335 ? -18.125 -16.844 -6.223 1 98.5 335 LEU B C 1
ATOM 5541 O O . LEU B 1 335 ? -18.922 -16.516 -7.109 1 98.5 335 LEU B O 1
ATOM 5545 N N . ASP B 1 336 ? -18.281 -17.891 -5.426 1 98.5 336 ASP B N 1
ATOM 5546 C CA . ASP B 1 336 ? -19.625 -18.344 -5.121 1 98.5 336 ASP B CA 1
ATOM 5547 C C . ASP B 1 336 ? -20.344 -17.344 -4.219 1 98.5 336 ASP B C 1
ATOM 5549 O O . ASP B 1 336 ? -20.141 -17.328 -3.004 1 98.5 336 ASP B O 1
ATOM 5553 N N . LEU B 1 337 ? -21.188 -16.609 -4.777 1 96.88 337 LEU B N 1
ATOM 5554 C CA . LEU B 1 337 ? -21.766 -15.445 -4.117 1 96.88 337 LEU B CA 1
ATOM 5555 C C . LEU B 1 337 ? -22.641 -15.867 -2.939 1 96.88 337 LEU B C 1
ATOM 5557 O O . LEU B 1 337 ? -22.672 -15.195 -1.91 1 96.88 337 LEU B O 1
ATOM 5561 N N . GLU B 1 338 ? -23.359 -16.906 -3.084 1 97.44 338 GLU B N 1
ATOM 5562 C CA . GLU B 1 338 ? -24.219 -17.391 -2 1 97.44 338 GLU B CA 1
ATOM 5563 C C . GLU B 1 338 ? -23.391 -17.828 -0.794 1 97.44 338 GLU B C 1
ATOM 5565 O O . GLU B 1 338 ? -23.688 -17.438 0.339 1 97.44 338 GLU B O 1
ATOM 5570 N N . ARG B 1 339 ? -22.375 -18.578 -1.072 1 97.81 339 ARG B N 1
ATOM 5571 C CA . ARG B 1 339 ? -21.5 -19 0.011 1 97.81 339 ARG B CA 1
ATOM 5572 C C . ARG B 1 339 ? -20.812 -17.812 0.653 1 97.81 339 ARG B C 1
ATOM 5574 O O . ARG B 1 339 ? -20.688 -17.734 1.878 1 97.81 339 ARG B O 1
ATOM 5581 N N . PHE B 1 340 ? -20.359 -16.906 -0.179 1 98.31 340 PHE B N 1
ATOM 5582 C CA . PHE B 1 340 ? -19.656 -15.742 0.337 1 98.31 340 PHE B CA 1
ATOM 5583 C C . PHE B 1 340 ? -20.562 -14.922 1.245 1 98.31 340 PHE B C 1
ATOM 5585 O O . PHE B 1 340 ? -20.125 -14.453 2.299 1 98.31 340 PHE B O 1
ATOM 5592 N N . ARG B 1 341 ? -21.781 -14.688 0.854 1 96.69 341 ARG B N 1
ATOM 5593 C CA . ARG B 1 341 ? -22.719 -13.922 1.664 1 96.69 341 ARG B CA 1
ATOM 5594 C C . ARG B 1 341 ? -22.906 -14.555 3.039 1 96.69 341 ARG B C 1
ATOM 5596 O O . ARG B 1 341 ? -22.891 -13.859 4.055 1 96.69 341 ARG B O 1
ATOM 5603 N N . ARG B 1 342 ? -23.078 -15.852 3.102 1 96.69 342 ARG B N 1
ATOM 5604 C CA . ARG B 1 342 ? -23.25 -16.562 4.363 1 96.69 342 ARG B CA 1
ATOM 5605 C C . ARG B 1 342 ? -22 -16.453 5.227 1 96.69 342 ARG B C 1
ATOM 5607 O O . ARG B 1 342 ? -22.094 -16.203 6.43 1 96.69 342 ARG B O 1
ATOM 5614 N N . TYR B 1 343 ? -20.906 -16.625 4.574 1 96.81 343 TYR B N 1
ATOM 5615 C CA . TYR B 1 343 ? -19.609 -16.5 5.242 1 96.81 343 TYR B CA 1
ATOM 5616 C C . TYR B 1 343 ? -19.422 -15.109 5.809 1 96.81 343 TYR B C 1
ATOM 5618 O O . TYR B 1 343 ? -19.031 -14.945 6.969 1 96.81 343 TYR B O 1
ATOM 5626 N N . TYR B 1 344 ? -19.672 -14.125 5.047 1 94.44 344 TYR B N 1
ATOM 5627 C CA . TYR B 1 344 ? -19.469 -12.734 5.438 1 94.44 344 TYR B CA 1
ATOM 5628 C C . TYR B 1 344 ? -20.344 -12.367 6.633 1 94.44 344 TYR B C 1
ATOM 5630 O O . TYR B 1 344 ? -19.875 -11.734 7.582 1 94.44 344 TYR B O 1
ATOM 5638 N N . ASP B 1 345 ? -21.562 -12.773 6.633 1 93.31 345 ASP B N 1
ATOM 5639 C CA . ASP B 1 345 ? -22.5 -12.484 7.719 1 93.31 345 ASP B CA 1
ATOM 5640 C C . ASP B 1 345 ? -22.047 -13.148 9.016 1 93.31 345 ASP B C 1
ATOM 5642 O O . ASP B 1 345 ? -22.172 -12.562 10.094 1 93.31 345 ASP B O 1
ATOM 5646 N N . ARG B 1 346 ? -21.531 -14.266 8.898 1 92.81 346 ARG B N 1
ATOM 5647 C CA . ARG B 1 346 ? -21.141 -15.039 10.062 1 92.81 346 ARG B CA 1
ATOM 5648 C C . ARG B 1 346 ? -19.875 -14.453 10.703 1 92.81 346 ARG B C 1
ATOM 5650 O O . ARG B 1 346 ? -19.766 -14.398 11.93 1 92.81 346 ARG B O 1
ATOM 5657 N N . TYR B 1 347 ? -18.984 -13.945 9.93 1 90.12 347 TYR B N 1
ATOM 5658 C CA . TYR B 1 347 ? -17.656 -13.641 10.477 1 90.12 347 TYR B CA 1
ATOM 5659 C C . TYR B 1 347 ? -17.438 -12.133 10.547 1 90.12 347 TYR B C 1
ATOM 5661 O O . TYR B 1 347 ? -16.406 -11.672 11.047 1 90.12 347 TYR B O 1
ATOM 5669 N N . ASN B 1 348 ? -18.297 -11.242 10.133 1 82.5 348 ASN B N 1
ATOM 5670 C CA . ASN B 1 348 ? -18.109 -9.789 10.172 1 82.5 348 ASN B CA 1
ATOM 5671 C C . ASN B 1 348 ? -19.266 -9.102 10.883 1 82.5 348 ASN B C 1
ATOM 5673 O O . ASN B 1 348 ? -19.594 -7.949 10.586 1 82.5 348 ASN B O 1
ATOM 5677 N N . ARG B 1 349 ? -19.859 -9.656 11.852 1 73.38 349 ARG B N 1
ATOM 5678 C CA . ARG B 1 349 ? -21.016 -9.141 12.578 1 73.38 349 ARG B CA 1
ATOM 5679 C C . ARG B 1 349 ? -20.641 -7.914 13.398 1 73.38 349 ARG B C 1
ATOM 5681 O O . ARG B 1 349 ? -21.453 -7.004 13.57 1 73.38 349 ARG B O 1
ATOM 5688 N N . ASP B 1 350 ? -19.359 -7.762 13.758 1 69.62 350 ASP B N 1
ATOM 5689 C CA . ASP B 1 350 ? -18.984 -6.711 14.695 1 69.62 350 ASP B CA 1
ATOM 5690 C C . ASP B 1 350 ? -18.469 -5.477 13.969 1 69.62 350 ASP B C 1
ATOM 5692 O O . ASP B 1 350 ? -18.203 -4.445 14.586 1 69.62 350 ASP B O 1
ATOM 5696 N N . VAL B 1 351 ? -18.312 -5.551 12.656 1 70.56 351 VAL B N 1
ATOM 5697 C CA . VAL B 1 351 ? -17.766 -4.398 11.945 1 70.56 351 VAL B CA 1
ATOM 5698 C C . VAL B 1 351 ? -18.859 -3.338 11.781 1 70.56 351 VAL B C 1
ATOM 5700 O O . VAL B 1 351 ? -19.953 -3.629 11.281 1 70.56 351 VAL B O 1
ATOM 5703 N N . GLN B 1 352 ? -18.469 -2.176 12.344 1 70.19 352 GLN B N 1
ATOM 5704 C CA . GLN B 1 352 ? -19.375 -1.041 12.211 1 70.19 352 GLN B CA 1
ATOM 5705 C C . GLN B 1 352 ? -18.969 -0.15 11.039 1 70.19 352 GLN B C 1
ATOM 5707 O O . GLN B 1 352 ? -17.797 0.179 10.875 1 70.19 352 GLN B O 1
ATOM 5712 N N . ARG B 1 353 ? -19.688 -0.216 9.977 1 59.59 353 ARG B N 1
ATOM 5713 C CA . ARG B 1 353 ? -19.391 0.684 8.867 1 59.59 353 ARG B CA 1
ATOM 5714 C C . ARG B 1 353 ? -19.812 2.111 9.188 1 59.59 353 ARG B C 1
ATOM 5716 O O . ARG B 1 353 ? -19.188 3.07 8.75 1 59.59 353 ARG B O 1
ATOM 5723 N N . TYR B 1 354 ? -21 2.354 9.57 1 53.88 354 TYR B N 1
ATOM 5724 C CA . TYR B 1 354 ? -21.562 3.658 9.891 1 53.88 354 TYR B CA 1
ATOM 5725 C C . TYR B 1 354 ? -22.266 3.635 11.242 1 53.88 354 TYR B C 1
ATOM 5727 O O . TYR B 1 354 ? -22.688 2.576 11.711 1 53.88 354 TYR B O 1
ATOM 5735 N N . TRP B 1 355 ? -21.797 4.625 12.117 1 45.28 355 TRP B N 1
ATOM 5736 C CA . TRP B 1 355 ? -22.719 4.742 13.258 1 45.28 355 TRP B CA 1
ATOM 5737 C C . TRP B 1 355 ? -24.156 4.938 12.781 1 45.28 355 TRP B C 1
ATOM 5739 O O . TRP B 1 355 ? -24.391 5.488 11.703 1 45.28 355 TRP B O 1
#